Protein 3BKJ (pdb70)

Nearest PDB structures (foldseek):
  3bkm-assembly1_H  TM=1.002E+00  e=1.624E-43  Mus musculus
  4f37-assembly2_F  TM=9.184E-01  e=4.566E-36  Mus musculus
  8v9d-assembly1_M  TM=9.077E-01  e=1.886E-29  Homo sapiens
  3aaz-assembly1_A  TM=6.291E-01  e=9.789E-33  Homo sapiens
  6oe4-assembly1_B  TM=6.726E-01  e=1.168E-29  Homo sapiens

Structure (mmCIF, N/CA/C/O backbone):
data_3BKJ
#
_entry.id   3BKJ
#
_cell.length_a   51.743
_cell.length_b   66.632
_cell.length_c   115.160
_cell.angle_alpha   90.000
_cell.angle_beta   90.000
_cell.angle_gamma   90.000
#
_symmetry.space_group_name_H-M   'P 21 21 21'
#
loop_
_entity.id
_entity.type
_entity.pdbx_description
1 polymer 'WO2 IgG2a Fab fragment Light Chain Kappa'
2 polymer 'WO2 IgG2a Fab fragment Heavy Chain'
3 polymer 'Amyloid Beta Peptide'
4 water water
#
loop_
_atom_site.group_PDB
_atom_site.id
_atom_site.type_symbol
_atom_site.label_atom_id
_atom_site.label_alt_id
_atom_site.label_comp_id
_atom_site.label_asym_id
_atom_site.label_entity_id
_atom_site.label_seq_id
_atom_site.pdbx_PDB_ins_code
_atom_site.Cartn_x
_atom_site.Cartn_y
_atom_site.Cartn_z
_atom_site.occupancy
_atom_site.B_iso_or_equiv
_atom_site.auth_seq_id
_atom_site.auth_comp_id
_atom_site.auth_asym_id
_atom_site.auth_atom_id
_atom_site.pdbx_PDB_model_num
ATOM 1 N N . ASP A 1 34 ? -14.535 25.753 24.079 1.00 20.69 1 ASP L N 1
ATOM 2 C CA . ASP A 1 34 ? -13.800 24.625 24.726 1.00 20.10 1 ASP L CA 1
ATOM 3 C C . ASP A 1 34 ? -12.430 25.105 25.211 1.00 19.37 1 ASP L C 1
ATOM 4 O O . ASP A 1 34 ? -11.952 26.172 24.812 1.00 20.17 1 ASP L O 1
ATOM 9 N N . VAL A 1 35 ? -11.803 24.309 26.073 1.00 16.41 2 VAL L N 1
ATOM 10 C CA . VAL A 1 35 ? -10.595 24.746 26.736 1.00 15.81 2 VAL L CA 1
ATOM 11 C C . VAL A 1 35 ? -9.417 24.172 26.006 1.00 15.29 2 VAL L C 1
ATOM 12 O O . VAL A 1 35 ? -9.289 22.965 25.891 1.00 15.60 2 VAL L O 1
ATOM 16 N N . LEU A 1 36 ? -8.591 25.043 25.444 1.00 13.86 3 LEU L N 1
ATOM 17 C CA . LEU A 1 36 ? -7.355 24.613 24.819 1.00 14.14 3 LEU L CA 1
ATOM 18 C C . LEU A 1 36 ? -6.255 24.511 25.853 1.00 12.74 3 LEU L C 1
ATOM 19 O O . LEU A 1 36 ? -6.080 25.406 26.659 1.00 12.81 3 LEU L O 1
ATOM 24 N N . MET A 1 37 ? -5.514 23.406 25.835 1.00 11.91 4 MET L N 1
ATOM 25 C CA . MET A 1 37 ? -4.441 23.174 26.772 1.00 12.50 4 MET L CA 1
ATOM 26 C C . MET A 1 37 ? -3.148 23.205 25.991 1.00 12.29 4 MET L C 1
ATOM 27 O O . MET A 1 37 ? -2.890 22.341 25.153 1.00 13.01 4 MET L O 1
ATOM 32 N N . THR A 1 38 ? -2.337 24.221 26.238 1.00 12.34 5 THR L N 1
ATOM 33 C CA . THR A 1 38 ? -1.139 24.467 25.445 1.00 12.17 5 THR L CA 1
ATOM 34 C C . THR A 1 38 ? 0.087 24.148 26.273 1.00 12.44 5 THR L C 1
ATOM 35 O O . THR A 1 38 ? 0.392 24.837 27.242 1.00 11.71 5 THR L O 1
ATOM 39 N N . GLN A 1 39 ? 0.815 23.120 25.852 1.00 12.20 6 GLN L N 1
ATOM 40 C CA . GLN A 1 39 ? 2.043 22.699 26.514 1.00 12.47 6 GLN L CA 1
ATOM 41 C C . GLN A 1 39 ? 3.252 23.245 25.811 1.00 12.40 6 GLN L C 1
ATOM 42 O O . GLN A 1 39 ? 3.330 23.239 24.580 1.00 12.07 6 GLN L O 1
ATOM 48 N N . THR A 1 40 ? 4.227 23.677 26.599 1.00 12.35 7 THR L N 1
ATOM 49 C CA . THR A 1 40 ? 5.497 24.145 26.066 1.00 12.94 7 THR L CA 1
ATOM 50 C C . THR A 1 40 ? 6.610 23.572 26.924 1.00 13.06 7 THR L C 1
ATOM 51 O O . THR A 1 40 ? 6.516 23.626 28.149 1.00 13.29 7 THR L O 1
ATOM 55 N N . PRO A 1 41 ? 7.658 22.991 26.297 1.00 13.44 8 PRO L N 1
ATOM 56 C CA . PRO A 1 41 ? 7.738 22.767 24.853 1.00 13.79 8 PRO L CA 1
ATOM 57 C C . PRO A 1 41 ? 7.014 21.494 24.491 1.00 14.64 8 PRO L C 1
ATOM 58 O O . PRO A 1 41 ? 6.520 20.798 25.395 1.00 14.56 8 PRO L O 1
ATOM 62 N N . LEU A 1 42 ? 6.957 21.183 23.207 1.00 14.60 9 LEU L N 1
ATOM 63 C CA . LEU A 1 42 ? 6.375 19.919 22.750 1.00 14.27 9 LEU L CA 1
ATOM 64 C C . LEU A 1 42 ? 7.422 18.808 22.717 1.00 14.76 9 LEU L C 1
ATOM 65 O O . LEU A 1 42 ? 7.069 17.663 22.820 1.00 14.65 9 LEU L O 1
ATOM 70 N N . SER A 1 43 ? 8.695 19.170 22.559 1.00 14.54 10 SER L N 1
ATOM 71 C CA . SER A 1 43 ? 9.806 18.230 22.659 1.00 15.62 10 SER L CA 1
ATOM 72 C C . SER A 1 43 ? 10.784 18.787 23.682 1.00 14.76 10 SER L C 1
ATOM 73 O O . SER A 1 43 ? 11.137 19.967 23.612 1.00 14.58 10 SER L O 1
ATOM 76 N N . LEU A 1 44 ? 11.215 17.945 24.614 1.00 15.07 11 LEU L N 1
ATOM 77 C CA . LEU A 1 44 ? 12.115 18.354 25.693 1.00 15.35 11 LEU L CA 1
ATOM 78 C C . LEU A 1 44 ? 13.236 17.324 25.847 1.00 15.73 11 LEU L C 1
ATOM 79 O O . LEU A 1 44 ? 13.080 16.307 26.548 1.00 15.26 11 LEU L O 1
ATOM 84 N N . PRO A 1 45 ? 14.370 17.568 25.160 1.00 15.74 12 PRO L N 1
ATOM 85 C CA . PRO A 1 45 ? 15.513 16.688 25.330 1.00 16.19 12 PRO L CA 1
ATOM 86 C C . PRO A 1 45 ? 16.216 16.983 26.642 1.00 15.73 12 PRO L C 1
ATOM 87 O O . PRO A 1 45 ? 16.403 18.123 27.003 1.00 16.57 12 PRO L O 1
ATOM 91 N N . VAL A 1 46 ? 16.617 15.947 27.357 1.00 15.74 13 VAL L N 1
ATOM 92 C CA . VAL A 1 46 ? 17.320 16.130 28.622 1.00 16.43 13 VAL L CA 1
ATOM 93 C C . VAL A 1 46 ? 18.436 15.110 28.744 1.00 16.64 13 VAL L C 1
ATOM 94 O O . VAL A 1 46 ? 18.396 14.063 28.103 1.00 14.88 13 VAL L O 1
ATOM 98 N N . ASN A 1 47 ? 19.450 15.434 29.542 1.00 17.02 14 ASN L N 1
ATOM 99 C CA . ASN A 1 47 ? 20.345 14.391 30.050 1.00 18.11 14 ASN L CA 1
ATOM 100 C C . ASN A 1 47 ? 19.785 13.761 31.336 1.00 18.10 14 ASN L C 1
ATOM 101 O O . ASN A 1 47 ? 19.275 14.450 32.209 1.00 18.49 14 ASN L O 1
ATOM 106 N N . LEU A 1 48 ? 19.892 12.442 31.458 1.00 18.81 15 LEU L N 1
ATOM 107 C CA . LEU A 1 48 ? 19.521 11.776 32.699 1.00 20.06 15 LEU L CA 1
ATOM 108 C C . LEU A 1 48 ? 20.259 12.440 33.866 1.00 20.52 15 LEU L C 1
ATOM 109 O O . LEU A 1 48 ? 21.442 12.776 33.773 1.00 20.26 15 LEU L O 1
ATOM 114 N N . GLY A 1 49 ? 19.532 12.681 34.941 1.00 20.48 16 GLY L N 1
ATOM 115 C CA . GLY A 1 49 ? 20.089 13.361 36.083 1.00 20.88 16 GLY L CA 1
ATOM 116 C C . GLY A 1 49 ? 19.829 14.850 36.130 1.00 21.40 16 GLY L C 1
ATOM 117 O O . GLY A 1 49 ? 19.993 15.455 37.187 1.00 22.13 16 GLY L O 1
ATOM 118 N N . GLU A 1 50 ? 19.435 15.468 35.015 1.00 21.56 17 GLU L N 1
ATOM 119 C CA . GLU A 1 50 ? 19.128 16.889 35.021 1.00 22.21 17 GLU L CA 1
ATOM 120 C C . GLU A 1 50 ? 17.682 17.151 35.428 1.00 21.43 17 GLU L C 1
ATOM 121 O O . GLU A 1 50 ? 16.870 16.246 35.441 1.00 20.83 17 GLU L O 1
ATOM 127 N N . GLN A 1 51 ? 17.381 18.411 35.735 1.00 20.78 18 GLN L N 1
ATOM 128 C CA . GLN A 1 51 ? 16.004 18.833 35.997 1.00 21.43 18 GLN L CA 1
ATOM 129 C C . GLN A 1 51 ? 15.268 18.984 34.666 1.00 19.70 18 GLN L C 1
ATOM 130 O O . GLN A 1 51 ? 15.880 19.213 33.615 1.00 20.47 18 GLN L O 1
ATOM 136 N N . ALA A 1 52 ? 13.950 18.885 34.732 1.00 17.45 19 ALA L N 1
ATOM 137 C CA . ALA A 1 52 ? 13.089 19.136 33.592 1.00 17.13 19 ALA L CA 1
ATOM 138 C C . ALA A 1 52 ? 11.900 19.948 34.058 1.00 15.73 19 ALA L C 1
ATOM 139 O O . ALA A 1 52 ? 11.461 19.835 35.198 1.00 15.15 19 ALA L O 1
ATOM 141 N N . SER A 1 53 ? 11.352 20.756 33.155 1.00 15.41 20 SER L N 1
ATOM 142 C CA . SER A 1 53 ? 10.221 21.620 33.473 1.00 15.71 20 SER L CA 1
ATOM 143 C C . SER A 1 53 ? 9.293 21.619 32.269 1.00 14.31 20 SER L C 1
ATOM 144 O O . SER A 1 53 ? 9.767 21.812 31.149 1.00 14.51 20 SER L O 1
ATOM 147 N N . ILE A 1 54 ? 7.997 21.391 32.475 1.00 13.74 21 ILE L N 1
ATOM 148 C CA . ILE A 1 54 ? 6.984 21.456 31.401 1.00 13.94 21 ILE L CA 1
ATOM 149 C C . ILE A 1 54 ? 5.867 22.412 31.816 1.00 13.29 21 ILE L C 1
ATOM 150 O O . ILE A 1 54 ? 5.316 22.313 32.906 1.00 12.53 21 ILE L O 1
ATOM 155 N N . SER A 1 55 ? 5.577 23.345 30.935 1.00 13.21 22 SER L N 1
ATOM 156 C CA . SER A 1 55 ? 4.547 24.350 31.157 1.00 13.35 22 SER L CA 1
ATOM 157 C C . SER A 1 55 ? 3.263 23.954 30.471 1.00 13.49 22 SER L C 1
ATOM 158 O O . SER A 1 55 ? 3.299 23.395 29.378 1.00 13.14 22 SER L O 1
ATOM 161 N N . CYS A 1 56 ? 2.141 24.241 31.124 1.00 12.54 23 CYS L N 1
ATOM 162 C CA . CYS A 1 56 ? 0.804 24.012 30.576 1.00 13.05 23 CYS L CA 1
ATOM 163 C C . CYS A 1 56 ? -0.051 25.240 30.835 1.00 12.85 23 CYS L C 1
ATOM 164 O O . CYS A 1 56 ? -0.184 25.662 31.965 1.00 12.61 23 CYS L O 1
ATOM 167 N N . ARG A 1 57 ? -0.630 25.792 29.775 1.00 11.84 24 ARG L N 1
ATOM 168 C CA . ARG A 1 57 ? -1.491 26.938 29.860 1.00 12.32 24 ARG L CA 1
ATOM 169 C C . ARG A 1 57 ? -2.879 26.557 29.362 1.00 12.01 24 ARG L C 1
ATOM 170 O O . ARG A 1 57 ? -3.041 26.065 28.243 1.00 12.16 24 ARG L O 1
ATOM 178 N N . SER A 1 58 ? -3.894 26.790 30.183 1.00 11.24 25 SER L N 1
ATOM 179 C CA . SER A 1 58 ? -5.269 26.605 29.717 1.00 12.43 25 SER L CA 1
ATOM 180 C C . SER A 1 58 ? -5.764 27.929 29.136 1.00 13.41 25 SER L C 1
ATOM 181 O O . SER A 1 58 ? -5.320 28.992 29.563 1.00 14.73 25 SER L O 1
ATOM 184 N N . SER A 1 59 ? -6.681 27.864 28.175 1.00 14.29 26 SER L N 1
ATOM 185 C CA . SER A 1 59 ? -7.146 29.076 27.474 1.00 14.31 26 SER L CA 1
ATOM 186 C C . SER A 1 59 ? -8.145 29.877 28.299 1.00 14.89 26 SER L C 1
ATOM 187 O O . SER A 1 59 ? -8.442 31.061 28.005 1.00 15.87 26 SER L O 1
ATOM 190 N N . GLN A 1 60 ? -8.708 29.226 29.307 1.00 14.80 27 GLN L N 1
ATOM 191 C CA . GLN A 1 60 ? -9.533 29.890 30.310 1.00 15.61 27 GLN L CA 1
ATOM 192 C C . GLN A 1 60 ? -9.319 29.234 31.669 1.00 16.21 27 GLN L C 1
ATOM 193 O O . GLN A 1 60 ? -8.734 28.152 31.756 1.00 15.65 27 GLN L O 1
ATOM 199 N N . SER A 1 61 A -9.793 29.881 32.733 1.00 16.10 27 SER L N 1
ATOM 200 C CA . SER A 1 61 A -9.636 29.347 34.076 1.00 15.67 27 SER L CA 1
ATOM 201 C C . SER A 1 61 A -10.281 27.963 34.165 1.00 15.22 27 SER L C 1
ATOM 202 O O . SER A 1 61 A -11.390 27.765 33.696 1.00 16.10 27 SER L O 1
ATOM 205 N N . ILE A 1 62 B -9.591 27.041 34.809 1.00 14.26 27 ILE L N 1
ATOM 206 C CA . ILE A 1 62 B -10.145 25.699 35.046 1.00 14.17 27 ILE L CA 1
ATOM 207 C C . ILE A 1 62 B -10.426 25.462 36.540 1.00 13.92 27 ILE L C 1
ATOM 208 O O . ILE A 1 62 B -10.507 24.326 37.011 1.00 13.96 27 ILE L O 1
ATOM 213 N N . VAL A 1 63 C -10.557 26.545 37.303 1.00 13.89 27 VAL L N 1
ATOM 214 C CA . VAL A 1 63 C -11.153 26.450 38.631 1.00 13.73 27 VAL L CA 1
ATOM 215 C C . VAL A 1 63 C -12.632 26.099 38.481 1.00 13.50 27 VAL L C 1
ATOM 216 O O . VAL A 1 63 C -13.390 26.842 37.866 1.00 13.22 27 VAL L O 1
ATOM 220 N N . HIS A 1 64 D -13.037 24.959 39.047 1.00 13.50 27 HIS L N 1
ATOM 221 C CA . HIS A 1 64 D -14.419 24.491 39.015 1.00 13.58 27 HIS L CA 1
ATOM 222 C C . HIS A 1 64 D -15.258 25.238 40.053 1.00 14.03 27 HIS L C 1
ATOM 223 O O . HIS A 1 64 D -14.723 25.730 41.046 1.00 14.13 27 HIS L O 1
ATOM 230 N N . SER A 1 65 E -16.552 25.350 39.797 1.00 14.87 27 SER L N 1
ATOM 231 C CA . SER A 1 65 E -17.449 26.005 40.740 1.00 15.57 27 SER L CA 1
ATOM 232 C C . SER A 1 65 E -17.439 25.370 42.132 1.00 15.93 27 SER L C 1
ATOM 233 O O . SER A 1 65 E -17.712 26.053 43.132 1.00 16.62 27 SER L O 1
ATOM 236 N N . ASN A 1 66 ? -17.128 24.081 42.230 1.00 14.83 28 ASN L N 1
ATOM 237 C CA . ASN A 1 66 ? -17.050 23.427 43.543 1.00 14.65 28 ASN L CA 1
ATOM 238 C C . ASN A 1 66 ? -15.832 23.794 44.388 1.00 15.17 28 ASN L C 1
ATOM 239 O O . ASN A 1 66 ? -15.783 23.464 45.572 1.00 16.57 28 ASN L O 1
ATOM 244 N N . GLY A 1 67 ? -14.889 24.530 43.785 1.00 13.93 29 GLY L N 1
ATOM 245 C CA . GLY A 1 67 ? -13.717 25.034 44.442 1.00 14.29 29 GLY L CA 1
ATOM 246 C C . GLY A 1 67 ? -12.416 24.379 44.024 1.00 13.76 29 GLY L C 1
ATOM 247 O O . GLY A 1 67 ? -11.336 24.898 44.308 1.00 14.01 29 GLY L O 1
ATOM 248 N N . HIS A 1 68 ? -12.505 23.198 43.388 1.00 13.66 30 HIS L N 1
ATOM 249 C CA . HIS A 1 68 ? -11.307 22.451 43.001 1.00 14.05 30 HIS L CA 1
ATOM 250 C C . HIS A 1 68 ? -10.845 22.870 41.614 1.00 13.34 30 HIS L C 1
ATOM 251 O O . HIS A 1 68 ? -11.640 23.270 40.783 1.00 13.44 30 HIS L O 1
ATOM 258 N N . THR A 1 69 ? -9.550 22.759 41.394 1.00 13.48 31 THR L N 1
ATOM 259 C CA . THR A 1 69 ? -8.989 22.921 40.063 1.00 12.80 31 THR L CA 1
ATOM 260 C C . THR A 1 69 ? -8.607 21.519 39.552 1.00 12.70 31 THR L C 1
ATOM 261 O O . THR A 1 69 ? -7.674 20.910 40.047 1.00 13.54 31 THR L O 1
ATOM 265 N N . TYR A 1 70 ? -9.346 21.004 38.573 1.00 11.28 32 TYR L N 1
ATOM 266 C CA . TYR A 1 70 ? -9.113 19.648 38.073 1.00 11.81 32 TYR L CA 1
ATOM 267 C C . TYR A 1 70 ? -8.080 19.640 36.966 1.00 11.06 32 TYR L C 1
ATOM 268 O O . TYR A 1 70 ? -8.406 19.465 35.800 1.00 11.13 32 TYR L O 1
ATOM 277 N N . LEU A 1 71 ? -6.832 19.878 37.363 1.00 11.10 33 LEU L N 1
ATOM 278 C CA . LEU A 1 71 ? -5.699 19.763 36.465 1.00 11.67 33 LEU L CA 1
ATOM 279 C C . LEU A 1 71 ? -4.900 18.531 36.851 1.00 11.73 33 LEU L C 1
ATOM 280 O O . LEU A 1 71 ? -4.416 18.416 37.990 1.00 11.61 33 LEU L O 1
ATOM 285 N N . GLU A 1 72 ? -4.735 17.635 35.885 1.00 11.18 34 GLU L N 1
ATOM 286 C CA . GLU A 1 72 ? -4.021 16.360 36.052 1.00 10.43 34 GLU L CA 1
ATOM 287 C C . GLU A 1 72 ? -2.872 16.257 35.057 1.00 10.60 34 GLU L C 1
ATOM 288 O O . GLU A 1 72 ? -2.909 16.853 33.986 1.00 10.12 34 GLU L O 1
ATOM 294 N N . TRP A 1 73 ? -1.843 15.520 35.443 1.00 10.61 35 TRP L N 1
ATOM 295 C CA . TRP A 1 73 ? -0.713 15.226 34.560 1.00 10.52 35 TRP L CA 1
ATOM 296 C C . TRP A 1 73 ? -0.659 13.721 34.408 1.00 11.43 35 TRP L C 1
ATOM 297 O O . TRP A 1 73 ? -0.691 13.030 35.414 1.00 11.28 35 TRP L O 1
ATOM 308 N N . TYR A 1 74 ? -0.542 13.241 33.165 1.00 10.96 36 TYR L N 1
ATOM 309 C CA . TYR A 1 74 ? -0.429 11.807 32.830 1.00 10.66 36 TYR L CA 1
ATOM 310 C C . TYR A 1 74 ? 0.875 11.636 32.064 1.00 11.73 36 TYR L C 1
ATOM 311 O O . TYR A 1 74 ? 1.272 12.521 31.324 1.00 11.42 36 TYR L O 1
ATOM 320 N N . LEU A 1 75 ? 1.521 10.498 32.264 1.00 11.25 37 LEU L N 1
ATOM 321 C CA . LEU A 1 75 ? 2.731 10.109 31.544 1.00 11.28 37 LEU L CA 1
ATOM 322 C C . LEU A 1 75 ? 2.403 8.845 30.773 1.00 11.58 37 LEU L C 1
ATOM 323 O O . LEU A 1 75 ? 1.910 7.879 31.362 1.00 12.28 37 LEU L O 1
ATOM 328 N N . GLN A 1 76 ? 2.699 8.844 29.482 1.00 12.68 38 GLN L N 1
ATOM 329 C CA . GLN A 1 76 ? 2.639 7.630 28.688 1.00 13.48 38 GLN L CA 1
ATOM 330 C C . GLN A 1 76 ? 4.059 7.264 28.271 1.00 12.99 38 GLN L C 1
ATOM 331 O O . GLN A 1 76 ? 4.661 7.942 27.449 1.00 13.31 38 GLN L O 1
ATOM 337 N N . ARG A 1 77 ? 4.605 6.209 28.874 1.00 13.73 39 ARG L N 1
ATOM 338 C CA . ARG A 1 77 ? 5.905 5.719 28.512 1.00 15.61 39 ARG L CA 1
ATOM 339 C C . ARG A 1 77 ? 5.793 4.988 27.185 1.00 15.64 39 ARG L C 1
ATOM 340 O O . ARG A 1 77 ? 4.724 4.511 26.820 1.00 14.64 39 ARG L O 1
ATOM 348 N N . PRO A 1 78 ? 6.902 4.916 26.439 1.00 17.03 40 PRO L N 1
ATOM 349 C CA . PRO A 1 78 ? 6.866 4.262 25.160 1.00 17.27 40 PRO L CA 1
ATOM 350 C C . PRO A 1 78 ? 6.300 2.866 25.290 1.00 16.77 40 PRO L C 1
ATOM 351 O O . PRO A 1 78 ? 6.728 2.111 26.155 1.00 17.34 40 PRO L O 1
ATOM 355 N N . GLY A 1 79 ? 5.336 2.553 24.444 1.00 16.80 41 GLY L N 1
ATOM 356 C CA . GLY A 1 79 ? 4.738 1.222 24.403 1.00 16.72 41 GLY L CA 1
ATOM 357 C C . GLY A 1 79 ? 3.935 0.813 25.622 1.00 17.34 41 GLY L C 1
ATOM 358 O O . GLY A 1 79 ? 3.726 -0.389 25.864 1.00 17.54 41 GLY L O 1
ATOM 359 N N . GLN A 1 80 ? 3.462 1.795 26.381 1.00 16.19 42 GLN L N 1
ATOM 360 C CA . GLN A 1 80 ? 2.651 1.528 27.557 1.00 15.59 42 GLN L CA 1
ATOM 361 C C . GLN A 1 80 ? 1.410 2.417 27.574 1.00 14.99 42 GLN L C 1
ATOM 362 O O . GLN A 1 80 ? 1.270 3.330 26.741 1.00 15.34 42 GLN L O 1
ATOM 368 N N . SER A 1 81 ? 0.497 2.086 28.491 1.00 14.37 43 SER L N 1
ATOM 369 C CA . SER A 1 81 ? -0.718 2.858 28.713 1.00 14.19 43 SER L CA 1
ATOM 370 C C . SER A 1 81 ? -0.414 4.114 29.505 1.00 12.96 43 SER L C 1
ATOM 371 O O . SER A 1 81 ? 0.540 4.129 30.300 1.00 12.20 43 SER L O 1
ATOM 374 N N . PRO A 1 82 ? -1.223 5.182 29.311 1.00 12.39 44 PRO L N 1
ATOM 375 C CA . PRO A 1 82 ? -1.035 6.366 30.160 1.00 13.15 44 PRO L CA 1
ATOM 376 C C . PRO A 1 82 ? -1.231 6.044 31.642 1.00 13.34 44 PRO L C 1
ATOM 377 O O . PRO A 1 82 ? -2.029 5.170 31.991 1.00 13.99 44 PRO L O 1
ATOM 381 N N . LYS A 1 83 ? -0.479 6.725 32.497 1.00 13.59 45 LYS L N 1
ATOM 382 C CA . LYS A 1 83 ? -0.625 6.572 33.936 1.00 13.96 45 LYS L CA 1
ATOM 383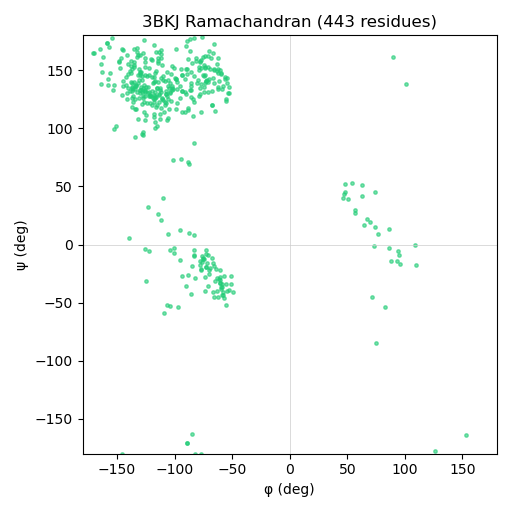 C C . LYS A 1 83 ? -0.707 7.940 34.616 1.00 12.89 45 LYS L C 1
ATOM 384 O O . LYS A 1 83 ? -0.074 8.924 34.191 1.00 12.15 45 LYS L O 1
ATOM 390 N N . LEU A 1 84 ? -1.490 7.985 35.675 1.00 12.32 46 LEU L N 1
ATOM 391 C CA . LEU A 1 84 ? -1.658 9.220 36.434 1.00 12.76 46 LEU L CA 1
ATOM 392 C C . LEU A 1 84 ? -0.408 9.563 37.218 1.00 12.54 46 LEU L C 1
ATOM 393 O O . LEU A 1 84 ? 0.137 8.708 37.942 1.00 12.84 46 LEU L O 1
ATOM 398 N N . LEU A 1 85 ? 0.044 10.815 37.104 1.00 12.65 47 LEU L N 1
ATOM 399 C CA . LEU A 1 85 ? 1.162 11.307 37.932 1.00 13.59 47 LEU L CA 1
ATOM 400 C C . LEU A 1 85 ? 0.708 12.258 39.034 1.00 13.94 47 LEU L C 1
ATOM 401 O O . LEU A 1 85 ? 1.082 12.088 40.200 1.00 14.59 47 LEU L O 1
ATOM 406 N N . ILE A 1 86 ? -0.059 13.279 38.648 1.00 13.40 48 ILE L N 1
ATOM 407 C CA . ILE A 1 86 ? -0.449 14.373 39.512 1.00 13.13 48 ILE L CA 1
ATOM 408 C C . ILE A 1 86 ? -1.904 14.712 39.306 1.00 12.04 48 ILE L C 1
ATOM 409 O O . ILE A 1 86 ? -2.388 14.727 38.165 1.00 10.98 48 ILE L O 1
ATOM 414 N N . TYR A 1 87 ? -2.605 14.982 40.404 1.00 12.35 49 TYR L N 1
ATOM 415 C CA . TYR A 1 87 ? -3.998 15.421 40.327 1.00 13.58 49 TYR L CA 1
ATOM 416 C C . TYR A 1 87 ? -4.218 16.647 41.202 1.00 12.78 49 TYR L C 1
ATOM 417 O O . TYR A 1 87 ? -3.343 16.985 42.032 1.00 12.33 49 TYR L O 1
ATOM 426 N N . GLN A 1 88 ? -5.322 17.347 40.954 1.00 13.45 50 GLN L N 1
ATOM 427 C CA . GLN A 1 88 ? -5.629 18.618 41.662 1.00 14.29 50 GLN L CA 1
ATOM 428 C C . GLN A 1 88 ? -4.410 19.563 41.665 1.00 14.05 50 GLN L C 1
ATOM 429 O O . GLN A 1 88 ? -4.043 20.121 42.710 1.00 13.91 50 GLN L O 1
ATOM 435 N N . VAL A 1 89 ? -3.768 19.694 40.496 1.00 13.93 51 VAL L N 1
ATOM 436 C CA . VAL A 1 89 ? -2.596 20.548 40.272 1.00 13.69 51 VAL L CA 1
ATOM 437 C C . VAL A 1 89 ? -1.298 20.063 40.903 1.00 13.27 51 VAL L C 1
ATOM 438 O O . VAL A 1 89 ? -0.271 20.083 40.261 1.00 12.21 51 VAL L O 1
ATOM 442 N N . SER A 1 90 ? -1.330 19.618 42.159 1.00 14.44 52 SER L N 1
ATOM 443 C CA . SER A 1 90 ? -0.070 19.443 42.909 1.00 15.54 52 SER L CA 1
ATOM 444 C C . SER A 1 90 ? 0.027 18.209 43.781 1.00 15.98 52 SER L C 1
ATOM 445 O O . SER A 1 90 ? 1.010 18.048 44.493 1.00 14.51 52 SER L O 1
ATOM 448 N N . THR A 1 91 ? -0.971 17.327 43.723 1.00 16.50 53 THR L N 1
ATOM 449 C CA . THR A 1 91 ? -0.957 16.118 44.546 1.00 17.63 53 THR L CA 1
ATOM 450 C C . THR A 1 91 ? -0.456 14.959 43.723 1.00 17.96 53 THR L C 1
ATOM 451 O O . THR A 1 91 ? -1.042 14.654 42.678 1.00 18.05 53 THR L O 1
ATOM 455 N N . ARG A 1 92 ? 0.625 14.318 44.166 1.00 18.53 54 ARG L N 1
ATOM 456 C CA . ARG A 1 92 ? 1.137 13.117 43.525 1.00 18.38 54 ARG L CA 1
ATOM 457 C C . ARG A 1 92 ? 0.252 11.936 43.846 1.00 18.61 54 ARG L C 1
ATOM 458 O O . ARG A 1 92 ? -0.171 11.737 44.993 1.00 18.76 54 ARG L O 1
ATOM 466 N N . PHE A 1 93 ? -0.024 11.159 42.813 1.00 18.64 55 PHE L N 1
ATOM 467 C CA . PHE A 1 93 ? -0.742 9.903 42.937 1.00 19.15 55 PHE L CA 1
ATOM 468 C C . PHE A 1 93 ? 0.178 8.898 43.627 1.00 18.86 55 PHE L C 1
ATOM 469 O O . PHE A 1 93 ? 1.396 9.035 43.594 1.00 18.94 55 PHE L O 1
ATOM 477 N N . SER A 1 94 ? -0.423 7.937 44.311 1.00 19.80 56 SER L N 1
ATOM 478 C CA . SER A 1 94 ? 0.328 6.922 45.038 1.00 20.26 56 SER L CA 1
ATOM 479 C C . SER A 1 94 ? 1.262 6.127 44.115 1.00 19.94 56 SER L C 1
ATOM 480 O O . SER A 1 94 ? 0.869 5.685 43.036 1.00 19.93 56 SER L O 1
ATOM 483 N N . GLY A 1 95 ? 2.509 5.946 44.550 1.00 19.47 57 GLY L N 1
ATOM 484 C CA . GLY A 1 95 ? 3.531 5.299 43.760 1.00 19.34 57 GLY L CA 1
ATOM 485 C C . GLY A 1 95 ? 4.398 6.220 42.929 1.00 19.24 57 GLY L C 1
ATOM 486 O O . GLY A 1 95 ? 5.436 5.794 42.433 1.00 19.96 57 GLY L O 1
ATOM 487 N N . VAL A 1 96 ? 3.976 7.482 42.755 1.00 18.46 58 VAL L N 1
ATOM 488 C CA . VAL A 1 96 ? 4.731 8.465 41.965 1.00 18.06 58 VAL L CA 1
ATOM 489 C C . VAL A 1 96 ? 5.836 9.106 42.829 1.00 18.24 58 VAL L C 1
ATOM 490 O O . VAL A 1 96 ? 5.539 9.632 43.892 1.00 18.13 58 VAL L O 1
ATOM 494 N N . PRO A 1 97 ? 7.114 9.017 42.395 1.00 19.12 59 PRO L N 1
ATOM 495 C CA . PRO A 1 97 ? 8.256 9.525 43.176 1.00 18.92 59 PRO L CA 1
ATOM 496 C C . PRO A 1 97 ? 8.214 11.011 43.415 1.00 19.53 59 PRO L C 1
ATOM 497 O O . PRO A 1 97 ? 7.690 11.759 42.575 1.00 18.38 59 PRO L O 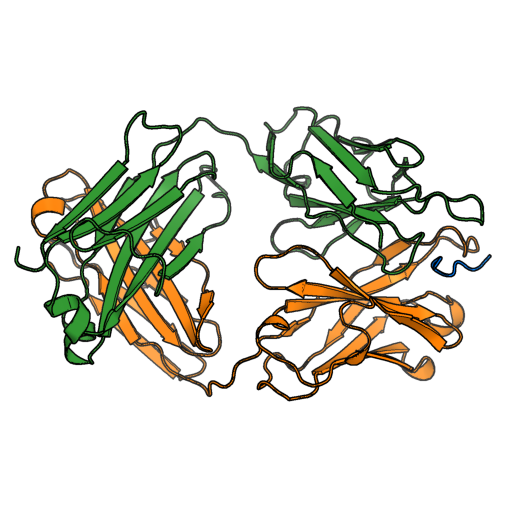1
ATOM 501 N N . ASP A 1 98 ? 8.804 11.435 44.530 1.00 19.42 60 ASP L N 1
ATOM 502 C CA . ASP A 1 98 ? 8.779 12.826 44.926 1.00 20.15 60 ASP L CA 1
ATOM 503 C C . ASP A 1 98 ? 9.671 13.748 44.098 1.00 19.71 60 ASP L C 1
ATOM 504 O O . ASP A 1 98 ? 9.629 14.951 44.298 1.00 20.85 60 ASP L O 1
ATOM 509 N N . ARG A 1 99 ? 10.452 13.197 43.167 1.00 19.21 61 ARG L N 1
ATOM 510 C CA . ARG A 1 99 ? 11.129 14.033 42.176 1.00 18.46 61 ARG L CA 1
ATOM 511 C C . ARG A 1 99 ? 10.130 14.730 41.242 1.00 17.57 61 ARG L C 1
ATOM 512 O O . ARG A 1 99 ? 10.495 15.705 40.599 1.00 18.28 61 ARG L O 1
ATOM 520 N N . PHE A 1 100 ? 8.893 14.230 41.167 1.00 17.66 62 PHE L N 1
ATOM 521 C CA . PHE A 1 100 ? 7.824 14.921 40.407 1.00 16.77 62 PHE L CA 1
ATOM 522 C C . PHE A 1 100 ? 7.155 15.949 41.284 1.00 17.63 62 PHE L C 1
ATOM 523 O O . PHE A 1 100 ? 6.846 15.675 42.448 1.00 17.83 62 PHE L O 1
ATOM 531 N N . SER A 1 101 ? 6.917 17.134 40.732 1.00 16.60 63 SER L N 1
ATOM 532 C CA . SER A 1 101 ? 6.124 18.138 41.433 1.00 16.92 63 SER L CA 1
ATOM 533 C C . SER A 1 101 ? 5.282 18.942 40.473 1.00 16.89 63 SER L C 1
ATOM 534 O O . SER A 1 101 ? 5.751 19.349 39.421 1.00 17.39 63 SER L O 1
ATOM 537 N N . GLY A 1 102 ? 4.030 19.159 40.848 1.00 15.99 64 GLY L N 1
ATOM 538 C CA . GLY A 1 102 ? 3.114 19.951 40.085 1.00 15.90 64 GLY L CA 1
ATOM 539 C C . GLY A 1 102 ? 2.840 21.239 40.825 1.00 15.20 64 GLY L C 1
ATOM 540 O O . GLY A 1 102 ? 2.724 21.253 42.056 1.00 16.42 64 GLY L O 1
ATOM 541 N N . SER A 1 103 ? 2.730 22.323 40.075 1.00 15.26 65 SER L N 1
ATOM 542 C CA . SER A 1 103 ? 2.417 23.622 40.632 1.00 15.45 65 SER L CA 1
ATOM 543 C C . SER A 1 103 ? 1.571 24.449 39.686 1.00 15.21 65 SER L C 1
ATOM 544 O O . SER A 1 103 ? 1.381 24.095 38.511 1.00 14.14 65 SER L O 1
ATOM 547 N N . GLY A 1 104 ? 1.041 25.547 40.214 1.00 15.51 66 GLY L N 1
ATOM 548 C CA . GLY A 1 104 ? 0.357 26.529 39.408 1.00 15.43 66 GLY L CA 1
ATOM 549 C C . GLY A 1 104 ? -1.021 26.848 39.902 1.00 15.80 66 GLY L C 1
ATOM 550 O O . GLY A 1 104 ? -1.434 26.367 40.955 1.00 14.87 66 GLY L O 1
ATOM 551 N N . SER A 1 105 ? -1.718 27.708 39.167 1.00 15.59 67 SER L N 1
ATOM 552 C CA . SER A 1 105 ? -3.070 28.072 39.522 1.00 15.97 67 SER L CA 1
ATOM 553 C C . SER A 1 105 ? -3.787 28.705 38.358 1.00 15.77 67 SER L C 1
ATOM 554 O O . SER A 1 105 ? -3.157 29.373 37.525 1.00 16.98 67 SER L O 1
ATOM 557 N N . GLY A 1 106 ? -5.096 28.486 38.320 1.00 15.13 68 GLY L N 1
ATOM 558 C CA . GLY A 1 106 ? -6.014 29.188 37.416 1.00 14.89 68 GLY L CA 1
ATOM 559 C C . GLY A 1 106 ? -5.897 28.699 35.989 1.00 15.38 68 GLY L C 1
ATOM 560 O O . GLY A 1 106 ? -6.650 27.839 35.557 1.00 13.79 68 GLY L O 1
ATOM 561 N N . THR A 1 107 ? -4.937 29.268 35.269 1.00 14.36 69 THR L N 1
ATOM 562 C CA . THR A 1 107 ? -4.594 28.829 33.922 1.00 15.36 69 THR L CA 1
ATOM 563 C C . THR A 1 107 ? -3.131 28.410 33.746 1.00 15.06 69 THR L C 1
ATOM 564 O O . THR A 1 107 ? -2.754 27.991 32.649 1.00 14.64 69 THR L O 1
ATOM 568 N N . ASP A 1 108 ? -2.297 28.589 34.773 1.00 14.77 70 ASP L N 1
ATOM 569 C CA . ASP A 1 108 ? -0.841 28.594 34.642 1.00 15.22 70 ASP L CA 1
ATOM 570 C C . ASP A 1 108 ? -0.259 27.442 35.442 1.00 14.87 70 ASP L C 1
ATOM 571 O O . ASP A 1 108 ? -0.238 27.496 36.660 1.00 15.62 70 ASP L O 1
ATOM 576 N N . PHE A 1 109 ? 0.195 26.382 34.768 1.00 14.59 71 PHE L N 1
ATOM 577 C CA . PHE A 1 109 ? 0.607 25.159 35.435 1.00 14.11 71 PHE L CA 1
ATOM 578 C C . PHE A 1 109 ? 1.981 24.660 35.005 1.00 13.56 71 PHE L C 1
ATOM 579 O O . PHE A 1 109 ? 2.378 24.823 33.864 1.00 14.11 71 PHE L O 1
ATOM 587 N N . THR A 1 110 ? 2.702 24.063 35.945 1.00 14.42 72 THR L N 1
ATOM 588 C CA . THR A 1 110 ? 4.056 23.574 35.701 1.00 14.41 72 THR L CA 1
ATOM 589 C C . THR A 1 110 ? 4.254 22.194 36.306 1.00 14.67 72 THR L C 1
ATOM 590 O O . THR A 1 110 ? 3.881 21.942 37.449 1.00 14.20 72 THR L O 1
ATOM 594 N N . LEU A 1 111 ? 4.849 21.303 35.523 1.00 13.37 73 LEU L N 1
ATOM 595 C CA . LEU A 1 111 ? 5.338 20.036 36.037 1.00 14.23 73 LEU L CA 1
ATOM 596 C C . LEU A 1 111 ? 6.859 20.132 36.090 1.00 14.32 73 LEU L C 1
ATOM 597 O O . LEU A 1 111 ? 7.496 20.457 35.100 1.00 13.66 73 LEU L O 1
ATOM 602 N N . ARG A 1 112 ? 7.436 19.818 37.244 1.00 15.56 74 ARG L N 1
ATOM 603 C CA . ARG A 1 112 ? 8.872 19.776 37.395 1.00 15.17 74 ARG L CA 1
ATOM 604 C C . ARG A 1 112 ? 9.307 18.350 37.746 1.00 15.57 74 ARG L C 1
ATOM 605 O O . ARG A 1 112 ? 8.610 17.675 38.492 1.00 16.17 74 ARG L O 1
ATOM 613 N N . ILE A 1 113 ? 10.428 17.914 37.176 1.00 16.03 75 ILE L N 1
ATOM 614 C CA . ILE A 1 113 ? 11.119 16.672 37.567 1.00 17.25 75 ILE L CA 1
ATOM 615 C C . ILE A 1 113 ? 12.518 17.065 38.028 1.00 17.99 75 ILE L C 1
ATOM 616 O O . ILE A 1 113 ? 13.267 17.687 37.267 1.00 16.76 75 ILE L O 1
ATOM 621 N N . SER A 1 114 ? 12.861 16.755 39.281 1.00 18.65 76 SER L N 1
ATOM 622 C CA . SER A 1 114 ? 14.080 17.300 39.886 1.00 20.62 76 SER L CA 1
ATOM 623 C C . SER A 1 114 ? 15.353 16.703 39.303 1.00 21.69 76 SER L C 1
ATOM 624 O O . SER A 1 114 ? 16.371 17.402 39.167 1.00 22.44 76 SER L O 1
ATOM 627 N N . ARG A 1 115 ? 15.295 15.412 38.974 1.00 22.05 77 ARG L N 1
ATOM 628 C CA . ARG A 1 115 ? 16.428 14.644 38.501 1.00 22.70 77 ARG L CA 1
ATOM 629 C C . ARG A 1 115 ? 15.870 13.525 37.624 1.00 22.29 77 ARG L C 1
ATOM 630 O O . ARG A 1 115 ? 15.384 12.528 38.143 1.00 23.41 77 ARG L O 1
ATOM 638 N N . VAL A 1 116 ? 15.906 13.712 36.305 1.00 21.49 78 VAL L N 1
ATOM 639 C CA . VAL A 1 116 ? 15.243 12.810 35.371 1.00 21.08 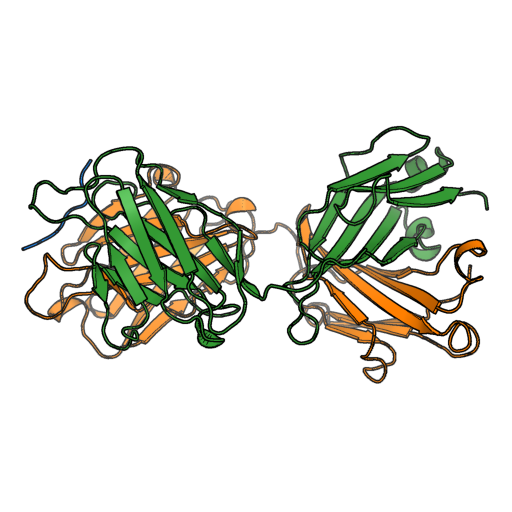78 VAL L CA 1
ATOM 640 C C . VAL A 1 116 ? 15.920 11.440 35.362 1.00 21.05 78 VAL L C 1
ATOM 641 O O . VAL A 1 116 ? 17.149 11.350 35.306 1.00 20.74 78 VAL L O 1
ATOM 645 N N . GLU A 1 117 ? 15.111 10.383 35.451 1.00 21.69 79 GLU L N 1
ATOM 646 C CA . GLU A 1 117 ? 15.582 9.013 35.397 1.00 21.84 79 GLU L CA 1
ATOM 647 C C . GLU A 1 117 ? 15.040 8.364 34.126 1.00 21.28 79 GLU L C 1
ATOM 648 O O . GLU A 1 117 ? 14.120 8.904 33.499 1.00 19.98 79 GLU L O 1
ATOM 654 N N . ALA A 1 118 ? 15.601 7.216 33.755 1.00 21.40 80 ALA L N 1
ATOM 655 C CA . ALA A 1 118 ? 15.252 6.558 32.489 1.00 21.18 80 ALA L CA 1
ATOM 656 C C . ALA A 1 118 ? 13.770 6.217 32.384 1.00 21.30 80 ALA L C 1
ATOM 657 O O . ALA A 1 118 ? 13.183 6.315 31.297 1.00 21.63 80 ALA L O 1
ATOM 659 N N . GLU A 1 119 ? 13.162 5.828 33.508 1.00 20.93 81 GLU L N 1
ATOM 660 C CA . GLU A 1 119 ? 11.736 5.506 33.560 1.00 20.84 81 GLU L CA 1
ATOM 661 C C . GLU A 1 119 ? 10.813 6.736 33.422 1.00 19.91 81 GLU L C 1
ATOM 662 O O . GLU A 1 119 ? 9.594 6.569 33.275 1.00 19.87 81 GLU L O 1
ATOM 668 N N . ASP A 1 120 ? 11.378 7.942 33.463 1.00 17.78 82 ASP L N 1
ATOM 669 C CA . ASP A 1 120 ? 10.592 9.168 33.281 1.00 17.14 82 ASP L CA 1
ATOM 670 C C . ASP A 1 120 ? 10.401 9.551 31.810 1.00 16.44 82 ASP L C 1
ATOM 671 O O . ASP A 1 120 ? 9.527 10.375 31.481 1.00 15.92 82 ASP L O 1
ATOM 676 N N . LEU A 1 121 ? 11.224 9.007 30.919 1.00 15.46 83 LEU L N 1
ATOM 677 C CA . LEU A 1 121 ? 11.121 9.355 29.496 1.00 14.63 83 LEU L CA 1
ATOM 678 C C . LEU A 1 121 ? 9.787 8.850 28.920 1.00 14.53 83 LEU L C 1
ATOM 679 O O . LEU A 1 121 ? 9.334 7.740 29.225 1.00 13.72 83 LEU L O 1
ATOM 684 N N . GLY A 1 122 ? 9.157 9.677 28.091 1.00 13.41 84 GLY L N 1
ATOM 685 C CA . GLY A 1 122 ? 7.863 9.365 27.516 1.00 12.97 84 GLY L CA 1
ATOM 686 C C . GLY A 1 122 ? 7.136 10.648 27.213 1.00 12.83 84 GLY L C 1
ATOM 687 O O . GLY A 1 122 ? 7.755 11.701 27.138 1.00 13.33 84 GLY L O 1
ATOM 688 N N . VAL A 1 123 ? 5.834 10.566 26.990 1.00 11.98 85 VAL L N 1
ATOM 689 C CA . VAL A 1 123 ? 5.057 11.758 26.661 1.00 11.36 85 VAL L CA 1
ATOM 690 C C . VAL A 1 123 ? 4.192 12.132 27.851 1.00 11.32 85 VAL L C 1
ATOM 691 O O . VAL A 1 123 ? 3.432 11.313 28.385 1.00 10.77 85 VAL L O 1
ATOM 695 N N . TYR A 1 124 ? 4.284 13.414 28.225 1.00 11.20 86 TYR L N 1
ATOM 696 C CA . TYR A 1 124 ? 3.571 13.984 29.351 1.00 11.00 86 TYR L CA 1
ATOM 697 C C . TYR A 1 124 ? 2.399 14.802 28.818 1.00 11.23 86 TYR L C 1
ATOM 698 O O . TYR A 1 124 ? 2.566 15.607 27.889 1.00 12.27 86 TYR L O 1
ATOM 707 N N . TYR A 1 125 ? 1.223 14.578 29.386 1.00 10.44 87 TYR L N 1
ATOM 708 C CA . TYR A 1 125 ? 0.008 15.288 29.013 1.00 11.00 87 TYR L CA 1
ATOM 709 C C . TYR A 1 125 ? -0.543 15.984 30.238 1.00 11.17 87 TYR L C 1
ATOM 710 O O . TYR A 1 125 ? -0.722 15.366 31.269 1.00 11.57 87 TYR L O 1
ATOM 719 N N . CYS A 1 126 ? -0.809 17.274 30.117 1.00 10.60 88 CYS L N 1
ATOM 720 C CA . CYS A 1 126 ? -1.709 17.933 31.044 1.00 11.22 88 CYS L CA 1
ATOM 721 C C . CYS A 1 126 ? -3.149 17.740 30.571 1.00 11.54 88 CYS L C 1
ATOM 722 O O . CYS A 1 126 ? -3.421 17.513 29.375 1.00 11.19 88 CYS L O 1
ATOM 725 N N . PHE A 1 127 ? -4.081 17.831 31.504 1.00 9.71 89 PHE L N 1
ATOM 726 C CA . PHE A 1 127 ? -5.475 17.445 31.250 1.00 10.59 89 PHE L CA 1
ATOM 727 C C . PHE A 1 127 ? -6.362 18.233 32.181 1.00 9.30 89 PHE L C 1
ATOM 728 O O . PHE A 1 127 ? -6.066 18.303 33.359 1.00 10.19 89 PHE L O 1
ATOM 736 N N . GLN A 1 128 ? -7.443 18.816 31.677 1.00 9.89 90 GLN L N 1
ATOM 737 C CA . GLN A 1 128 ? -8.385 19.511 32.547 1.00 9.56 90 GLN L CA 1
ATOM 738 C C . GLN A 1 128 ? -9.687 18.742 32.545 1.00 10.12 90 GLN L C 1
ATOM 739 O O . GLN A 1 128 ? -10.173 18.323 31.489 1.00 9.66 90 GLN L O 1
ATOM 745 N N . ALA A 1 129 ? -10.254 18.546 33.736 1.00 9.99 91 ALA L N 1
ATOM 746 C CA . ALA A 1 129 ? -11.558 17.896 33.857 1.00 10.52 91 ALA L CA 1
ATOM 747 C C . ALA A 1 129 ? -12.565 18.762 34.592 1.00 11.96 91 ALA L C 1
ATOM 748 O O . ALA A 1 129 ? -13.449 18.260 35.284 1.00 11.75 91 ALA L O 1
ATOM 750 N N . SER A 1 130 ? -12.432 20.071 34.425 1.00 10.98 92 SER L N 1
ATOM 751 C CA . SER A 1 130 ? -13.400 21.019 34.963 1.00 11.74 92 SER L CA 1
ATOM 752 C C . SER A 1 130 ? -14.547 21.358 34.011 1.00 12.52 92 SER L C 1
ATOM 753 O O . SER A 1 130 ? -15.678 21.599 34.454 1.00 13.76 92 SER L O 1
ATOM 756 N N . LEU A 1 131 ? -14.237 21.423 32.722 1.00 13.09 93 LEU L N 1
ATOM 757 C CA . LEU A 1 131 ? -15.199 21.820 31.700 1.00 12.59 93 LEU L CA 1
ATOM 758 C C . LEU A 1 131 ? -15.298 20.766 30.584 1.00 12.78 93 LEU L C 1
ATOM 759 O O . LEU A 1 131 ? -14.287 20.135 30.224 1.00 11.81 93 LEU L O 1
ATOM 764 N N . VAL A 1 132 ? -16.503 20.611 30.028 1.00 12.23 94 VAL L N 1
ATOM 765 C CA . VAL A 1 132 ? -16.749 19.699 28.911 1.00 12.24 94 VAL L CA 1
ATOM 766 C C . VAL A 1 132 ? -16.631 20.454 27.575 1.00 11.92 94 VAL L C 1
ATOM 767 O O . VAL A 1 132 ? -17.286 21.488 27.396 1.00 11.59 94 VAL L O 1
ATOM 771 N N . PRO A 1 133 ? -15.878 19.906 26.592 1.00 11.32 95 PRO L N 1
ATOM 772 C CA . PRO A 1 133 ? -15.173 18.597 26.630 1.00 11.32 95 PRO L CA 1
ATOM 773 C C . PRO A 1 133 ? -13.950 18.624 27.524 1.00 11.33 95 PRO L C 1
ATOM 774 O O . PRO A 1 133 ? -13.254 19.645 27.610 1.00 10.20 95 PRO L O 1
ATOM 778 N N . LEU A 1 134 ? -13.722 17.555 28.268 1.00 9.39 96 LEU L N 1
ATOM 779 C CA . LEU A 1 134 ? -12.451 17.412 28.956 1.00 9.66 96 LEU L CA 1
ATOM 780 C C . LEU A 1 134 ? -11.373 17.378 27.899 1.00 9.49 96 LEU L C 1
ATOM 781 O O . LEU A 1 134 ? -11.524 16.723 26.864 1.00 10.09 96 LEU L O 1
ATOM 786 N N . THR A 1 135 ? -10.253 18.024 28.163 1.00 10.27 97 THR L N 1
ATOM 787 C CA . THR A 1 135 ? -9.241 18.193 27.141 1.00 9.62 97 THR L CA 1
ATOM 788 C C . THR A 1 135 ? -7.838 17.988 27.644 1.00 10.31 97 THR L C 1
ATOM 789 O O . THR A 1 135 ? -7.489 18.432 28.743 1.00 8.79 97 THR L O 1
ATOM 793 N N . PHE A 1 136 ? -7.054 17.321 26.791 1.00 10.10 98 PHE L N 1
ATOM 794 C CA . PHE A 1 136 ? -5.636 17.116 26.945 1.00 10.25 98 PHE L CA 1
ATOM 795 C C . PHE A 1 136 ? -4.814 18.174 26.197 1.00 10.30 98 PHE L C 1
ATOM 796 O O . PHE A 1 136 ? -5.215 18.722 25.152 1.00 11.80 98 PHE L O 1
ATOM 804 N N . GLY A 1 137 ? -3.630 18.453 26.717 1.00 10.76 99 GLY L N 1
ATOM 805 C CA . GLY A 1 137 ? -2.599 19.051 25.905 1.00 11.49 99 GLY L CA 1
ATOM 806 C C . GLY A 1 137 ? -2.118 18.137 24.800 1.00 11.59 99 GLY L C 1
ATOM 807 O O . GLY A 1 137 ? -2.477 16.947 24.740 1.00 12.14 99 GLY L O 1
ATOM 808 N N . ALA A 1 138 ? -1.286 18.685 23.922 1.00 12.68 100 ALA L N 1
ATOM 809 C CA . ALA A 1 138 ? -0.833 17.957 22.729 1.00 12.82 100 ALA L CA 1
ATOM 810 C C . ALA A 1 138 ? 0.165 16.868 23.092 1.00 12.75 100 ALA L C 1
ATOM 811 O O . ALA A 1 138 ? 0.416 15.932 22.309 1.00 14.03 100 ALA L O 1
ATOM 813 N N . GLY A 1 139 ? 0.747 17.005 24.284 1.00 13.40 101 GLY L N 1
ATOM 814 C CA . GLY A 1 139 ? 1.777 16.102 24.762 1.00 13.42 101 GLY L CA 1
ATOM 815 C C . GLY A 1 139 ? 3.174 16.673 24.622 1.00 14.10 101 GLY L C 1
ATOM 816 O O . GLY A 1 139 ? 3.511 17.300 23.607 1.00 16.03 101 GLY L O 1
ATOM 817 N N . THR A 1 140 ? 3.999 16.468 25.643 1.00 13.61 102 THR L N 1
ATOM 818 C CA . THR A 1 140 ? 5.413 16.875 25.615 1.00 13.64 102 THR L CA 1
ATOM 819 C C . THR A 1 140 ? 6.255 15.621 25.701 1.00 12.82 102 THR L C 1
ATOM 820 O O . THR A 1 140 ? 6.165 14.916 26.689 1.00 12.88 102 THR L O 1
ATOM 824 N N . LYS A 1 141 ? 7.064 15.367 24.676 1.00 13.80 103 LYS L N 1
ATOM 825 C CA . LYS A 1 141 ? 7.939 14.224 24.644 1.00 14.39 103 LYS L CA 1
ATOM 826 C C . LYS A 1 141 ? 9.228 14.526 25.387 1.00 14.31 103 LYS L C 1
ATOM 827 O O . LYS A 1 141 ? 10.043 15.327 24.923 1.00 15.12 10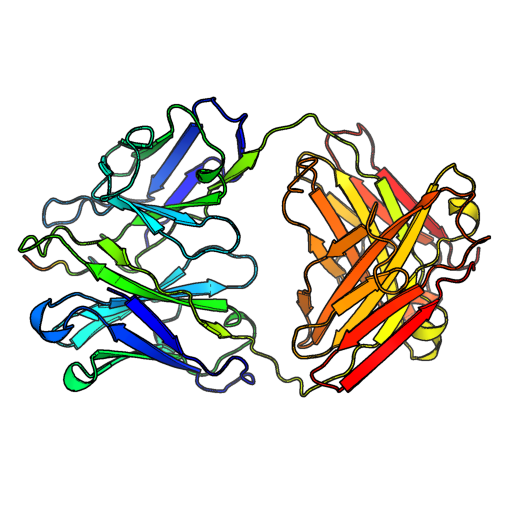3 LYS L O 1
ATOM 833 N N . LEU A 1 142 ? 9.421 13.882 26.529 1.00 13.93 104 LEU L N 1
ATOM 834 C CA . LEU A 1 142 ? 10.682 13.977 27.256 1.00 14.85 104 LEU L CA 1
ATOM 835 C C . LEU A 1 142 ? 11.585 12.888 26.713 1.00 15.17 104 LEU L C 1
ATOM 836 O O . LEU A 1 142 ? 11.240 11.715 26.772 1.00 14.07 104 LEU L O 1
ATOM 841 N N . GLU A 1 143 ? 12.711 13.311 26.125 1.00 16.10 105 GLU L N 1
ATOM 842 C CA . GLU A 1 143 ? 13.584 12.447 25.318 1.00 17.88 105 GLU L CA 1
ATOM 843 C C . GLU A 1 143 ? 15.018 12.660 25.761 1.00 17.15 105 GLU L C 1
ATOM 844 O O . GLU A 1 143 ? 15.326 13.646 26.408 1.00 14.96 105 GLU L O 1
ATOM 850 N N . LEU A 1 144 ? 15.880 11.711 25.414 1.00 18.69 106 LEU L N 1
ATOM 851 C CA . LEU A 1 144 ? 17.304 11.796 25.700 1.00 19.96 106 LEU L CA 1
ATOM 852 C C . LEU A 1 144 ? 18.003 12.715 24.738 1.00 20.47 106 LEU L C 1
ATOM 853 O O . LEU A 1 144 ? 17.855 12.580 23.520 1.00 21.70 106 LEU L O 1
ATOM 858 N N . LYS A 1 145 A 18.772 13.642 25.292 1.00 19.85 106 LYS L N 1
ATOM 859 C CA . LYS A 1 145 A 19.566 14.598 24.557 1.00 19.91 106 LYS L CA 1
ATOM 860 C C . LYS A 1 145 A 20.838 13.887 24.061 1.00 18.69 106 LYS L C 1
ATOM 861 O O . LYS A 1 145 A 21.332 12.979 24.709 1.00 19.02 106 LYS L O 1
ATOM 867 N N . ARG A 1 146 ? 21.354 14.344 22.933 1.00 17.64 107 ARG L N 1
ATOM 868 C CA . ARG A 1 146 ? 22.652 13.916 22.433 1.00 16.70 107 ARG L CA 1
ATOM 869 C C . ARG A 1 146 ? 23.184 14.959 21.473 1.00 16.68 107 ARG L C 1
ATOM 870 O O . ARG A 1 146 ? 22.495 15.923 21.137 1.00 16.02 107 ARG L O 1
ATOM 878 N N . ALA A 1 147 ? 24.424 14.776 21.035 1.00 15.44 108 ALA L N 1
ATOM 879 C CA . ALA A 1 147 ? 25.020 15.688 20.058 1.00 14.67 108 ALA L CA 1
ATOM 880 C C . ALA A 1 147 ? 24.309 15.612 18.708 1.00 14.08 108 ALA L C 1
ATOM 881 O O . ALA A 1 147 ? 23.731 14.598 18.334 1.00 12.72 108 ALA L O 1
ATOM 883 N N . ASP A 1 148 ? 24.333 16.718 17.981 1.00 14.14 109 ASP L N 1
ATOM 884 C CA . ASP A 1 148 ? 23.720 16.732 16.666 1.00 14.15 109 ASP L CA 1
ATOM 885 C C . ASP A 1 148 ? 24.421 15.740 15.772 1.00 14.10 109 ASP L C 1
ATOM 886 O O . ASP A 1 148 ? 25.637 15.497 15.897 1.00 14.63 109 ASP L O 1
ATOM 891 N N . ALA A 1 149 ? 23.661 15.158 14.859 1.00 13.70 110 ALA L N 1
ATOM 892 C CA . ALA A 1 149 ? 24.222 14.226 13.910 1.00 13.63 110 ALA L CA 1
ATOM 893 C C . ALA A 1 149 ? 23.538 14.446 12.576 1.00 12.57 110 ALA L C 1
ATOM 894 O O . ALA A 1 149 ? 22.315 14.580 12.532 1.00 12.18 110 ALA L O 1
ATOM 896 N N . ALA A 1 150 ? 24.332 14.447 11.501 1.00 13.32 111 ALA L N 1
ATOM 897 C CA . ALA A 1 150 ? 23.788 14.625 10.146 1.00 13.64 111 ALA L CA 1
ATOM 898 C C . ALA A 1 150 ? 23.200 13.334 9.624 1.00 13.19 111 ALA L C 1
ATOM 899 O O . ALA A 1 150 ? 23.739 12.264 9.903 1.00 13.40 111 ALA L O 1
ATOM 901 N N . PRO A 1 151 ? 22.067 13.418 8.904 1.00 13.44 112 PRO L N 1
ATOM 902 C CA . PRO A 1 151 ? 21.473 12.220 8.323 1.00 13.87 112 PRO L CA 1
ATOM 903 C C . PRO A 1 151 ? 22.368 11.644 7.258 1.00 13.96 112 PRO L C 1
ATOM 904 O O . PRO A 1 151 ? 23.008 12.415 6.552 1.00 14.53 112 PRO L O 1
ATOM 908 N N . THR A 1 152 ? 22.424 10.324 7.159 1.00 13.94 113 THR L N 1
ATOM 909 C CA . THR A 1 152 ? 22.958 9.664 5.982 1.00 13.74 113 THR L CA 1
ATOM 910 C C . THR A 1 152 ? 21.765 9.509 5.049 1.00 13.53 113 THR L C 1
ATOM 911 O O . THR A 1 152 ? 20.830 8.767 5.369 1.00 13.15 113 THR L O 1
ATOM 915 N N . VAL A 1 153 ? 21.831 10.178 3.899 1.00 12.99 114 VAL L N 1
ATOM 916 C CA . VAL A 1 153 ? 20.714 10.211 2.966 1.00 12.43 114 VAL L CA 1
ATOM 917 C C . VAL A 1 153 ? 20.991 9.300 1.761 1.00 12.27 114 VAL L C 1
ATOM 918 O O . VAL A 1 153 ? 22.087 9.331 1.184 1.00 12.38 114 VAL L O 1
ATOM 922 N N . SER A 1 154 ? 19.991 8.498 1.380 1.00 11.86 115 SER L N 1
ATOM 923 C CA . SER A 1 154 ? 20.114 7.582 0.249 1.00 11.52 115 SER L CA 1
ATOM 924 C C . SER A 1 154 ? 18.825 7.564 -0.532 1.00 11.15 115 SER L C 1
ATOM 925 O O . SER A 1 154 ? 17.745 7.448 0.055 1.00 11.78 1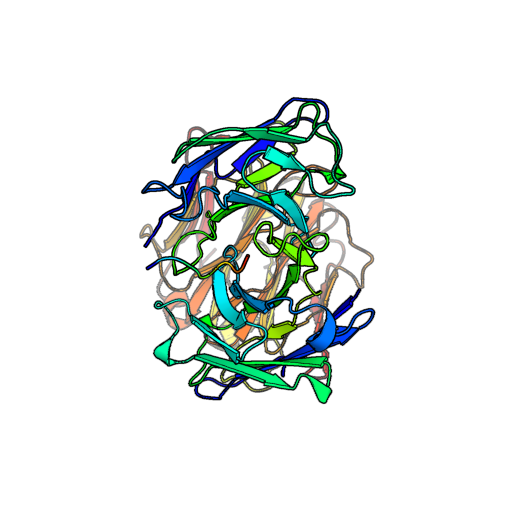15 SER L O 1
ATOM 928 N N . ILE A 1 155 ? 18.941 7.631 -1.844 1.00 11.06 116 ILE L N 1
ATOM 929 C CA . ILE A 1 155 ? 17.776 7.661 -2.725 1.00 11.33 116 ILE L CA 1
ATOM 930 C C . ILE A 1 155 ? 17.754 6.419 -3.643 1.00 11.64 116 ILE L C 1
ATOM 931 O O . ILE A 1 155 ? 18.805 5.912 -4.068 1.00 11.09 116 ILE L O 1
ATOM 936 N N . PHE A 1 156 ? 16.546 5.957 -3.970 1.00 11.68 117 PHE L N 1
ATOM 937 C CA . PHE A 1 156 ? 16.363 4.718 -4.698 1.00 12.21 117 PHE L CA 1
ATOM 938 C C . PHE A 1 156 ? 15.315 4.880 -5.793 1.00 13.08 117 PHE L C 1
ATOM 939 O O . PHE A 1 156 ? 14.178 5.240 -5.514 1.00 13.21 117 PHE L O 1
ATOM 947 N N . PRO A 1 157 ? 15.716 4.595 -7.033 1.00 12.56 118 PRO L N 1
ATOM 948 C CA . PRO A 1 157 ? 14.744 4.526 -8.114 1.00 12.31 118 PRO L CA 1
ATOM 949 C C . PRO A 1 157 ? 13.774 3.354 -7.950 1.00 12.63 118 PRO L C 1
ATOM 950 O O . PRO A 1 157 ? 14.030 2.407 -7.177 1.00 12.63 118 PRO L O 1
ATOM 954 N N . PRO A 1 158 ? 12.666 3.386 -8.714 1.00 13.08 119 PRO L N 1
ATOM 955 C CA . PRO A 1 158 ? 11.787 2.247 -8.762 1.00 13.29 119 PRO L CA 1
ATOM 956 C C . PRO A 1 158 ? 12.512 0.988 -9.187 1.00 13.91 119 PRO L C 1
ATOM 957 O O . PRO A 1 158 ? 13.437 1.027 -10.006 1.00 14.30 119 PRO L O 1
ATOM 961 N N . SER A 1 159 ? 12.110 -0.124 -8.601 1.00 14.21 120 SER L N 1
ATOM 962 C CA . SER A 1 159 ? 12.590 -1.434 -9.026 1.00 15.29 120 SER L CA 1
ATOM 963 C C . SER A 1 159 ? 11.977 -1.854 -10.357 1.00 15.70 120 SER L C 1
ATOM 964 O O . SER A 1 159 ? 10.838 -1.481 -10.665 1.00 15.70 120 SER L O 1
ATOM 967 N N . SER A 1 160 ? 12.712 -2.668 -11.110 1.00 16.79 121 SER L N 1
ATOM 968 C CA . SER A 1 160 ? 12.199 -3.203 -12.373 1.00 17.45 121 SER L CA 1
ATOM 969 C C . SER A 1 160 ? 10.887 -3.909 -12.178 1.00 18.02 121 SER L C 1
ATOM 970 O O . SER A 1 160 ? 9.993 -3.812 -13.024 1.00 18.73 121 SER L O 1
ATOM 973 N N . GLU A 1 161 ? 10.797 -4.655 -11.077 1.00 17.81 122 GLU L N 1
ATOM 974 C CA . GLU A 1 161 ? 9.624 -5.447 -10.754 1.00 18.18 122 GLU L CA 1
ATOM 975 C C . GLU A 1 161 ? 8.425 -4.547 -10.581 1.00 17.69 122 GLU L C 1
ATOM 976 O O . GLU A 1 161 ? 7.372 -4.831 -11.091 1.00 19.24 122 GLU L O 1
ATOM 982 N N . GLN A 1 162 ? 8.574 -3.443 -9.860 1.00 16.32 123 GLN L N 1
ATOM 983 C CA . GLN A 1 162 ? 7.432 -2.578 -9.660 1.00 15.83 123 GLN L CA 1
ATOM 984 C C . GLN A 1 162 ? 7.017 -1.958 -10.977 1.00 15.88 123 GLN L C 1
ATOM 985 O O . GLN A 1 162 ? 5.835 -1.829 -11.254 1.00 16.06 123 GLN L O 1
ATOM 991 N N . LEU A 1 163 ? 7.991 -1.550 -11.780 1.00 16.53 124 LEU L N 1
ATOM 992 C CA . LEU A 1 163 ? 7.689 -0.901 -13.064 1.00 17.70 124 LEU L CA 1
ATOM 993 C C . LEU A 1 163 ? 6.848 -1.800 -13.981 1.00 18.99 124 LEU L C 1
ATOM 994 O O . LEU A 1 163 ? 5.869 -1.353 -14.608 1.00 19.16 124 LEU L O 1
ATOM 999 N N . THR A 1 164 ? 7.222 -3.071 -14.040 1.00 20.13 125 THR L N 1
ATOM 1000 C CA . THR A 1 164 ? 6.495 -4.029 -14.863 1.00 21.58 125 THR L CA 1
ATOM 1001 C C . THR A 1 164 ? 5.034 -4.169 -14.442 1.00 21.75 125 THR L C 1
ATOM 1002 O O . THR A 1 164 ? 4.165 -4.399 -15.289 1.00 23.46 125 THR L O 1
ATOM 1006 N N . SER A 1 165 ? 4.756 -3.980 -13.162 1.00 21.76 126 SER L N 1
ATOM 1007 C CA . SER A 1 165 ? 3.395 -4.006 -12.620 1.00 22.13 126 SER L CA 1
ATOM 1008 C C . SER A 1 165 ? 2.580 -2.717 -12.867 1.00 21.81 126 SER L C 1
ATOM 1009 O O . SER A 1 165 ? 1.359 -2.705 -12.665 1.00 23.73 126 SER L O 1
ATOM 1012 N N . GLY A 1 166 ? 3.246 -1.634 -13.272 1.00 20.41 127 GLY L N 1
ATOM 1013 C CA . GLY A 1 166 ? 2.589 -0.389 -13.618 1.00 19.80 127 GLY L CA 1
ATOM 1014 C C . GLY A 1 166 ? 2.773 0.760 -12.650 1.00 19.19 127 GLY L C 1
ATOM 1015 O O . GLY A 1 166 ? 2.289 1.869 -12.900 1.00 19.48 127 GLY L O 1
ATOM 1016 N N . GLY A 1 167 ? 3.507 0.519 -11.568 1.00 17.88 128 GLY L N 1
ATOM 1017 C CA . GLY A 1 167 ? 3.746 1.524 -10.556 1.00 17.23 128 GLY L CA 1
ATOM 1018 C C . GLY A 1 167 ? 5.191 1.976 -10.510 1.00 15.90 128 GLY L C 1
ATOM 1019 O O . GLY A 1 167 ? 6.063 1.346 -11.090 1.00 15.10 128 GLY L O 1
ATOM 1020 N N . ALA A 1 168 ? 5.445 3.078 -9.803 1.00 14.96 129 ALA L N 1
ATOM 1021 C CA . ALA A 1 168 ? 6.798 3.604 -9.672 1.00 14.93 129 ALA L CA 1
ATOM 1022 C C . ALA A 1 168 ? 6.966 4.337 -8.355 1.00 14.44 129 ALA L C 1
ATOM 1023 O O . ALA A 1 168 ? 6.507 5.465 -8.229 1.00 14.32 129 ALA L O 1
ATOM 1025 N N . SER A 1 169 ? 7.609 3.695 -7.369 1.00 13.90 130 SER L N 1
ATOM 1026 C CA . SER A 1 169 ? 7.884 4.321 -6.080 1.00 14.45 130 SER L CA 1
ATOM 1027 C C . SER A 1 169 ? 9.336 4.750 -6.060 1.00 14.15 130 SER L C 1
ATOM 1028 O O . SER A 1 169 ? 10.214 4.014 -6.502 1.00 13.51 130 SER L O 1
ATOM 1031 N N . VAL A 1 170 ? 9.574 5.960 -5.597 1.00 13.05 131 VAL L N 1
ATOM 1032 C CA . VAL A 1 170 ? 10.935 6.429 -5.344 1.00 13.36 131 VAL L CA 1
ATOM 1033 C C . VAL A 1 170 ? 11.101 6.580 -3.833 1.00 12.91 131 VAL L C 1
ATOM 1034 O O . VAL A 1 170 ? 10.239 7.163 -3.169 1.00 12.15 131 VAL L O 1
ATOM 1038 N N . VAL A 1 171 ? 12.192 6.031 -3.287 1.00 11.64 132 VAL L N 1
ATOM 1039 C CA . VAL A 1 171 ? 12.389 6.001 -1.844 1.00 11.57 132 VAL L CA 1
ATOM 1040 C C . VAL A 1 171 ? 13.637 6.777 -1.440 1.00 10.74 132 VAL L C 1
ATOM 1041 O O . VAL A 1 171 ? 14.686 6.702 -2.101 1.00 11.37 132 VAL L O 1
ATOM 1045 N N . CYS A 1 172 ? 13.499 7.521 -0.352 1.00 11.66 133 CYS L N 1
ATOM 1046 C CA . CYS A 1 172 ? 14.592 8.251 0.282 1.00 11.01 133 CYS L CA 1
ATOM 1047 C C . CYS A 1 172 ? 14.677 7.887 1.744 1.00 11.01 133 CYS L C 1
ATOM 1048 O O . CYS A 1 172 ? 13.706 8.045 2.468 1.00 11.28 133 CYS L O 1
ATOM 1051 N N . PHE A 1 173 ? 15.830 7.398 2.190 1.00 9.86 134 PHE L N 1
ATOM 1052 C CA . PHE A 1 173 ? 16.085 7.159 3.606 1.00 10.65 134 PHE L CA 1
ATOM 1053 C C . PHE A 1 173 ? 16.960 8.282 4.153 1.00 10.67 134 PHE L C 1
ATOM 1054 O O . PHE A 1 173 ? 17.955 8.623 3.536 1.00 11.31 134 PHE L O 1
ATOM 1062 N N . LEU A 1 174 ? 16.626 8.779 5.345 1.00 10.44 135 LEU L N 1
ATOM 1063 C CA . LEU A 1 174 ? 17.444 9.740 6.052 1.00 11.47 135 LEU L CA 1
ATOM 1064 C C . LEU A 1 174 ? 17.712 9.153 7.436 1.00 10.91 135 LEU L C 1
ATOM 1065 O O . LEU A 1 174 ? 16.814 9.092 8.259 1.00 10.77 135 LEU L O 1
ATOM 1070 N N . ASN A 1 175 ? 18.949 8.692 7.665 1.00 11.11 136 ASN L N 1
ATOM 1071 C CA . ASN A 1 175 ? 19.220 7.771 8.749 1.00 11.31 136 ASN L CA 1
ATOM 1072 C C . ASN A 1 175 ? 20.184 8.349 9.779 1.00 11.13 136 ASN L C 1
ATOM 1073 O O . ASN A 1 175 ? 21.147 9.045 9.436 1.00 11.24 136 ASN L O 1
ATOM 1078 N N . ASN A 1 176 ? 19.878 8.065 11.040 1.00 11.42 137 ASN L N 1
ATOM 1079 C CA . ASN A 1 176 ? 20.789 8.334 12.172 1.00 11.03 137 ASN L CA 1
ATOM 1080 C C . ASN A 1 176 ? 21.099 9.802 12.373 1.00 11.65 137 ASN L C 1
ATOM 1081 O O . ASN A 1 176 ? 22.264 10.173 12.506 1.00 11.24 137 ASN L O 1
ATOM 1086 N N . PHE A 1 177 ? 20.044 10.598 12.437 1.00 10.82 138 PHE L N 1
ATOM 1087 C CA . PHE A 1 177 ? 20.179 12.036 12.618 1.00 11.18 138 PHE L CA 1
ATOM 1088 C C . PHE A 1 177 ? 19.671 12.502 13.970 1.00 11.52 138 PHE L C 1
ATOM 1089 O O . PHE A 1 177 ? 18.936 11.814 14.665 1.00 11.90 138 PHE L O 1
ATOM 1097 N N . TYR A 1 178 ? 20.127 13.684 14.355 1.00 11.23 139 TYR L N 1
ATOM 1098 C CA . TYR A 1 178 ? 19.686 14.304 15.589 1.00 11.92 139 TYR L CA 1
ATOM 1099 C C . TYR A 1 178 ? 19.955 15.811 15.431 1.00 12.19 139 TYR L C 1
ATOM 1100 O O . TYR A 1 178 ? 21.017 16.171 14.953 1.00 11.99 139 TYR L O 1
ATOM 1109 N N . PRO A 1 179 ? 19.010 16.678 15.859 1.00 13.75 140 PRO L N 1
ATOM 1110 C CA . PRO A 1 179 ? 17.736 16.403 16.470 1.00 13.65 140 PRO L CA 1
ATOM 1111 C C . PRO A 1 179 ? 16.719 15.937 15.452 1.00 13.58 140 PRO L C 1
ATOM 1112 O O . PRO A 1 179 ? 17.008 15.871 14.250 1.00 12.34 140 PRO L O 1
ATOM 1116 N N . LYS A 1 180 ? 15.522 15.639 15.941 1.00 14.39 141 LYS L N 1
ATOM 1117 C CA . LYS A 1 180 ? 14.463 15.023 15.107 1.00 15.43 141 LYS L CA 1
ATOM 1118 C C . LYS A 1 180 ? 13.889 15.943 14.072 1.00 15.19 141 LYS L C 1
ATOM 1119 O O . LYS A 1 180 ? 13.335 15.513 13.078 1.00 15.31 141 LYS L O 1
ATOM 1125 N N . ASP A 1 181 ? 14.034 17.232 14.296 1.00 15.57 142 ASP L N 1
ATOM 1126 C CA . ASP A 1 181 ? 13.462 18.219 13.381 1.00 16.12 142 ASP L CA 1
ATOM 1127 C C . ASP A 1 181 ? 14.163 18.194 12.019 1.00 15.64 142 ASP L C 1
ATOM 1128 O O . ASP A 1 181 ? 15.351 18.443 11.941 1.00 15.16 142 ASP L O 1
ATOM 1133 N N . ILE A 1 182 ? 13.411 17.927 10.959 1.00 15.88 143 ILE L N 1
ATOM 1134 C CA . ILE A 1 182 ? 13.984 17.780 9.623 1.00 15.59 143 ILE L CA 1
ATOM 1135 C C . ILE A 1 182 ? 12.873 18.045 8.626 1.00 17.12 143 ILE L C 1
ATOM 1136 O O . ILE A 1 182 ? 11.711 17.722 8.900 1.00 16.50 143 ILE L O 1
ATOM 1141 N N . ASN A 1 183 ? 13.228 18.703 7.526 1.00 17.63 144 ASN L N 1
ATOM 1142 C CA . ASN A 1 183 ? 12.282 18.950 6.433 1.00 17.90 144 ASN L CA 1
ATOM 1143 C C . ASN A 1 183 ? 12.760 18.154 5.233 1.00 17.79 144 ASN L C 1
ATOM 1144 O O . ASN A 1 183 ? 13.932 18.242 4.876 1.00 18.76 144 ASN L O 1
ATOM 1149 N N . VAL A 1 184 ? 11.865 17.373 4.627 1.00 16.62 145 VAL L N 1
ATOM 1150 C CA . VAL A 1 184 ? 12.204 16.587 3.445 1.00 16.61 145 VAL L CA 1
ATOM 1151 C C . VAL A 1 184 ? 11.273 16.995 2.311 1.00 16.10 145 VAL L C 1
ATOM 1152 O O . VAL A 1 184 ? 10.053 16.977 2.466 1.00 14.42 145 VAL L O 1
ATOM 1156 N N . LYS A 1 185 ? 11.873 17.308 1.167 1.00 15.77 146 LYS L N 1
ATOM 1157 C CA . LYS A 1 185 ? 11.161 17.739 -0.011 1.00 16.72 146 LYS L CA 1
ATOM 1158 C C . LYS A 1 185 ? 11.551 16.818 -1.180 1.00 15.35 146 LYS L C 1
ATOM 1159 O O . LYS A 1 185 ? 12.744 16.536 -1.386 1.00 14.40 146 LYS L O 1
ATOM 1165 N N . TRP A 1 186 ? 10.563 16.385 -1.958 1.00 14.95 147 TRP L N 1
ATOM 1166 C CA . TRP A 1 186 ? 10.795 15.723 -3.233 1.00 14.58 147 TRP L CA 1
ATOM 1167 C C . TRP A 1 186 ? 10.719 16.731 -4.363 1.00 14.71 147 TRP L C 1
ATOM 1168 O O . TRP A 1 186 ? 9.821 17.553 -4.393 1.00 13.54 147 TRP L O 1
ATOM 1179 N N . LYS A 1 187 ? 11.638 16.653 -5.307 1.00 15.44 148 LYS L N 1
ATOM 1180 C CA . LYS A 1 187 ? 11.542 17.485 -6.514 1.00 16.29 148 LYS L CA 1
ATOM 1181 C C . LYS A 1 187 ? 11.721 16.570 -7.715 1.00 15.36 148 LYS L C 1
ATOM 1182 O O . LYS A 1 187 ? 12.630 15.746 -7.741 1.00 16.12 148 LYS L O 1
ATOM 1188 N N . ILE A 1 188 ? 10.836 16.735 -8.701 1.00 15.46 149 ILE L N 1
ATOM 1189 C CA . ILE A 1 188 ? 10.903 15.977 -9.939 1.00 15.61 149 ILE L CA 1
ATOM 1190 C C . ILE A 1 188 ? 11.114 17.010 -11.020 1.00 14.78 149 ILE L C 1
ATOM 1191 O O . ILE A 1 188 ? 10.301 17.931 -11.142 1.00 13.98 149 ILE L O 1
ATOM 1196 N N . ASP A 1 189 ? 12.202 16.861 -11.771 1.00 15.00 150 ASP L N 1
ATOM 1197 C CA . ASP A 1 189 ? 12.631 17.862 -12.749 1.00 14.66 150 ASP L CA 1
ATOM 1198 C C . ASP A 1 189 ? 12.595 19.288 -12.190 1.00 14.91 150 ASP L C 1
ATOM 1199 O O . ASP A 1 189 ? 12.189 20.231 -12.871 1.00 15.38 150 ASP L O 1
ATOM 1204 N N . GLY A 1 190 ? 13.018 19.405 -10.934 1.00 13.90 151 GLY L N 1
ATOM 1205 C CA . GLY A 1 190 ? 13.199 20.685 -10.260 1.00 14.89 151 GLY L CA 1
ATOM 1206 C C . GLY A 1 190 ? 11.965 21.260 -9.597 1.00 15.17 151 GLY L C 1
ATOM 1207 O O . GLY A 1 190 ? 12.051 22.326 -8.968 1.00 16.24 151 GLY L O 1
ATOM 1208 N N . SER A 1 191 ? 10.826 20.585 -9.744 1.00 14.70 152 SER L N 1
ATOM 1209 C CA . SER A 1 191 ? 9.568 21.068 -9.171 1.00 15.42 152 SER L CA 1
ATOM 1210 C C . SER A 1 191 ? 9.164 20.234 -7.977 1.00 15.29 152 SER L C 1
ATOM 1211 O O . SER A 1 191 ? 9.156 19.004 -8.053 1.00 14.49 152 SER L O 1
ATOM 1214 N N . GLU A 1 192 ? 8.797 20.910 -6.887 1.00 16.05 153 GLU L N 1
ATOM 1215 C CA . GLU A 1 192 ? 8.415 20.229 -5.652 1.00 16.48 153 GLU L CA 1
ATOM 1216 C C . GLU A 1 192 ? 7.181 19.352 -5.868 1.00 15.88 153 GLU L C 1
ATOM 1217 O O . GLU A 1 192 ? 6.214 19.752 -6.532 1.00 14.40 153 GLU L O 1
ATOM 1223 N N . ARG A 1 193 ? 7.239 18.137 -5.339 1.00 16.74 154 ARG L N 1
ATOM 1224 C CA . ARG A 1 193 ? 6.126 17.207 -5.434 1.00 17.13 154 ARG L CA 1
ATOM 1225 C C . ARG A 1 193 ? 5.642 16.908 -4.009 1.00 17.79 154 ARG L C 1
ATOM 1226 O O . ARG A 1 193 ? 6.320 16.241 -3.219 1.00 18.05 154 ARG L O 1
ATOM 1234 N N . GLN A 1 194 ? 4.466 17.427 -3.698 1.00 18.83 155 GLN L N 1
ATOM 1235 C CA . GLN A 1 194 ? 3.897 17.337 -2.351 1.00 20.18 155 GLN L CA 1
ATOM 1236 C C . GLN A 1 194 ? 2.973 16.118 -2.217 1.00 20.03 155 GLN L C 1
ATOM 1237 O O . GLN A 1 194 ? 2.782 15.567 -1.120 1.00 21.12 155 GLN L O 1
ATOM 1243 N N . ASN A 1 195 ? 2.386 15.694 -3.324 1.00 19.32 156 ASN L N 1
ATOM 1244 C CA . ASN A 1 195 ? 1.397 14.638 -3.279 1.00 18.90 156 ASN L CA 1
ATOM 1245 C C . ASN A 1 195 ? 1.939 13.285 -3.732 1.00 17.70 156 ASN L C 1
ATOM 1246 O O . ASN A 1 195 ? 2.909 13.223 -4.473 1.00 17.63 156 ASN L O 1
ATOM 1251 N N . GLY A 1 196 ? 1.334 12.217 -3.228 1.00 16.63 157 GLY L N 1
ATOM 1252 C CA . GLY A 1 196 ? 1.812 10.848 -3.488 1.00 15.84 157 GLY L CA 1
ATOM 1253 C C . GLY A 1 196 ? 2.884 10.373 -2.522 1.00 14.80 157 GLY L C 1
ATOM 1254 O O . GLY A 1 196 ? 3.485 9.336 -2.744 1.00 13.93 157 GLY L O 1
ATOM 1255 N N . VAL A 1 197 ? 3.078 11.102 -1.422 1.00 14.29 158 VAL L N 1
ATOM 1256 C CA . VAL A 1 197 ? 4.175 10.829 -0.472 1.00 14.05 158 VAL L CA 1
ATOM 1257 C C . VAL A 1 197 ? 3.700 10.043 0.766 1.00 13.52 158 VAL L C 1
ATOM 1258 O O . VAL A 1 197 ? 2.588 10.236 1.278 1.00 14.58 158 VAL L O 1
ATOM 1262 N N . LEU A 1 198 ? 4.553 9.141 1.241 1.00 13.82 159 LEU L N 1
ATOM 1263 C CA . LEU A 1 198 ? 4.278 8.385 2.445 1.00 12.99 159 LEU L CA 1
ATOM 1264 C C . LEU A 1 198 ? 5.533 8.425 3.280 1.00 13.31 159 LEU L C 1
ATOM 1265 O O . LEU A 1 198 ? 6.566 7.948 2.839 1.00 12.48 159 LEU L O 1
ATOM 1270 N N . ASN A 1 199 ? 5.432 9.028 4.459 1.00 13.14 160 ASN L N 1
ATOM 1271 C CA . ASN A 1 199 ? 6.557 9.166 5.375 1.00 12.41 160 ASN L CA 1
ATOM 1272 C C . ASN A 1 199 ? 6.372 8.326 6.621 1.00 12.15 160 ASN L C 1
ATOM 1273 O O . ASN A 1 199 ? 5.272 8.215 7.152 1.00 12.05 160 ASN L O 1
ATOM 1278 N N . SER A 1 200 ? 7.482 7.777 7.092 1.00 12.05 161 SER L N 1
ATOM 1279 C CA . SER A 1 200 ? 7.530 7.061 8.335 1.00 12.62 161 SER L CA 1
ATOM 1280 C C . SER A 1 200 ? 8.799 7.467 9.072 1.00 13.30 161 SER L C 1
ATOM 1281 O O . SER A 1 200 ? 9.824 7.739 8.439 1.00 12.29 161 SER L O 1
ATOM 1284 N N . TRP A 1 201 ? 8.716 7.475 10.398 1.00 14.23 162 TRP L N 1
ATOM 1285 C CA . TRP A 1 201 ? 9.813 7.870 11.295 1.00 16.46 162 TRP L CA 1
ATOM 1286 C C . TRP A 1 201 ? 10.029 6.778 12.339 1.00 16.48 162 TRP L C 1
ATOM 1287 O O . TRP A 1 201 ? 9.062 6.187 12.806 1.00 16.66 162 TRP L O 1
ATOM 1298 N N . THR A 1 202 ? 11.271 6.533 12.758 1.00 16.37 163 THR L N 1
ATOM 1299 C CA . THR A 1 202 ? 11.516 5.613 13.866 1.00 17.99 163 THR L CA 1
ATOM 1300 C C . THR A 1 202 ? 11.468 6.406 15.170 1.00 18.43 163 THR L C 1
ATOM 1301 O O . THR A 1 202 ? 11.604 7.632 15.177 1.00 18.19 163 THR L O 1
ATOM 1305 N N . ASP A 1 203 ? 11.252 5.702 16.281 1.00 19.53 164 ASP L N 1
ATOM 1306 C CA . ASP A 1 203 ? 11.362 6.327 17.586 1.00 20.64 164 ASP L CA 1
ATOM 1307 C C . ASP A 1 203 ? 12.831 6.501 17.883 1.00 20.91 164 ASP L C 1
ATOM 1308 O O . ASP A 1 203 ? 13.671 5.851 17.249 1.00 21.35 164 ASP L O 1
ATOM 1313 N N . GLN A 1 204 ? 13.149 7.377 18.834 1.00 21.08 165 GLN L N 1
ATOM 1314 C CA . GLN A 1 204 ? 14.543 7.647 19.178 1.00 21.62 165 GLN L CA 1
ATOM 1315 C C . GLN A 1 204 ? 15.217 6.327 19.473 1.00 21.68 165 GLN L C 1
ATOM 1316 O O . GLN A 1 204 ? 14.676 5.525 20.258 1.00 22.41 165 GLN L O 1
ATOM 1322 N N . ASP A 1 205 ? 16.379 6.090 18.860 1.00 22.15 166 ASP L N 1
ATOM 1323 C CA . ASP A 1 205 ? 17.109 4.823 19.019 1.00 22.22 166 ASP L CA 1
ATOM 1324 C C . ASP A 1 205 ? 17.543 4.561 20.459 1.00 22.55 166 ASP L C 1
ATOM 1325 O O . ASP A 1 205 ? 18.098 5.438 21.123 1.00 22.48 166 ASP L O 1
ATOM 1330 N N . SER A 1 206 ? 17.306 3.336 20.927 1.00 22.75 167 SER L N 1
ATOM 1331 C CA . SER A 1 206 ? 17.517 3.016 22.344 1.00 22.74 167 SER L CA 1
ATOM 1332 C C . SER A 1 206 ? 18.989 3.007 22.715 1.00 22.73 167 SER L C 1
ATOM 1333 O O . SER A 1 206 ? 19.313 3.233 23.877 1.00 23.41 167 SER L O 1
ATOM 1336 N N . LYS A 1 207 ? 19.871 2.759 21.748 1.00 22.50 168 LYS L N 1
ATOM 1337 C CA . LYS A 1 207 ? 21.325 2.710 22.001 1.00 22.07 168 LYS L CA 1
ATOM 1338 C C . LYS A 1 207 ? 22.050 4.015 21.668 1.00 20.83 168 LYS L C 1
ATOM 1339 O O . LYS A 1 207 ? 22.761 4.546 22.526 1.00 20.74 168 LYS L O 1
ATOM 1345 N N . ASP A 1 208 ? 21.874 4.510 20.437 1.00 19.23 169 ASP L N 1
ATOM 1346 C CA . ASP A 1 208 ? 22.564 5.752 19.999 1.00 17.94 169 ASP L CA 1
ATOM 1347 C C . ASP A 1 208 ? 21.721 7.026 20.018 1.00 16.92 169 ASP L C 1
ATOM 1348 O O . ASP A 1 208 ? 22.272 8.081 19.742 1.00 15.27 169 ASP L O 1
ATOM 1353 N N . SER A 1 209 ? 20.427 6.934 20.361 1.00 15.27 170 SER L N 1
ATOM 1354 C CA . SER A 1 209 ? 19.565 8.096 20.582 1.00 15.17 170 SER L CA 1
ATOM 1355 C C . SER A 1 209 ? 19.329 8.956 19.338 1.00 14.53 170 SER L C 1
ATOM 1356 O O . SER A 1 209 ? 18.924 10.128 19.452 1.00 15.21 170 SER L O 1
ATOM 1359 N N . THR A 1 210 ? 19.610 8.408 18.156 1.00 13.08 171 THR L N 1
ATOM 1360 C CA . THR A 1 210 ? 19.302 9.112 16.919 1.00 12.29 171 THR L CA 1
ATOM 1361 C C . THR A 1 210 ? 17.894 8.799 16.428 1.00 12.64 171 THR L C 1
ATOM 1362 O O . THR A 1 210 ? 17.168 7.957 17.004 1.00 14.41 171 THR L O 1
ATOM 1366 N N . TYR A 1 211 ? 17.508 9.486 15.365 1.00 11.74 172 TYR L N 1
ATOM 1367 C CA . TYR A 1 211 ? 16.257 9.206 14.645 1.00 11.65 172 TYR L CA 1
ATOM 1368 C C . TYR A 1 211 ? 16.582 8.857 13.201 1.00 11.62 172 TYR L C 1
ATOM 1369 O O . TYR A 1 211 ? 17.620 9.230 12.656 1.00 10.18 172 TYR L O 1
ATOM 1378 N N . SER A 1 212 ? 15.634 8.177 12.558 1.00 11.08 173 SER L N 1
ATOM 1379 C CA . SER A 1 212 ? 15.703 7.899 11.143 1.00 10.69 173 SER L CA 1
ATOM 1380 C C . SER A 1 212 ? 14.329 8.112 10.509 1.00 10.40 173 SER L C 1
ATOM 1381 O O . SER A 1 212 ? 13.295 8.033 11.168 1.00 10.79 173 SER L O 1
ATOM 1384 N N . MET A 1 213 ? 14.337 8.347 9.201 1.00 11.12 174 MET L N 1
ATOM 1385 C CA . MET A 1 213 ? 13.127 8.612 8.424 1.00 11.68 174 MET L CA 1
ATOM 1386 C C . MET A 1 213 ? 13.186 7.920 7.067 1.00 11.33 174 MET L C 1
ATOM 1387 O O . MET A 1 213 ? 14.246 7.768 6.472 1.00 10.63 174 MET L O 1
ATOM 1392 N N . SER A 1 214 ? 12.016 7.499 6.595 1.00 10.98 175 SER L N 1
ATOM 1393 C CA . SER A 1 214 ? 11.820 6.964 5.261 1.00 10.81 175 SER L CA 1
ATOM 1394 C C . SER A 1 214 ? 10.725 7.748 4.589 1.00 11.03 175 SER L C 1
ATOM 1395 O O . SER A 1 214 ? 9.659 7.948 5.164 1.00 11.75 175 SER L O 1
ATOM 1398 N N . SER A 1 215 ? 10.984 8.146 3.355 1.00 9.78 176 SER L N 1
ATOM 1399 C CA . SER A 1 215 ? 10.002 8.857 2.528 1.00 10.72 176 SER L CA 1
ATOM 1400 C C . SER A 1 215 ? 9.843 8.159 1.185 1.00 10.82 176 SER L C 1
ATOM 1401 O O . SER A 1 215 ? 10.820 7.927 0.477 1.00 9.90 176 SER L O 1
ATOM 1404 N N . THR A 1 216 ? 8.601 7.854 0.822 1.00 11.42 177 THR L N 1
ATOM 1405 C CA . THR A 1 216 ? 8.307 7.159 -0.425 1.00 11.63 177 THR L CA 1
ATOM 1406 C C . THR A 1 216 ? 7.320 8.005 -1.230 1.00 12.14 177 THR L C 1
ATOM 1407 O O . THR A 1 216 ? 6.235 8.291 -0.764 1.00 13.03 177 THR L O 1
ATOM 1411 N N . LEU A 1 217 ? 7.722 8.368 -2.437 1.00 11.86 178 LEU L N 1
ATOM 1412 C CA . LEU A 1 217 ? 6.889 9.105 -3.389 1.00 12.12 178 LEU L CA 1
ATOM 1413 C C . LEU A 1 217 ? 6.438 8.117 -4.460 1.00 12.45 178 LEU L C 1
ATOM 1414 O O . LEU A 1 217 ? 7.262 7.585 -5.177 1.00 12.95 178 LEU L O 1
ATOM 1419 N N . THR A 1 218 ? 5.129 7.871 -4.565 1.00 13.12 179 THR L N 1
ATOM 1420 C CA . THR A 1 218 ? 4.618 6.859 -5.475 1.00 13.28 179 THR L CA 1
ATOM 1421 C C . THR A 1 218 ? 3.875 7.478 -6.647 1.00 13.40 179 THR L C 1
ATOM 1422 O O . THR A 1 218 ? 2.970 8.308 -6.479 1.00 13.76 179 THR L O 1
ATOM 1426 N N . LEU A 1 219 ? 4.345 7.107 -7.835 1.00 13.83 180 LEU L N 1
ATOM 1427 C CA . LEU A 1 219 ? 3.812 7.571 -9.107 1.00 14.26 180 LEU L CA 1
ATOM 1428 C C . LEU A 1 219 ? 3.275 6.417 -9.909 1.00 14.43 180 LEU L C 1
ATOM 1429 O O . LEU A 1 219 ? 3.453 5.237 -9.576 1.00 14.34 180 LEU L O 1
ATOM 1434 N N . THR A 1 220 ? 2.609 6.730 -11.006 1.00 15.56 181 THR L N 1
ATOM 1435 C CA . THR A 1 220 ? 2.370 5.696 -12.011 1.00 15.61 181 THR L CA 1
ATOM 1436 C C . THR A 1 220 ? 3.650 5.474 -12.807 1.00 16.37 181 THR L C 1
ATOM 1437 O O . THR A 1 220 ? 4.518 6.342 -12.846 1.00 16.16 181 THR L O 1
ATOM 1441 N N . LYS A 1 221 ? 3.765 4.317 -13.450 1.00 16.74 182 LYS L N 1
ATOM 1442 C CA . LYS A 1 221 ? 4.910 4.043 -14.331 1.00 17.66 182 LYS L CA 1
ATOM 1443 C C . LYS A 1 221 ? 4.989 5.098 -15.430 1.00 17.80 182 LYS L C 1
ATOM 1444 O O . LYS A 1 221 ? 6.055 5.599 -15.742 1.00 17.85 182 LYS L O 1
ATOM 1450 N N . ASP A 1 222 ? 3.835 5.425 -16.004 1.00 18.58 183 ASP L N 1
ATOM 1451 C CA . ASP A 1 222 ? 3.786 6.399 -17.099 1.00 18.59 183 ASP L CA 1
ATOM 1452 C C . ASP A 1 222 ? 4.247 7.777 -16.644 1.00 17.88 183 ASP L C 1
ATOM 1453 O O . ASP A 1 222 ? 4.960 8.459 -17.370 1.00 17.97 183 ASP L O 1
ATOM 1458 N N . GLU A 1 223 ? 3.860 8.186 -15.444 1.00 17.39 184 GLU L N 1
ATOM 1459 C CA . GLU A 1 223 ? 4.324 9.476 -14.927 1.00 16.57 184 GLU L CA 1
ATOM 1460 C C . GLU A 1 223 ? 5.846 9.444 -14.706 1.00 16.36 184 GLU L C 1
ATOM 1461 O O . GLU A 1 223 ? 6.567 10.381 -15.076 1.00 15.13 184 GLU L O 1
ATOM 1467 N N . TYR A 1 224 ? 6.331 8.370 -14.097 1.00 14.92 185 TYR L N 1
ATOM 1468 C CA . TYR A 1 224 ? 7.770 8.210 -13.844 1.00 15.62 185 TYR L CA 1
ATOM 1469 C C . TYR A 1 224 ? 8.560 8.267 -15.155 1.00 15.35 185 TYR L C 1
ATOM 1470 O O . TYR A 1 224 ? 9.621 8.862 -15.223 1.00 15.32 185 TYR L O 1
ATOM 1479 N N . GLU A 1 225 ? 8.036 7.644 -16.197 1.00 15.34 186 GLU L N 1
ATOM 1480 C CA . GLU A 1 225 ? 8.729 7.641 -17.501 1.00 17.48 186 GLU L CA 1
ATOM 1481 C C . GLU A 1 225 ? 8.632 8.981 -18.238 1.00 16.83 186 GLU L C 1
ATOM 1482 O O . GLU A 1 225 ? 9.355 9.205 -19.202 1.00 17.81 186 GLU L O 1
ATOM 1488 N N . ARG A 1 226 ? 7.759 9.870 -17.788 1.00 17.14 187 ARG L N 1
ATOM 1489 C CA . ARG A 1 226 ? 7.712 11.234 -18.361 1.00 17.48 187 ARG L CA 1
ATOM 1490 C C . ARG A 1 226 ? 8.832 12.158 -17.874 1.00 17.10 187 ARG L C 1
ATOM 1491 O O . ARG A 1 226 ? 9.135 13.167 -18.513 1.00 16.38 187 ARG L O 1
ATOM 1499 N N . HIS A 1 227 ? 9.437 11.848 -16.730 1.00 16.29 188 HIS L N 1
ATOM 1500 C CA . HIS A 1 227 ? 10.344 12.772 -16.054 1.00 15.51 188 HIS L CA 1
ATOM 1501 C C . HIS A 1 227 ? 11.746 12.223 -15.908 1.00 16.22 188 HIS L C 1
ATOM 1502 O O . HIS A 1 227 ? 11.943 11.016 -15.983 1.00 16.23 188 HIS L O 1
ATOM 1509 N N . ASN A 1 228 ? 12.712 13.117 -15.718 1.00 15.64 189 ASN L N 1
ATOM 1510 C CA . ASN A 1 228 ? 14.118 12.763 -15.791 1.00 15.94 189 ASN L CA 1
ATOM 1511 C C . ASN A 1 228 ? 14.816 12.780 -14.449 1.00 15.74 189 ASN L C 1
ATOM 1512 O O . ASN A 1 228 ? 15.378 11.767 -14.049 1.00 17.13 189 ASN L O 1
ATOM 1517 N N . SER A 1 229 ? 14.819 13.922 -13.750 1.00 15.55 190 SER L N 1
ATOM 1518 C CA . SER A 1 229 ? 15.585 14.012 -12.511 1.00 15.71 190 SER L CA 1
ATOM 1519 C C . SER A 1 229 ? 14.706 13.889 -11.272 1.00 14.89 190 SER L C 1
ATOM 1520 O O . SER A 1 229 ? 13.636 14.487 -11.182 1.00 14.51 190 SER L O 1
ATOM 1523 N N . TYR A 1 230 ? 15.176 13.071 -10.339 1.00 14.02 191 TYR L N 1
ATOM 1524 C CA . TYR A 1 230 ? 14.455 12.806 -9.103 1.00 13.94 191 TYR L CA 1
ATOM 1525 C C . TYR A 1 230 ? 15.385 13.198 -7.967 1.00 13.89 191 TYR L C 1
ATOM 1526 O O . TYR A 1 230 ? 16.537 12.748 -7.927 1.00 13.28 191 TYR L O 1
ATOM 1535 N N . THR A 1 231 ? 14.877 14.032 -7.055 1.00 14.52 192 THR L N 1
ATOM 1536 C CA . THR A 1 231 ? 15.681 14.590 -5.974 1.00 14.75 192 THR L CA 1
ATOM 1537 C C . THR A 1 231 ? 14.961 14.514 -4.640 1.00 14.41 192 THR L C 1
ATOM 1538 O O . THR A 1 231 ? 13.772 14.790 -4.572 1.00 12.89 192 THR L O 1
ATOM 1542 N N . CYS A 1 232 ? 15.718 14.107 -3.617 1.00 14.98 193 CYS L N 1
ATOM 1543 C CA . CYS A 1 232 ? 15.291 14.080 -2.226 1.00 15.70 193 CYS L CA 1
ATOM 1544 C C . CYS A 1 232 ? 16.130 15.155 -1.582 1.00 15.71 193 CYS L C 1
ATOM 1545 O O . CYS A 1 232 ? 17.340 15.036 -1.574 1.00 15.68 193 CYS L O 1
ATOM 1548 N N . GLU A 1 233 ? 15.494 16.196 -1.064 1.00 16.02 194 GLU L N 1
ATOM 1549 C CA . GLU A 1 233 ? 16.237 17.337 -0.481 1.00 17.25 194 GLU L CA 1
ATOM 1550 C C . GLU A 1 233 ? 15.860 17.497 0.974 1.00 16.40 194 GLU L C 1
ATOM 1551 O O . GLU A 1 233 ? 14.688 17.612 1.289 1.00 16.32 194 GLU L O 1
ATOM 1557 N N . ALA A 1 234 ? 16.849 17.557 1.855 1.00 16.46 195 ALA L N 1
ATOM 1558 C CA . ALA A 1 234 ? 16.580 17.695 3.269 1.00 16.94 195 ALA L CA 1
ATOM 1559 C C . ALA A 1 234 ? 17.189 18.972 3.826 1.00 17.36 195 ALA L C 1
ATOM 1560 O O . ALA A 1 234 ? 18.272 19.377 3.419 1.00 17.70 195 ALA L O 1
ATOM 1562 N N . THR A 1 235 ? 16.467 19.560 4.773 1.00 17.33 196 THR L N 1
ATOM 1563 C CA . THR A 1 235 ? 16.934 20.679 5.585 1.00 17.27 196 THR L CA 1
ATOM 1564 C C . THR A 1 235 ? 17.069 20.207 7.021 1.00 16.12 196 THR L C 1
ATOM 1565 O O . THR A 1 235 ? 16.120 19.750 7.607 1.00 15.74 196 THR L O 1
ATOM 1569 N N . HIS A 1 236 ? 18.265 20.335 7.575 1.00 15.81 197 HIS L N 1
ATOM 1570 C CA . HIS A 1 236 ? 18.549 19.894 8.916 1.00 15.57 197 HIS L CA 1
ATOM 1571 C C . HIS A 1 236 ? 19.596 20.842 9.484 1.00 15.29 197 HIS L C 1
ATOM 1572 O O . HIS A 1 236 ? 20.418 21.369 8.751 1.00 15.28 197 HIS L O 1
ATOM 1579 N N . LYS A 1 237 ? 19.592 21.016 10.802 1.00 15.91 198 LYS L N 1
ATOM 1580 C CA . LYS A 1 237 ? 20.477 22.010 11.407 1.00 16.63 198 LYS L CA 1
ATOM 1581 C C . LYS A 1 237 ? 21.956 21.678 11.281 1.00 15.94 198 LYS L C 1
ATOM 1582 O O . LYS A 1 237 ? 22.802 22.553 11.452 1.00 16.19 198 LYS L O 1
ATOM 1588 N N . THR A 1 238 ? 22.278 20.432 10.960 1.00 15.58 199 THR L N 1
ATOM 1589 C CA . THR A 1 238 ? 23.679 20.015 10.799 1.00 14.97 199 THR L CA 1
ATOM 1590 C C . THR A 1 238 ? 24.333 20.474 9.488 1.00 14.82 199 THR L C 1
ATOM 1591 O O . THR A 1 238 ? 25.553 20.319 9.306 1.00 14.30 199 THR L O 1
ATOM 1595 N N . SER A 1 239 ? 23.546 21.014 8.553 1.00 14.46 200 SER L N 1
ATOM 1596 C CA . SER A 1 239 ? 24.112 21.520 7.313 1.00 15.02 200 SER L CA 1
ATOM 1597 C C . SER A 1 239 ? 23.615 22.935 7.054 1.00 15.61 200 SER L C 1
ATOM 1598 O O . SER A 1 239 ? 22.424 23.203 7.178 1.00 15.76 200 SER L O 1
ATOM 1601 N N . THR A 1 240 ? 24.531 23.815 6.664 1.00 15.80 201 THR L N 1
ATOM 1602 C CA . THR A 1 240 ? 24.170 25.182 6.313 1.00 16.18 201 THR L CA 1
ATOM 1603 C C . THR A 1 240 ? 23.501 25.257 4.947 1.00 17.30 201 THR L C 1
ATOM 1604 O O . THR A 1 240 ? 22.952 26.295 4.601 1.00 19.72 201 THR L O 1
ATOM 1608 N N . SER A 1 241 ? 23.550 24.168 4.185 1.00 16.70 202 SER L N 1
ATOM 1609 C CA . SER A 1 241 ? 22.949 24.121 2.857 1.00 16.76 202 SER L CA 1
ATOM 1610 C C . SER A 1 241 ? 22.064 22.872 2.735 1.00 17.34 202 SER L C 1
ATOM 1611 O O . SER A 1 241 ? 22.175 21.941 3.557 1.00 16.51 202 SER L O 1
ATOM 1614 N N . PRO A 1 242 ? 21.175 22.845 1.724 1.00 17.80 203 PRO L N 1
ATOM 1615 C CA . PRO A 1 242 ? 20.353 21.658 1.502 1.00 17.64 203 PRO L CA 1
ATOM 1616 C C . PRO A 1 242 ? 21.175 20.374 1.349 1.00 17.18 203 PRO L C 1
ATOM 1617 O O . PRO A 1 242 ? 22.235 20.390 0.718 1.00 17.84 203 PRO L O 1
ATOM 1621 N N . ILE A 1 243 ? 20.684 19.295 1.961 1.00 16.50 204 ILE L N 1
ATOM 1622 C CA . ILE A 1 243 ? 21.259 17.982 1.816 1.00 16.61 204 ILE L CA 1
ATOM 1623 C C . ILE A 1 243 ? 20.494 17.315 0.673 1.00 17.01 204 ILE L C 1
ATOM 1624 O O . ILE A 1 243 ? 19.304 17.096 0.796 1.00 17.12 204 ILE L O 1
ATOM 1629 N N . VAL A 1 244 ? 21.178 17.055 -0.437 1.00 16.45 205 VAL L N 1
ATOM 1630 C CA . VAL A 1 244 ? 20.538 16.626 -1.675 1.00 16.51 205 VAL L CA 1
ATOM 1631 C C . VAL A 1 244 ? 21.087 15.294 -2.154 1.00 16.26 205 VAL L C 1
ATOM 1632 O O . VAL A 1 244 ? 22.312 15.118 -2.249 1.00 18.14 205 VAL L O 1
ATOM 1636 N N . LYS A 1 245 ? 20.183 14.371 -2.485 1.00 15.57 206 LYS L N 1
ATOM 1637 C CA . LYS A 1 245 ? 20.531 13.181 -3.230 1.00 15.97 206 LYS L CA 1
ATOM 1638 C C . LYS A 1 245 ? 19.598 13.102 -4.436 1.00 15.32 206 LYS L C 1
ATOM 1639 O O . LYS A 1 245 ? 18.417 13.349 -4.323 1.00 14.31 206 LYS L O 1
ATOM 1645 N N . SER A 1 246 ? 20.158 12.766 -5.588 1.00 15.14 207 SER L N 1
ATOM 1646 C CA . SER A 1 246 ? 19.415 12.744 -6.820 1.00 16.06 207 SER L CA 1
ATOM 1647 C C . SER A 1 246 ? 19.813 11.573 -7.686 1.00 15.62 207 SER L C 1
ATOM 1648 O O . SER A 1 246 ? 20.887 10.990 -7.507 1.00 15.97 207 SER L O 1
ATOM 1651 N N . PHE A 1 247 ? 18.966 11.272 -8.658 1.00 15.58 208 PHE L N 1
ATOM 1652 C CA . PHE A 1 247 ? 19.343 10.414 -9.771 1.00 16.42 208 PHE L CA 1
ATOM 1653 C C . PHE A 1 247 ? 18.593 10.851 -11.016 1.00 16.99 208 PHE L C 1
ATOM 1654 O O . PHE A 1 247 ? 17.544 11.467 -10.939 1.00 16.25 208 PHE L O 1
ATOM 1662 N N . ASN A 1 248 ? 19.131 10.502 -12.175 1.00 18.35 209 ASN L N 1
ATOM 1663 C CA . ASN A 1 248 ? 18.397 10.621 -13.430 1.00 19.25 209 ASN L CA 1
ATOM 1664 C C . ASN A 1 248 ? 17.878 9.262 -13.888 1.00 19.84 209 ASN L C 1
ATOM 1665 O O . ASN A 1 248 ? 18.624 8.298 -13.891 1.00 19.99 209 ASN L O 1
ATOM 1670 N N . ARG A 1 249 ? 16.610 9.195 -14.285 1.00 20.15 210 ARG L N 1
ATOM 1671 C CA . ARG A 1 249 ? 15.969 7.946 -14.728 1.00 21.63 210 ARG L CA 1
ATOM 1672 C C . ARG A 1 249 ? 16.782 7.214 -15.800 1.00 23.36 210 ARG L C 1
ATOM 1673 O O . ARG A 1 249 ? 16.801 5.973 -15.854 1.00 23.37 210 ARG L O 1
ATOM 1681 N N . ASN A 1 250 ? 17.459 7.969 -16.648 1.00 25.06 211 ASN L N 1
ATOM 1682 C CA . ASN A 1 250 ? 18.232 7.365 -17.741 1.00 26.87 211 ASN L CA 1
ATOM 1683 C C . ASN A 1 250 ? 19.635 6.851 -17.416 1.00 28.20 211 ASN L C 1
ATOM 1684 O O . ASN A 1 250 ? 20.269 6.193 -18.268 1.00 28.62 211 ASN L O 1
ATOM 1689 N N . GLU A 1 251 ? 20.134 7.140 -16.216 1.00 29.67 212 GLU L N 1
ATOM 1690 C CA . GLU A 1 251 ? 21.534 6.833 -15.898 1.00 30.39 212 GLU L CA 1
ATOM 1691 C C . GLU A 1 251 ? 21.692 5.377 -15.491 1.00 31.41 212 GLU L C 1
ATOM 1692 O O . GLU A 1 251 ? 21.034 4.917 -14.554 1.00 32.83 212 GLU L O 1
ATOM 1698 N N . VAL B 2 1 ? -7.195 -4.184 41.167 1.00 21.16 2 VAL H N 1
ATOM 1699 C CA . VAL B 2 1 ? -8.053 -3.494 40.152 1.00 20.38 2 VAL H CA 1
ATOM 1700 C C . VAL B 2 1 ? -7.440 -3.656 38.761 1.00 20.93 2 VAL H C 1
ATOM 1701 O O . VAL B 2 1 ? -6.305 -3.207 38.517 1.00 21.08 2 VAL H O 1
ATOM 1705 N N . THR B 2 2 ? -8.201 -4.272 37.856 1.00 19.98 3 THR H N 1
ATOM 1706 C CA . THR B 2 2 ? -7.818 -4.366 36.431 1.00 19.31 3 THR H CA 1
ATOM 1707 C C . THR B 2 2 ? -8.981 -3.905 35.542 1.00 18.57 3 THR H C 1
ATOM 1708 O O . THR B 2 2 ? -10.143 -4.004 35.925 1.00 17.55 3 THR H O 1
ATOM 1712 N N . LEU B 2 3 ? -8.617 -3.325 34.401 1.00 18.11 4 LEU H N 1
ATOM 1713 C CA . LEU B 2 3 ? -9.549 -2.907 33.335 1.00 17.87 4 LEU H CA 1
ATOM 1714 C C . LEU B 2 3 ? -9.115 -3.598 32.059 1.00 17.03 4 LEU H C 1
ATOM 1715 O O . LEU B 2 3 ? -7.931 -3.615 31.735 1.00 16.96 4 LEU H O 1
ATOM 1720 N N . LYS B 2 4 ? -10.081 -4.144 31.317 1.00 17.33 5 LYS H N 1
ATOM 1721 C CA . LYS B 2 4 ? -9.785 -4.868 30.075 1.00 16.13 5 LYS H CA 1
ATOM 1722 C C . LYS B 2 4 ? -10.733 -4.424 28.983 1.00 15.31 5 LYS H C 1
ATOM 1723 O O . LYS B 2 4 ? -11.939 -4.559 29.108 1.00 14.60 5 LYS H O 1
ATOM 1729 N N . GLU B 2 5 ? -10.177 -3.825 27.938 1.00 13.93 6 GLU H N 1
ATOM 1730 C CA . GLU B 2 5 ? -10.978 -3.372 26.798 1.00 14.21 6 GLU H CA 1
ATOM 1731 C C . GLU B 2 5 ? -11.054 -4.483 25.761 1.00 13.40 6 GLU H C 1
ATOM 1732 O O . GLU B 2 5 ? -10.059 -5.189 25.507 1.00 13.89 6 GLU H O 1
ATOM 1738 N N . SER B 2 6 ? -12.212 -4.627 25.128 1.00 14.15 7 SER H N 1
ATOM 1739 C CA . SER B 2 6 ? -12.349 -5.517 23.978 1.00 14.63 7 SER H CA 1
ATOM 1740 C C . SER B 2 6 ? -13.035 -4.760 22.836 1.00 13.21 7 SER H C 1
ATOM 1741 O O . SER B 2 6 ? -13.866 -3.865 23.045 1.00 13.55 7 SER H O 1
ATOM 1744 N N . GLY B 2 7 ? -12.656 -5.151 21.629 1.00 14.20 8 GLY H N 1
ATOM 1745 C CA . GLY B 2 7 ? -13.071 -4.502 20.409 1.00 13.96 8 GLY H CA 1
ATOM 1746 C C . GLY B 2 7 ? -12.761 -5.422 19.238 1.00 14.68 8 GLY H C 1
ATOM 1747 O O . GLY B 2 7 ? -12.046 -6.414 19.396 1.00 15.44 8 GLY H O 1
ATOM 1748 N N . PRO B 2 8 ? -13.298 -5.096 18.059 1.00 13.88 9 PRO H N 1
ATOM 1749 C CA . PRO B 2 8 ? -13.186 -5.937 16.876 1.00 14.07 9 PRO H CA 1
ATOM 1750 C C . PRO B 2 8 ? -11.849 -5.959 16.145 1.00 14.63 9 PRO H C 1
ATOM 1751 O O . PRO B 2 8 ? -1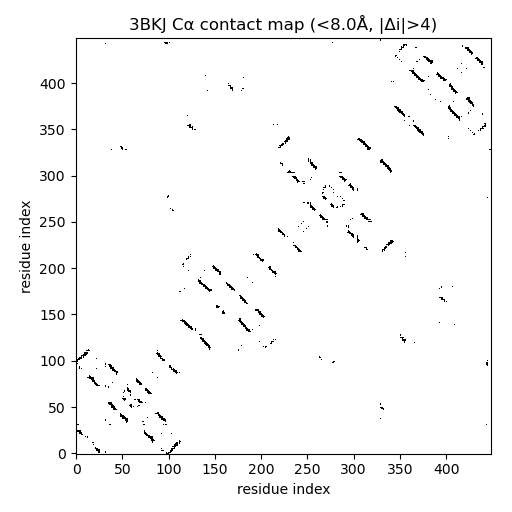1.650 -6.804 15.257 1.00 15.34 9 PRO H O 1
ATOM 1755 N N . GLY B 2 9 ? -10.955 -5.035 16.457 1.00 14.84 10 GLY H N 1
ATOM 1756 C CA . GLY B 2 9 ? -9.639 -4.984 15.807 1.00 14.48 10 GLY H CA 1
ATOM 1757 C C . GLY B 2 9 ? -9.626 -4.289 14.460 1.00 14.17 10 GLY H C 1
ATOM 1758 O O . GLY B 2 9 ? -8.812 -3.375 14.215 1.00 14.83 10 GLY H O 1
ATOM 1759 N N . LEU B 2 10 ? -10.506 -4.755 13.568 1.00 14.47 11 LEU H N 1
ATOM 1760 C CA . LEU B 2 10 ? -10.658 -4.209 12.221 1.00 14.57 11 LEU H CA 1
ATOM 1761 C C . LEU B 2 10 ? -12.139 -3.975 11.928 1.00 14.22 11 LEU H C 1
ATOM 1762 O O . LEU B 2 10 ? -12.986 -4.792 12.303 1.00 15.36 11 LEU H O 1
ATOM 1767 N N . LEU B 2 11 ? -12.418 -2.849 11.276 1.00 14.38 12 LEU H N 1
ATOM 1768 C CA . LEU B 2 11 ? -13.756 -2.548 10.744 1.00 13.92 12 LEU H CA 1
ATOM 1769 C C . LEU B 2 11 ? -13.643 -1.942 9.378 1.00 13.50 12 LEU H C 1
ATOM 1770 O O . LEU B 2 11 ? -12.660 -1.298 9.038 1.00 13.48 12 LEU H O 1
ATOM 1775 N N . LYS B 2 12 ? -14.697 -2.128 8.599 1.00 14.55 13 LYS H N 1
ATOM 1776 C CA . LYS B 2 12 ? -14.862 -1.417 7.352 1.00 14.60 13 LYS H CA 1
ATOM 1777 C C . LYS B 2 12 ? -15.527 -0.062 7.573 1.00 14.22 13 LYS H C 1
ATOM 1778 O O . LYS B 2 12 ? -16.359 0.087 8.472 1.00 15.09 13 LYS H O 1
ATOM 1784 N N . PRO B 2 13 ? -15.190 0.927 6.743 1.00 13.67 14 PRO H N 1
ATOM 1785 C CA . PRO B 2 13 ? -15.839 2.214 6.883 1.00 12.96 14 PRO H CA 1
ATOM 1786 C C . PRO B 2 13 ? -17.366 2.116 6.791 1.00 13.07 14 PRO H C 1
ATOM 1787 O O . PRO B 2 13 ? -17.883 1.328 5.984 1.00 13.81 14 PRO H O 1
ATOM 1791 N N . SER B 2 14 ? -18.036 2.929 7.623 1.00 13.20 15 SER H N 1
ATOM 1792 C CA . SER B 2 14 ? -19.495 2.937 7.793 1.00 12.60 15 SER H CA 1
ATOM 1793 C C . SER B 2 14 ? -20.048 1.958 8.839 1.00 12.91 15 SER H C 1
ATOM 1794 O O . SER B 2 14 ? -21.201 2.112 9.269 1.00 13.54 15 SER H O 1
ATOM 1797 N N . GLN B 2 15 ? -19.248 1.000 9.302 1.00 12.90 16 GLN H N 1
ATOM 1798 C CA . GLN B 2 15 ? -19.686 0.086 10.351 1.00 13.07 16 GLN H CA 1
ATOM 1799 C C . GLN B 2 15 ? -19.728 0.778 11.711 1.00 13.03 16 GLN H C 1
ATOM 1800 O O . GLN B 2 15 ? -19.129 1.847 11.907 1.00 13.70 16 GLN H O 1
ATOM 1806 N N . THR B 2 16 ? -20.442 0.168 12.640 1.00 13.17 17 THR H N 1
ATOM 1807 C CA . THR B 2 16 ? -20.523 0.632 14.012 1.00 12.89 17 THR H CA 1
ATOM 1808 C C . THR B 2 16 ? -19.528 -0.096 14.882 1.00 13.10 17 THR H C 1
ATOM 1809 O O . THR B 2 16 ? -19.502 -1.310 14.920 1.00 13.56 17 THR H O 1
ATOM 1813 N N . LEU B 2 17 ? -18.713 0.676 15.574 1.00 11.94 18 LEU H N 1
ATOM 1814 C CA . LEU B 2 17 ? -17.771 0.144 16.559 1.00 12.37 18 LEU H CA 1
ATOM 1815 C C . LEU B 2 17 ? -18.489 -0.170 17.856 1.00 12.65 18 LEU H C 1
ATOM 1816 O O . LEU B 2 17 ? -19.184 0.684 18.403 1.00 13.26 18 LEU H O 1
ATOM 1821 N N . SER B 2 18 ? -18.322 -1.397 18.351 1.00 12.42 19 SER H N 1
ATOM 1822 C CA . SER B 2 18 ? -18.822 -1.755 19.672 1.00 13.45 19 SER H CA 1
ATOM 1823 C C . SER B 2 18 ? -17.656 -2.144 20.577 1.00 13.30 19 SER H C 1
ATOM 1824 O O . SER B 2 18 ? -16.975 -3.150 20.339 1.00 14.30 19 SER H O 1
ATOM 1827 N N . LEU B 2 19 ? -17.409 -1.313 21.585 1.00 12.78 20 LEU H N 1
ATOM 1828 C CA . LEU B 2 19 ? -16.349 -1.537 22.576 1.00 13.12 20 LEU H CA 1
ATOM 1829 C C . LEU B 2 19 ? -16.945 -1.965 23.928 1.00 12.33 20 LEU H C 1
ATOM 1830 O O . LEU B 2 19 ? -18.010 -1.496 24.311 1.00 12.04 20 LEU H O 1
ATOM 1835 N N . THR B 2 20 ? -16.197 -2.797 24.663 1.00 12.13 21 THR H N 1
ATOM 1836 C CA . THR B 2 20 ? -16.539 -3.212 26.031 1.00 12.55 21 THR H CA 1
ATOM 1837 C C . THR B 2 20 ? -15.338 -2.958 26.925 1.00 12.65 21 THR H C 1
ATOM 1838 O O . THR B 2 20 ? -14.204 -3.153 26.490 1.00 13.07 21 THR H O 1
ATOM 1842 N N . CYS B 2 21 ? -15.590 -2.501 28.149 1.00 12.36 22 CYS H N 1
ATOM 1843 C CA . CYS B 2 21 ? -14.589 -2.456 29.187 1.00 13.25 22 CYS H CA 1
ATOM 1844 C C . CYS B 2 21 ? -15.080 -3.284 30.357 1.00 13.31 22 CYS H C 1
ATOM 1845 O O . CYS B 2 21 ? -16.171 -3.046 30.914 1.00 13.11 22 CYS H O 1
ATOM 1848 N N . SER B 2 22 ? -14.279 -4.279 30.703 1.00 13.90 23 SER H N 1
ATOM 1849 C CA . SER B 2 22 ? -14.605 -5.193 31.799 1.00 14.58 23 SER H CA 1
ATOM 1850 C C . SER B 2 22 ? -13.701 -4.920 33.009 1.00 14.16 23 SER H C 1
ATOM 1851 O O . SER B 2 22 ? -12.469 -4.880 32.890 1.00 13.52 23 SER H O 1
ATOM 1854 N N . PHE B 2 23 ? -14.306 -4.769 34.187 1.00 15.39 24 PHE H N 1
ATOM 1855 C CA . PHE B 2 23 ? -13.589 -4.432 35.417 1.00 16.22 24 PHE H CA 1
ATOM 1856 C C . PHE B 2 23 ? -13.475 -5.625 36.339 1.00 16.68 24 PHE H C 1
ATOM 1857 O O . PHE B 2 23 ? -14.415 -6.396 36.445 1.00 17.20 24 PHE H O 1
ATOM 1865 N N . SER B 2 24 ? -12.320 -5.746 36.987 1.00 17.47 25 SER H N 1
ATOM 1866 C CA . SER B 2 24 ? -12.061 -6.779 37.992 1.00 18.26 25 SER H CA 1
ATOM 1867 C C . SER B 2 24 ? -11.461 -6.147 39.240 1.00 18.00 25 SER H C 1
ATOM 1868 O O . SER B 2 24 ? -10.779 -5.143 39.163 1.00 18.41 25 SER H O 1
ATOM 1871 N N . GLY B 2 25 ? -11.705 -6.747 40.403 1.00 17.95 26 GLY H N 1
ATOM 1872 C CA . GLY B 2 25 ? -10.976 -6.366 41.624 1.00 18.37 26 GLY H CA 1
ATOM 1873 C C . GLY B 2 25 ? -11.689 -5.340 42.459 1.00 18.69 26 GLY H C 1
ATOM 1874 O O . GLY B 2 25 ? -11.242 -4.979 43.549 1.00 19.41 26 GLY H O 1
ATOM 1875 N N . PHE B 2 26 ? -12.795 -4.843 41.925 1.00 18.64 27 PHE H N 1
ATOM 1876 C CA . PHE B 2 26 ? -13.713 -4.006 42.667 1.00 18.17 27 PHE H CA 1
ATOM 1877 C C . PHE B 2 26 ? -15.074 -4.049 41.966 1.00 18.25 27 PHE H C 1
ATOM 1878 O O . PHE B 2 26 ? -15.205 -4.612 40.869 1.00 18.92 27 PHE H O 1
ATOM 1886 N N . SER B 2 27 ? -16.069 -3.440 42.600 1.00 18.93 28 SER H N 1
ATOM 1887 C CA . SER B 2 27 ? -17.435 -3.365 42.091 1.00 18.65 28 SER H CA 1
ATOM 1888 C C . SER B 2 27 ? -17.780 -1.962 41.566 1.00 18.93 28 SER H C 1
ATOM 1889 O O . SER B 2 27 ? -17.651 -0.975 42.287 1.00 18.17 28 SER H O 1
ATOM 1892 N N . ILE B 2 28 ? -18.232 -1.864 40.316 1.00 19.75 29 ILE H N 1
ATOM 1893 C CA . ILE B 2 28 ? -18.722 -0.577 39.811 1.00 20.17 29 ILE H CA 1
ATOM 1894 C C . ILE B 2 28 ? -19.843 -0.065 40.686 1.00 20.46 29 ILE H C 1
ATOM 1895 O O . ILE B 2 28 ? -19.901 1.120 41.010 1.00 20.12 29 ILE H O 1
ATOM 1900 N N . ARG B 2 29 ? -20.779 -0.952 41.018 1.00 20.71 30 ARG H N 1
ATOM 1901 C CA . ARG B 2 29 ? -21.913 -0.589 41.867 1.00 21.84 30 ARG H CA 1
ATOM 1902 C C . ARG B 2 29 ? -21.503 0.007 43.198 1.00 21.55 30 ARG H C 1
ATOM 1903 O O . ARG B 2 29 ? -21.971 1.074 43.581 1.00 22.71 30 ARG H O 1
ATOM 1911 N N . THR B 2 30 ? -20.627 -0.680 43.921 1.00 21.44 31 THR H N 1
ATOM 1912 C CA . THR B 2 30 ? -20.295 -0.268 45.280 1.00 21.41 31 THR H CA 1
ATOM 1913 C C . THR B 2 30 ? -19.407 0.985 45.274 1.00 20.49 31 THR H C 1
ATOM 1914 O O . THR B 2 30 ? -19.587 1.904 46.094 1.00 21.07 31 THR H O 1
ATOM 1918 N N . SER B 2 31 ? -18.468 1.031 44.335 1.00 19.27 32 SER H N 1
ATOM 1919 C CA . SER B 2 31 ? -17.482 2.110 44.277 1.00 19.00 32 SER H CA 1
ATOM 1920 C C . SER B 2 31 ? -18.044 3.434 43.779 1.00 18.50 32 SER H C 1
ATOM 1921 O O . SER B 2 31 ? -17.540 4.493 44.154 1.00 19.16 32 SER H O 1
ATOM 1924 N N . LYS B 2 32 ? -19.081 3.357 42.946 1.00 18.36 33 LYS H N 1
ATOM 1925 C CA . LYS B 2 32 ? -19.685 4.499 42.290 1.00 18.13 33 LYS H CA 1
ATOM 1926 C C . LYS B 2 32 ? -18.704 5.307 41.474 1.00 16.82 33 LYS H C 1
ATOM 1927 O O . LYS B 2 32 ? -18.891 6.509 41.297 1.00 17.05 33 LYS H O 1
ATOM 1933 N N . VAL B 2 33 ? -17.687 4.640 40.951 1.00 15.33 34 VAL H N 1
ATOM 1934 C CA . VAL B 2 33 ? -16.707 5.312 40.102 1.00 14.52 34 VAL H CA 1
ATOM 1935 C C . VAL B 2 33 ? -17.334 5.632 38.757 1.00 13.29 34 VAL H C 1
ATOM 1936 O O . VAL B 2 33 ? -18.135 4.866 38.199 1.00 13.23 34 VAL H O 1
ATOM 1940 N N . GLY B 2 34 ? -16.998 6.811 38.246 1.00 12.54 35 GLY H N 1
ATOM 1941 C CA . GLY B 2 34 ? -17.257 7.111 36.879 1.00 11.56 35 GLY H CA 1
ATOM 1942 C C . GLY B 2 34 ? -16.2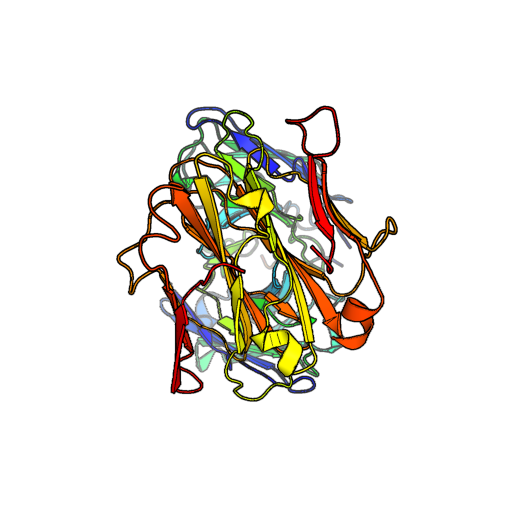42 6.474 35.955 1.00 10.24 35 GLY H C 1
ATOM 1943 O O . GLY B 2 34 ? -15.110 6.144 36.350 1.00 10.95 35 GLY H O 1
ATOM 1944 N N . VAL B 2 35 A -16.642 6.301 34.696 1.00 10.29 35 VAL H N 1
ATOM 1945 C CA . VAL B 2 35 A -15.781 5.696 33.692 1.00 10.50 35 VAL H CA 1
ATOM 1946 C C . VAL B 2 35 A -15.799 6.476 32.393 1.00 10.30 35 VAL H C 1
ATOM 1947 O O . VAL B 2 35 A -16.873 6.774 31.870 1.00 9.70 35 VAL H O 1
ATOM 1951 N N . SER B 2 36 B -14.620 6.723 31.828 1.00 10.58 35 SER H N 1
ATOM 1952 C CA . SER B 2 36 B -14.503 7.360 30.505 1.00 10.43 35 SER H CA 1
ATOM 1953 C C . SER B 2 36 B -13.898 6.438 29.470 1.00 10.59 35 SER H C 1
ATOM 1954 O O . SER B 2 36 B -13.131 5.533 29.794 1.00 10.51 35 SER H O 1
ATOM 1957 N N . TRP B 2 37 ? -14.190 6.756 28.213 1.00 10.50 36 TRP H N 1
ATOM 1958 C CA . TRP B 2 37 ? -13.441 6.262 27.066 1.00 10.28 36 TRP H CA 1
ATOM 1959 C C . TRP B 2 37 ? -12.577 7.424 26.534 1.00 10.79 36 TRP H C 1
ATOM 1960 O O . TRP B 2 37 ? -13.027 8.570 26.411 1.00 10.65 36 TRP H O 1
ATOM 1971 N N . ILE B 2 38 ? -11.333 7.093 26.221 1.00 11.10 37 ILE H N 1
ATOM 1972 C CA . ILE B 2 38 ? -10.339 8.013 25.704 1.00 11.62 37 ILE H CA 1
ATOM 1973 C C . ILE B 2 38 ? -9.657 7.290 24.547 1.00 11.38 37 ILE H C 1
ATOM 1974 O O . ILE B 2 38 ? -9.439 6.078 24.611 1.00 13.38 37 ILE H O 1
ATOM 1979 N N . ARG B 2 39 ? -9.368 7.998 23.460 1.00 10.95 38 ARG H N 1
ATOM 1980 C CA . ARG B 2 39 ? -8.664 7.365 22.348 1.00 11.32 38 ARG H CA 1
ATOM 1981 C C . ARG B 2 39 ? -7.400 8.123 21.947 1.00 11.39 38 ARG H C 1
ATOM 1982 O O . ARG B 2 39 ? -7.231 9.310 22.268 1.00 11.14 38 ARG H O 1
ATOM 1990 N N . GLN B 2 40 ? -6.532 7.409 21.251 1.00 12.47 39 GLN H N 1
ATOM 1991 C CA . GLN B 2 40 ? -5.298 7.941 20.704 1.00 12.95 39 GLN H CA 1
ATOM 1992 C C . GLN B 2 40 ? -5.234 7.577 19.214 1.00 13.56 39 GLN H C 1
ATOM 1993 O O . GLN B 2 40 ? -4.880 6.454 18.873 1.00 14.16 39 GLN H O 1
ATOM 1999 N N . PRO B 2 41 ? -5.669 8.506 18.334 1.00 14.13 40 PRO H N 1
ATOM 2000 C CA . PRO B 2 41 ? -5.594 8.227 16.908 1.00 14.98 40 PRO H CA 1
ATOM 2001 C C . PRO B 2 41 ? -4.162 8.030 16.462 1.00 15.38 40 PRO H C 1
ATOM 2002 O O . PRO B 2 41 ? -3.222 8.463 17.142 1.00 15.33 40 PRO H O 1
ATOM 2006 N N . SER B 2 42 ? -3.991 7.392 15.313 1.00 15.15 41 SER H N 1
ATOM 2007 C CA . SER B 2 42 ? -2.667 7.120 14.778 1.00 16.93 41 SER H CA 1
ATOM 2008 C C . SER B 2 42 ? -1.880 8.420 14.664 1.00 17.55 41 SER H C 1
ATOM 2009 O O . SER B 2 42 ? -2.355 9.401 14.076 1.00 19.04 41 SER H O 1
ATOM 2012 N N . GLY B 2 43 ? -0.725 8.430 15.319 1.00 18.95 42 GLY H N 1
ATOM 2013 C CA . GLY B 2 43 ? 0.199 9.569 15.254 1.00 19.78 42 GLY H CA 1
ATOM 2014 C C . GLY B 2 43 ? -0.258 10.834 15.955 1.00 20.88 42 GLY H C 1
ATOM 2015 O O . GLY B 2 43 ? 0.251 11.925 15.666 1.00 23.08 42 GLY H O 1
ATOM 2016 N N . LYS B 2 44 ? -1.213 10.699 16.877 1.00 20.67 43 LYS H N 1
ATOM 2017 C CA . LYS B 2 44 ? -1.749 11.844 17.602 1.00 19.88 43 LYS H CA 1
ATOM 2018 C C . LYS B 2 44 ? -1.677 11.609 19.119 1.00 18.64 43 LYS H C 1
ATOM 2019 O O . LYS B 2 44 ? -1.243 10.561 19.586 1.00 18.65 43 LYS H O 1
ATOM 2025 N N . GLY B 2 45 ? -2.066 12.619 19.888 1.00 17.81 44 GLY H N 1
ATOM 2026 C CA . GLY B 2 45 ? -2.145 12.486 21.334 1.00 16.67 44 GLY H CA 1
ATOM 2027 C C . GLY B 2 45 ? -3.466 11.892 21.796 1.00 15.95 44 GLY H C 1
ATOM 2028 O O . GLY B 2 45 ? -4.221 11.342 21.012 1.00 16.80 44 GLY H O 1
ATOM 2029 N N . LEU B 2 46 ? -3.753 12.059 23.074 1.00 13.64 45 LEU H N 1
ATOM 2030 C CA . LEU B 2 46 ? -4.978 11.568 23.671 1.00 12.94 45 LEU H CA 1
ATOM 2031 C C . LEU B 2 46 ? -6.169 12.509 23.478 1.00 12.64 45 LEU H C 1
ATOM 2032 O O . LEU B 2 46 ? -6.028 13.737 23.528 1.00 11.86 45 LEU H O 1
ATOM 2037 N N . GLU B 2 47 ? -7.355 11.919 23.312 1.00 11.99 46 GLU H N 1
ATOM 2038 C CA . GLU B 2 47 ? -8.595 12.658 23.148 1.00 13.05 46 GLU H CA 1
ATOM 2039 C C . GLU B 2 47 ? -9.672 11.973 24.007 1.00 11.86 46 GLU H C 1
ATOM 2040 O O . GLU B 2 47 ? -9.890 10.771 23.904 1.00 12.81 46 GLU H O 1
ATOM 2046 N N . TRP B 2 48 ? -10.319 12.744 24.874 1.00 11.45 47 TRP H N 1
ATOM 2047 C CA . TRP B 2 48 ? -11.416 12.209 25.690 1.00 10.66 47 TRP H CA 1
ATOM 2048 C C . TRP B 2 48 ? -12.691 12.106 24.842 1.00 10.60 47 TRP H C 1
ATOM 2049 O O . TRP B 2 48 ? -12.996 13.023 24.087 1.00 10.90 47 TRP H O 1
ATOM 2060 N N . LEU B 2 49 ? -13.396 10.981 24.931 1.00 9.77 48 LEU H N 1
ATOM 2061 C CA . LEU B 2 49 ? -14.605 10.757 24.134 1.00 10.36 48 LEU H CA 1
ATOM 2062 C C . LEU B 2 49 ? -15.902 10.896 24.912 1.00 10.50 48 LEU H C 1
ATOM 2063 O O . LEU B 2 49 ? -16.837 11.580 24.483 1.00 10.13 48 LEU H O 1
ATOM 2068 N N . ALA B 2 50 ? -16.005 10.176 26.027 1.00 9.94 49 ALA H N 1
ATOM 2069 C CA . ALA B 2 50 ? -17.291 10.060 26.700 1.00 10.10 49 ALA H CA 1
ATOM 2070 C C . ALA B 2 50 ? -17.079 9.554 28.103 1.00 10.69 49 ALA H C 1
ATOM 2071 O O . ALA B 2 50 ? -16.114 8.848 28.358 1.00 10.62 49 ALA H O 1
ATOM 2073 N N . HIS B 2 51 ? -18.025 9.871 28.987 1.00 10.94 50 HIS H N 1
ATOM 2074 C CA . HIS B 2 51 ? -17.995 9.454 30.394 1.00 10.70 50 HIS H CA 1
ATOM 2075 C C . HIS B 2 51 ? -19.396 9.111 30.849 1.00 10.98 50 HIS H C 1
ATOM 2076 O O . HIS B 2 51 ? -20.382 9.715 30.415 1.00 10.34 50 HIS H O 1
ATOM 2083 N N . ILE B 2 52 ? -19.463 8.106 31.710 1.00 11.25 51 ILE H N 1
ATOM 2084 C CA . ILE B 2 52 ? -20.711 7.656 32.315 1.00 11.39 51 ILE H CA 1
ATOM 2085 C C . ILE B 2 52 ? -20.526 7.600 33.824 1.00 11.46 51 ILE H C 1
ATOM 2086 O O . ILE B 2 52 ? -19.539 7.077 34.352 1.00 9.85 51 ILE H O 1
ATOM 2091 N N . TYR B 2 53 ? -21.497 8.189 34.514 1.00 11.47 52 TYR H N 1
ATOM 2092 C CA . TYR B 2 53 ? -21.526 8.199 35.959 1.00 12.86 52 TYR H CA 1
ATOM 2093 C C . TYR B 2 53 ? -22.285 6.990 36.513 1.00 13.15 52 TYR H C 1
ATOM 2094 O O . TYR B 2 53 ? -22.994 6.278 35.775 1.00 13.46 52 TYR H O 1
ATOM 2103 N N . TRP B 2 54 ? -22.195 6.824 37.834 1.00 14.14 53 TRP H N 1
ATOM 2104 C CA . TRP B 2 54 ? -22.741 5.619 38.501 1.00 15.17 53 TRP H CA 1
ATOM 2105 C C . TRP B 2 54 ? -24.256 5.465 38.314 1.00 16.18 53 TRP H C 1
ATOM 2106 O O . TRP B 2 54 ? -24.792 4.334 38.317 1.00 17.69 53 TRP H O 1
ATOM 2117 N N . ASP B 2 55 ? -24.918 6.607 38.169 1.00 16.66 54 ASP H N 1
ATOM 2118 C CA . ASP B 2 55 ? -26.378 6.724 37.965 1.00 16.40 54 ASP H CA 1
ATOM 2119 C C . ASP B 2 55 ? -26.792 6.829 36.503 1.00 16.26 54 ASP H C 1
ATOM 2120 O O . ASP B 2 55 ? -27.953 7.122 36.199 1.00 16.85 54 ASP H O 1
ATOM 2125 N N . ASP B 2 56 ? -25.848 6.551 35.594 1.00 16.65 55 ASP H N 1
ATOM 2126 C CA . ASP B 2 56 ? -26.084 6.471 34.154 1.00 17.13 55 ASP H CA 1
ATOM 2127 C C . ASP B 2 56 ? -26.229 7.827 33.462 1.00 16.36 55 ASP H C 1
ATOM 2128 O O . ASP B 2 56 ? -26.568 7.879 32.289 1.00 17.09 55 ASP H O 1
ATOM 2133 N N . ASP B 2 57 ? -25.953 8.907 34.187 1.00 15.36 56 ASP H N 1
ATOM 2134 C CA . ASP B 2 57 ? -25.766 10.226 33.573 1.00 14.82 56 ASP H CA 1
ATOM 2135 C C . ASP B 2 57 ? -24.538 10.119 32.673 1.00 14.33 56 ASP H C 1
ATOM 2136 O O . ASP B 2 57 ? -23.619 9.374 32.972 1.00 12.92 56 ASP H O 1
ATOM 2141 N N . LYS B 2 58 ? -24.515 10.890 31.585 1.00 14.63 57 LYS H N 1
ATOM 2142 C CA . LYS B 2 58 ? -23.472 10.784 30.581 1.00 14.95 57 LYS H CA 1
ATOM 2143 C C . LYS B 2 58 ? -22.973 12.155 30.165 1.00 15.08 57 LYS H C 1
ATOM 2144 O O . LYS B 2 58 ? -23.725 13.133 30.242 1.00 16.28 57 LYS H O 1
ATOM 2150 N N . ARG B 2 59 ? -21.718 12.212 29.719 1.00 14.38 58 ARG H N 1
ATOM 2151 C CA . ARG B 2 59 ? -21.160 13.428 29.076 1.00 13.59 58 ARG H CA 1
ATOM 2152 C C . ARG B 2 59 ? -20.320 12.996 27.890 1.00 12.78 58 ARG H C 1
ATOM 2153 O O . ARG B 2 59 ? -19.719 11.915 27.903 1.00 12.74 58 ARG H O 1
ATOM 2161 N N . TYR B 2 60 ? -20.271 13.846 26.874 1.00 12.03 59 TYR H N 1
ATOM 2162 C CA . TYR B 2 60 ? -19.583 13.540 25.609 1.00 11.73 59 TYR H CA 1
ATOM 2163 C C . TYR B 2 60 ? -18.736 14.699 25.132 1.00 11.75 59 TYR H C 1
ATOM 2164 O O . TYR B 2 60 ? -19.044 15.884 25.382 1.00 10.93 59 TYR H O 1
ATOM 2173 N N . ASN B 2 61 ? -17.716 14.353 24.354 1.00 10.66 60 ASN H N 1
ATOM 2174 C CA . ASN B 2 61 ? -16.922 15.360 23.604 1.00 11.44 60 ASN H CA 1
ATOM 2175 C C . ASN B 2 61 ? -17.725 15.804 22.378 1.00 11.29 60 ASN H C 1
ATOM 2176 O O . ASN B 2 61 ? -17.975 14.994 21.494 1.00 13.25 60 ASN H O 1
ATOM 2181 N N . PRO B 2 62 ? -18.150 17.079 22.317 1.00 13.25 61 PRO H N 1
ATOM 2182 C CA . PRO B 2 62 ? -18.941 17.551 21.174 1.00 13.55 61 PRO H CA 1
ATOM 2183 C C . PRO B 2 62 ? -18.333 17.244 19.800 1.00 14.26 61 PRO H C 1
ATOM 2184 O O . PRO B 2 62 ? -19.069 17.122 18.800 1.00 15.17 61 PRO H O 1
ATOM 2188 N N . SER B 2 63 ? -17.019 17.112 19.718 1.00 14.70 62 SER H N 1
ATOM 2189 C CA . SER B 2 63 ? -16.369 16.931 18.420 1.00 15.53 62 SER H CA 1
ATOM 2190 C C . SER B 2 63 ? -16.853 15.620 17.789 1.00 15.44 62 SER H C 1
ATOM 2191 O O . SER B 2 63 ? -16.926 15.520 16.570 1.00 14.48 62 SER H O 1
ATOM 2194 N N . LEU B 2 64 ? -17.215 14.635 18.621 1.00 14.80 63 LEU H N 1
ATOM 2195 C CA . LEU B 2 64 ? -17.626 13.311 18.143 1.00 14.83 63 LEU H CA 1
ATOM 2196 C C . LEU B 2 64 ? -18.992 12.859 18.653 1.00 14.52 63 LEU H C 1
ATOM 2197 O O . LEU B 2 64 ? -19.497 11.802 18.250 1.00 14.59 63 LEU H O 1
ATOM 2202 N N . GLU B 2 65 ? -19.602 13.661 19.509 1.00 13.87 64 GLU H N 1
ATOM 2203 C CA . GLU B 2 65 ? -20.779 13.244 20.300 1.00 14.28 64 GLU H CA 1
ATOM 2204 C C . GLU B 2 65 ? -21.915 12.668 19.481 1.00 13.74 64 GLU H C 1
ATOM 2205 O O . GLU B 2 65 ? -22.588 11.741 19.923 1.00 13.56 64 GLU H O 1
ATOM 2211 N N . SER B 2 66 ? -22.181 13.247 18.317 1.00 14.39 65 SER H N 1
ATOM 2212 C CA . SER B 2 66 ? -23.321 12.799 17.513 1.00 13.17 65 SER H CA 1
ATOM 2213 C C . SER B 2 66 ? -23.202 11.327 17.111 1.00 13.08 65 SER H C 1
ATOM 2214 O O . SER B 2 66 ? -24.209 10.691 16.860 1.00 13.27 65 SER H O 1
ATOM 2217 N N . ARG B 2 67 ? -21.991 10.786 17.122 1.00 11.47 66 ARG H N 1
ATOM 2218 C CA . ARG B 2 67 ? -21.729 9.404 16.693 1.00 11.95 66 ARG H CA 1
ATOM 2219 C C . ARG B 2 67 ? -21.587 8.432 17.871 1.00 10.88 66 ARG H C 1
ATOM 2220 O O . ARG B 2 67 ? -21.507 7.207 17.670 1.00 11.51 66 ARG H O 1
ATOM 2228 N N . LEU B 2 68 ? -21.563 8.968 19.096 1.00 11.29 67 LEU H N 1
ATOM 2229 C CA . LEU B 2 68 ? -21.209 8.226 20.303 1.00 11.94 67 LEU H CA 1
ATOM 2230 C C . LEU B 2 68 ? -22.424 7.881 21.146 1.00 11.79 67 LEU H C 1
ATOM 2231 O O . LEU B 2 68 ? -23.313 8.706 21.364 1.00 12.39 67 LEU H O 1
ATOM 2236 N N . THR B 2 69 ? -22.427 6.660 21.679 1.00 11.61 68 THR H N 1
ATOM 2237 C CA . THR B 2 69 ? -23.352 6.262 22.744 1.00 11.94 68 THR H CA 1
ATOM 2238 C C . THR B 2 69 ? -22.589 5.455 23.796 1.00 12.31 68 THR H C 1
ATOM 2239 O O . THR B 2 69 ? -22.083 4.363 23.508 1.00 12.55 68 THR H O 1
ATOM 2243 N N . ILE B 2 70 ? -22.547 5.962 25.024 1.00 11.89 69 ILE H N 1
ATOM 2244 C CA . ILE B 2 70 ? -21.919 5.244 26.138 1.00 12.11 69 ILE H CA 1
ATOM 2245 C C . ILE B 2 70 ? -23.028 4.662 26.987 1.00 12.97 69 ILE H C 1
ATOM 2246 O O . ILE B 2 70 ? -24.110 5.230 27.061 1.00 11.99 69 ILE H O 1
ATOM 2251 N N . SER B 2 71 ? -22.747 3.502 27.572 1.00 12.17 70 SER H N 1
ATOM 2252 C CA . SER B 2 71 ? -23.703 2.772 28.384 1.00 13.85 70 SER H CA 1
ATOM 2253 C C . SER B 2 71 ? -22.953 1.843 29.334 1.00 13.84 70 SER H C 1
ATOM 2254 O O . SER B 2 71 ? -21.743 1.664 29.235 1.00 13.07 70 SER H O 1
ATOM 2257 N N . LYS B 2 72 ? -23.686 1.263 30.272 1.00 15.05 71 LYS H N 1
ATOM 2258 C CA . LYS B 2 72 ? -23.074 0.354 31.231 1.00 16.86 71 LYS H CA 1
ATOM 2259 C C . LYS B 2 72 ? -24.054 -0.725 31.662 1.00 17.20 71 LYS H C 1
ATOM 2260 O O . LYS B 2 72 ? -25.271 -0.559 31.553 1.00 17.75 71 LYS H O 1
ATOM 2266 N N . ASP B 2 73 ? -23.489 -1.829 32.124 1.00 17.66 72 ASP H N 1
ATOM 2267 C CA . ASP B 2 73 ? -24.219 -2.891 32.803 1.00 18.33 72 ASP H CA 1
ATOM 2268 C C . ASP B 2 73 ? -23.507 -3.162 34.134 1.00 19.62 72 ASP H C 1
ATOM 2269 O O . ASP B 2 73 ? -22.520 -3.885 34.176 1.00 18.85 72 ASP H O 1
ATOM 2274 N N . THR B 2 74 ? -24.001 -2.558 35.213 1.00 20.84 73 THR H N 1
ATOM 2275 C CA . THR B 2 74 ? -23.382 -2.703 36.534 1.00 22.68 73 THR H CA 1
ATOM 2276 C C . THR B 2 74 ? -23.358 -4.163 36.988 1.00 23.34 73 THR H C 1
ATOM 2277 O O . THR B 2 74 ? -22.380 -4.606 37.593 1.00 24.90 73 THR H O 1
ATOM 2281 N N . SER B 2 75 ? -24.403 -4.922 36.661 1.00 23.38 74 SER H N 1
ATOM 2282 C CA . SER B 2 75 ? -24.449 -6.318 37.077 1.00 23.88 74 SER H CA 1
ATOM 2283 C C . SER B 2 75 ? -23.342 -7.156 36.443 1.00 23.67 74 SER H C 1
ATOM 2284 O O . SER B 2 75 ? -23.004 -8.226 36.969 1.00 24.97 74 SER H O 1
ATOM 2287 N N . ARG B 2 76 ? -22.784 -6.692 35.321 1.00 22.46 75 ARG H N 1
ATOM 2288 C CA . ARG B 2 76 ? -21.713 -7.406 34.619 1.00 21.82 75 ARG H CA 1
ATOM 2289 C C . ARG B 2 76 ? -20.364 -6.755 34.849 1.00 20.35 75 ARG H C 1
ATOM 2290 O O . ARG B 2 76 ? -19.340 -7.283 34.420 1.00 19.27 75 ARG H O 1
ATOM 2298 N N . ASP B 2 77 ? -20.365 -5.613 35.544 1.00 18.89 76 ASP H N 1
ATOM 2299 C CA . ASP B 2 77 ? -19.134 -4.878 35.808 1.00 18.58 76 ASP H CA 1
ATOM 2300 C C . ASP B 2 77 ? -18.554 -4.432 34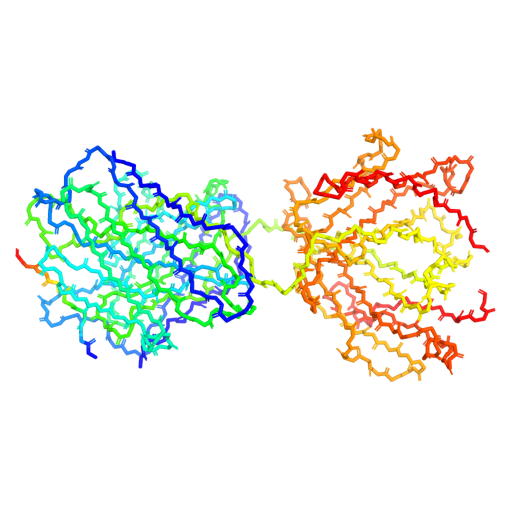.461 1.00 17.08 76 ASP H C 1
ATOM 2301 O O . ASP B 2 77 ? -17.345 -4.469 34.232 1.00 17.74 76 ASP H O 1
ATOM 2306 N N . MET B 2 78 ? -19.438 -3.976 33.568 1.00 16.23 77 MET H N 1
ATOM 2307 C CA . MET B 2 78 ? -19.008 -3.547 32.241 1.00 16.47 77 MET H CA 1
ATOM 2308 C C . MET B 2 78 ? -19.536 -2.169 31.850 1.00 14.07 77 MET H C 1
ATOM 2309 O O . MET B 2 78 ? -20.600 -1.773 32.243 1.00 13.51 77 MET H O 1
ATOM 2314 N N . VAL B 2 79 ? -18.722 -1.465 31.075 1.00 13.20 78 VAL H N 1
ATOM 2315 C CA . VAL B 2 79 ? -19.094 -0.216 30.423 1.00 12.96 78 VAL H CA 1
ATOM 2316 C C . VAL B 2 79 ? -18.852 -0.369 28.924 1.00 13.36 78 VAL H C 1
ATOM 2317 O O . VAL B 2 79 ? -17.887 -1.063 28.508 1.00 13.78 78 VAL H O 1
ATOM 2321 N N . PHE B 2 80 ? -19.716 0.261 28.123 1.00 13.28 79 PHE H N 1
ATOM 2322 C CA . PHE B 2 80 ? -19.710 0.058 26.691 1.00 13.09 79 PHE H CA 1
ATOM 2323 C C . PHE B 2 80 ? -19.601 1.370 25.958 1.00 12.96 79 PHE H C 1
ATOM 2324 O O . PHE B 2 80 ? -20.010 2.407 26.468 1.00 12.88 79 PHE H O 1
ATOM 2332 N N . MET B 2 81 ? -19.123 1.293 24.725 1.00 13.38 80 MET H N 1
ATOM 2333 C CA . MET B 2 81 ? -19.140 2.443 23.830 1.00 12.98 80 MET H CA 1
ATOM 2334 C C . MET B 2 81 ? -19.524 2.021 22.429 1.00 13.07 80 MET H C 1
ATOM 2335 O O . MET B 2 81 ? -18.981 1.053 21.930 1.00 13.02 80 MET H O 1
ATOM 2340 N N . LYS B 2 82 ? -20.464 2.733 21.813 1.00 13.28 81 LYS H N 1
ATOM 2341 C CA . LYS B 2 82 ? -20.789 2.556 20.397 1.00 13.65 81 LYS H CA 1
ATOM 2342 C C . LYS B 2 82 ? -20.385 3.820 19.615 1.00 12.05 81 LYS H C 1
ATOM 2343 O O . LYS B 2 82 ? -20.613 4.944 20.077 1.00 12.05 81 LYS H O 1
ATOM 2349 N N . ILE B 2 83 ? -19.711 3.636 18.484 1.00 11.54 82 ILE H N 1
ATOM 2350 C CA . ILE B 2 83 ? -19.366 4.735 17.592 1.00 12.13 82 ILE H CA 1
ATOM 2351 C C . ILE B 2 83 ? -19.883 4.365 16.196 1.00 11.88 82 ILE H C 1
ATOM 2352 O O . ILE B 2 83 ? -19.435 3.405 15.591 1.00 12.10 82 ILE H O 1
ATOM 2357 N N . THR B 2 84 A -20.853 5.114 15.707 1.00 12.00 82 THR H N 1
ATOM 2358 C CA . THR B 2 84 A -21.444 4.825 14.410 1.00 12.32 82 THR H CA 1
ATOM 2359 C C . THR B 2 84 A -20.607 5.370 13.266 1.00 12.38 82 THR H C 1
ATOM 2360 O O . THR B 2 84 A -19.816 6.303 13.439 1.00 12.71 82 THR H O 1
ATOM 2364 N N . SER B 2 85 B -20.791 4.785 12.091 1.00 12.27 82 SER H N 1
ATOM 2365 C CA . SER B 2 85 B -20.248 5.304 10.833 1.00 13.03 82 SER H CA 1
ATOM 2366 C C . SER B 2 85 B -18.748 5.532 10.891 1.00 12.22 82 SER H C 1
ATOM 2367 O O . SER B 2 85 B -18.264 6.626 10.552 1.00 12.55 82 SER H O 1
ATOM 2370 N N . VAL B 2 86 C -18.002 4.498 11.285 1.00 11.79 82 VAL H N 1
ATOM 2371 C CA . VAL B 2 86 C -16.566 4.663 11.406 1.00 12.13 82 VAL H CA 1
ATOM 2372 C C . VAL B 2 86 C -15.939 4.988 10.059 1.00 11.45 82 VAL H C 1
ATOM 2373 O O . VAL B 2 86 C -16.492 4.686 9.001 1.00 11.21 82 VAL H O 1
ATOM 2377 N N . ASP B 2 87 ? -14.793 5.642 10.090 1.00 12.96 83 ASP H N 1
ATOM 2378 C CA . ASP B 2 87 ? -14.027 5.943 8.898 1.00 11.90 83 ASP H CA 1
ATOM 2379 C C . ASP B 2 87 ? -12.560 5.868 9.304 1.00 11.68 83 ASP H C 1
ATOM 2380 O O . ASP B 2 87 ? -12.250 5.582 10.455 1.00 11.64 83 ASP H O 1
ATOM 2385 N N . THR B 2 88 ? -11.669 6.114 8.350 1.00 12.00 84 THR H N 1
ATOM 2386 C CA . THR B 2 88 ? -10.220 5.988 8.542 1.00 12.12 84 THR H CA 1
ATOM 2387 C C . THR B 2 88 ? -9.707 6.690 9.803 1.00 11.57 84 THR H C 1
ATOM 2388 O O . THR B 2 88 ? -8.868 6.149 10.525 1.00 11.15 84 THR H O 1
ATOM 2392 N N . ALA B 2 89 ? -10.222 7.881 10.088 1.00 11.41 85 ALA H N 1
ATOM 2393 C CA . ALA B 2 89 ? -9.751 8.695 11.206 1.00 11.20 85 ALA H CA 1
ATOM 2394 C C . ALA B 2 89 ? -10.069 8.104 12.576 1.00 12.01 85 ALA H C 1
ATOM 2395 O O . ALA B 2 89 ? -9.549 8.565 13.591 1.00 13.04 85 ALA H O 1
ATOM 2397 N N . ASP B 2 90 ? -10.915 7.091 12.599 1.00 11.65 86 ASP H N 1
ATOM 2398 C CA . ASP B 2 90 ? -11.238 6.370 13.843 1.00 11.31 86 ASP H CA 1
ATOM 2399 C C . ASP B 2 90 ? -10.202 5.305 14.171 1.00 11.30 86 ASP H C 1
ATOM 2400 O O . ASP B 2 90 ? -10.277 4.636 15.217 1.00 11.95 86 ASP H O 1
ATOM 2405 N N . THR B 2 91 ? -9.236 5.120 13.273 1.00 10.91 87 THR H N 1
ATOM 2406 C CA . THR B 2 91 ? -8.111 4.242 13.534 1.00 11.08 87 THR H CA 1
ATOM 2407 C C . THR B 2 91 ? -7.293 4.813 14.695 1.00 10.14 87 THR H C 1
ATOM 2408 O O . THR B 2 91 ? -6.685 5.907 14.605 1.00 11.19 87 THR H O 1
ATOM 2412 N N . ALA B 2 92 ? -7.304 4.046 15.777 1.00 10.33 88 ALA H N 1
ATOM 2413 C CA . ALA B 2 92 ? -6.862 4.523 17.077 1.00 10.08 88 ALA H CA 1
ATOM 2414 C C . ALA B 2 92 ? -6.765 3.372 18.065 1.00 10.47 88 ALA H C 1
ATOM 2415 O O . ALA B 2 92 ? -7.295 2.303 17.842 1.00 11.34 88 ALA H O 1
ATOM 2417 N N . THR B 2 93 ? -6.083 3.649 19.175 1.00 10.96 89 THR H N 1
ATOM 2418 C CA . THR B 2 93 ? -6.177 2.831 20.371 1.00 10.67 89 THR H CA 1
ATOM 2419 C C . THR B 2 93 ? -7.239 3.436 21.262 1.00 10.09 89 THR H C 1
ATOM 2420 O O . THR B 2 93 ? -7.253 4.698 21.489 1.00 9.23 89 THR H O 1
ATOM 2424 N N . TYR B 2 94 ? -8.138 2.581 21.747 1.00 10.88 90 TYR H N 1
ATOM 2425 C CA . TYR B 2 94 ? -9.245 2.993 22.602 1.00 10.79 90 TYR H CA 1
ATOM 2426 C C . TYR B 2 94 ? -8.976 2.538 24.010 1.00 10.89 90 TYR H C 1
ATOM 2427 O O . TYR B 2 94 ? -8.800 1.353 24.228 1.00 12.00 90 TYR H O 1
ATOM 2436 N N . TYR B 2 95 ? -8.932 3.489 24.947 1.00 11.35 91 TYR H N 1
ATOM 2437 C CA . TYR B 2 95 ? -8.711 3.205 26.349 1.00 11.83 91 TYR H CA 1
ATOM 2438 C C . TYR B 2 95 ? -9.971 3.411 27.167 1.00 11.55 91 TYR H C 1
ATOM 2439 O O . TYR B 2 95 ? -10.704 4.369 26.973 1.00 10.89 91 TYR H O 1
ATOM 2448 N N . CYS B 2 96 ? -10.167 2.518 28.126 1.00 13.28 92 CYS H N 1
ATOM 2449 C CA . CYS B 2 96 ? -11.138 2.665 29.186 1.00 13.31 92 CYS H CA 1
ATOM 2450 C C . CYS B 2 96 ? -10.333 3.181 30.372 1.00 12.88 92 CYS H C 1
ATOM 2451 O O . CYS B 2 96 ? -9.245 2.664 30.657 1.00 11.79 92 CYS H O 1
ATOM 2454 N N . ALA B 2 97 ? -10.858 4.204 31.040 1.00 11.89 93 ALA H N 1
ATOM 2455 C CA . ALA B 2 97 ? -10.204 4.793 32.193 1.00 12.09 93 ALA H CA 1
ATOM 2456 C C . ALA B 2 97 ? -11.206 4.965 33.327 1.00 12.56 93 ALA H C 1
ATOM 2457 O O . ALA B 2 97 ? -12.274 5.529 33.129 1.00 12.28 93 ALA H O 1
ATOM 2459 N N . ARG B 2 98 ? -10.819 4.526 34.516 1.00 12.36 94 ARG H N 1
ATOM 2460 C CA . ARG B 2 98 ? -11.630 4.640 35.689 1.00 13.49 94 ARG H CA 1
ATOM 2461 C C . ARG B 2 98 ? -11.382 6.018 36.345 1.00 12.86 94 ARG H C 1
ATOM 2462 O O . ARG B 2 98 ? -10.262 6.404 36.548 1.00 12.38 94 ARG H O 1
ATOM 2470 N N . ARG B 2 99 ? -12.447 6.712 36.714 1.00 12.62 95 ARG H N 1
ATOM 2471 C CA . ARG B 2 99 ? -12.344 7.981 37.393 1.00 13.49 95 ARG H CA 1
ATOM 2472 C C . ARG B 2 99 ? -12.435 7.704 38.909 1.00 14.35 95 ARG H C 1
ATOM 2473 O O . ARG B 2 99 ? -13.455 7.961 39.554 1.00 14.38 95 ARG H O 1
ATOM 2481 N N . GLY B 2 100 ? -11.367 7.155 39.468 1.00 15.11 96 GLY H N 1
ATOM 2482 C CA . GLY B 2 100 ? -11.407 6.706 40.857 1.00 16.10 96 GLY H CA 1
ATOM 2483 C C . GLY B 2 100 ? -11.167 7.870 41.795 1.00 17.56 96 GLY H C 1
ATOM 2484 O O . GLY B 2 100 ? -10.977 9.005 41.345 1.00 17.50 96 GLY H O 1
ATOM 2485 N N . PHE B 2 101 ? -11.180 7.566 43.092 1.00 19.19 97 PHE H N 1
ATOM 2486 C CA . PHE B 2 101 ? -10.936 8.528 44.156 1.00 20.99 97 PHE H CA 1
ATOM 2487 C C . PHE B 2 101 ? -10.596 7.716 45.415 1.00 22.70 97 PHE H C 1
ATOM 2488 O O . PHE B 2 101 ? -10.860 6.524 45.446 1.00 23.59 97 PHE H O 1
ATOM 2496 N N . TYR B 2 102 ? -9.974 8.321 46.429 1.00 25.57 98 TYR H N 1
ATOM 2497 C CA . TYR B 2 102 ? -9.747 7.598 47.699 1.00 26.41 98 TYR H CA 1
ATOM 2498 C C . TYR B 2 102 ? -10.933 7.858 48.595 1.00 27.41 98 TYR H C 1
ATOM 2499 O O . TYR B 2 102 ? -11.333 9.002 48.746 1.00 27.48 98 TYR H O 1
ATOM 2508 N N . GLY B 2 103 ? -11.505 6.808 49.191 1.00 28.87 99 GLY H N 1
ATOM 2509 C CA . GLY B 2 103 ? -12.833 6.928 49.813 1.00 28.87 99 GLY H CA 1
ATOM 2510 C C . GLY B 2 103 ? -12.749 7.976 50.894 1.00 29.38 99 GLY H C 1
ATOM 2511 O O . GLY B 2 103 ? -11.675 8.137 51.493 1.00 32.00 99 GLY H O 1
ATOM 2512 N N . ARG B 2 104 ? -13.800 8.738 51.177 1.00 28.64 100 ARG H N 1
ATOM 2513 C CA . ARG B 2 104 ? -15.072 8.774 50.483 1.00 27.08 100 ARG H CA 1
ATOM 2514 C C . ARG B 2 104 ? -15.080 10.125 49.783 1.00 25.72 100 ARG H C 1
ATOM 2515 O O . ARG B 2 104 ? -16.102 10.814 49.775 1.00 25.97 100 ARG H O 1
ATOM 2523 N N . LYS B 2 105 A -13.923 10.510 49.234 1.00 24.70 100 LYS H N 1
ATOM 2524 C CA . LYS B 2 105 A -13.735 11.834 48.654 1.00 24.28 100 LYS H CA 1
ATOM 2525 C C . LYS B 2 105 A -14.167 11.815 47.183 1.00 22.40 100 LYS H C 1
ATOM 2526 O O . LYS B 2 105 A -13.325 11.917 46.289 1.00 20.57 100 LYS H O 1
ATOM 2532 N N . TYR B 2 106 B -15.474 11.685 46.946 1.00 21.58 100 TYR H N 1
ATOM 2533 C CA . TYR B 2 106 B -16.008 11.570 45.580 1.00 20.78 100 TYR H CA 1
ATOM 2534 C C . TYR B 2 106 B -15.574 12.738 44.704 1.00 18.79 100 TYR H C 1
ATOM 2535 O O . TYR B 2 106 B -15.324 12.549 43.511 1.00 17.68 100 TYR H O 1
ATOM 2544 N N . GLU B 2 107 C -15.441 13.913 45.304 1.00 17.69 100 GLU H N 1
ATOM 2545 C CA . GLU B 2 107 C -15.076 15.108 44.550 1.00 17.33 100 GLU H CA 1
ATOM 2546 C C . GLU B 2 107 C -13.586 15.190 44.157 1.00 15.49 100 GLU H C 1
ATOM 2547 O O . GLU B 2 107 C -13.217 16.020 43.303 1.00 15.62 100 GLU H O 1
ATOM 2553 N N . VAL B 2 108 D -12.739 14.367 44.774 1.00 14.23 100 VAL H N 1
ATOM 2554 C CA . VAL B 2 108 D -11.316 14.304 44.450 1.00 13.83 100 VAL H CA 1
ATOM 2555 C C . VAL B 2 108 D -11.123 13.054 43.577 1.00 13.10 100 VAL H C 1
ATOM 2556 O O . VAL B 2 108 D -10.598 12.057 44.017 1.00 13.28 100 VAL H O 1
ATOM 2560 N N . ASN B 2 109 E -11.577 13.144 42.341 1.00 12.81 100 ASN H N 1
ATOM 2561 C CA . ASN B 2 109 E -11.543 12.032 41.389 1.00 12.55 100 ASN H CA 1
ATOM 2562 C C . ASN B 2 109 E -10.607 12.333 40.221 1.00 12.86 100 ASN H C 1
ATOM 2563 O O . ASN B 2 109 E -10.327 13.492 39.912 1.00 12.86 100 ASN H O 1
ATOM 2568 N N . HIS B 2 110 F -10.127 11.281 39.588 1.00 11.99 100 HIS H N 1
ATOM 2569 C CA . HIS B 2 110 F -9.088 11.400 38.584 1.00 12.03 100 HIS H CA 1
ATOM 2570 C C . HIS B 2 110 F -8.935 10.061 37.920 1.00 12.26 100 HIS H C 1
ATOM 2571 O O . HIS B 2 110 F -9.459 9.078 38.431 1.00 11.98 100 HIS H O 1
ATOM 2578 N N . PHE B 2 111 G -8.263 9.998 36.770 1.00 11.79 100 PHE H N 1
ATOM 2579 C CA . PHE B 2 111 G -8.157 8.717 36.036 1.00 11.36 100 PHE H CA 1
ATOM 2580 C C . PHE B 2 111 G -7.022 7.866 36.603 1.00 12.07 100 PHE H C 1
ATOM 2581 O O . PHE B 2 111 G -5.880 7.940 36.150 1.00 11.69 100 PHE H O 1
ATOM 2589 N N . ASP B 2 112 ? -7.363 7.085 37.621 1.00 12.38 101 ASP H N 1
ATOM 2590 C CA . ASP B 2 112 ? -6.357 6.312 38.386 1.00 12.68 101 ASP H CA 1
ATOM 2591 C C . ASP B 2 112 ? -5.946 4.978 37.749 1.00 13.46 101 ASP H C 1
ATOM 2592 O O . ASP B 2 112 ? -4.821 4.507 37.960 1.00 14.63 101 ASP H O 1
ATOM 2597 N N . TYR B 2 113 ? -6.854 4.374 36.998 1.00 13.55 102 TYR H N 1
ATOM 2598 C CA . TYR B 2 113 ? -6.560 3.151 36.279 1.00 13.79 102 TYR H CA 1
ATOM 2599 C C . TYR B 2 113 ? -6.992 3.267 34.820 1.00 13.60 102 TYR H C 1
ATOM 2600 O O . TYR B 2 113 ? -8.115 3.695 34.539 1.00 13.71 102 TYR H O 1
ATOM 2609 N N . TRP B 2 114 ? -6.066 2.909 33.927 1.00 13.49 103 TRP H N 1
ATOM 2610 C CA . TRP B 2 114 ? -6.297 2.781 32.477 1.00 13.68 103 TRP H CA 1
ATOM 2611 C C . TRP B 2 114 ? -6.045 1.340 32.034 1.00 14.42 103 TRP H C 1
ATOM 2612 O O . TRP B 2 114 ? -5.131 0.672 32.537 1.00 15.69 103 TRP H O 1
ATOM 2623 N N . GLY B 2 115 ? -6.817 0.841 31.082 1.00 13.36 104 GLY H N 1
ATOM 2624 C CA . GLY B 2 115 ? -6.522 -0.466 30.525 1.00 12.72 104 GLY H CA 1
ATOM 2625 C C . GLY B 2 115 ? -5.370 -0.425 29.558 1.00 13.56 104 GLY H C 1
ATOM 2626 O O . GLY B 2 115 ? -4.781 0.630 29.253 1.00 13.70 104 GLY H O 1
ATOM 2627 N N . GLN B 2 116 ? -5.069 -1.603 29.022 1.00 12.86 105 GLN H N 1
ATOM 2628 C CA . GLN B 2 116 ? -4.061 -1.767 27.999 1.00 13.75 105 GLN H CA 1
ATOM 2629 C C . GLN B 2 116 ? -4.499 -1.154 26.680 1.00 12.58 105 GLN H C 1
ATOM 2630 O O . GLN B 2 116 ? -3.670 -0.846 25.820 1.00 12.68 105 GLN H O 1
ATOM 2636 N N . GLY B 2 117 ? -5.803 -0.973 26.536 1.00 12.46 106 GLY H N 1
ATOM 2637 C CA . GLY B 2 117 ? -6.386 -0.431 25.316 1.00 13.38 106 GLY H CA 1
ATOM 2638 C C . GLY B 2 117 ? -6.737 -1.515 24.324 1.00 14.25 106 GLY H C 1
ATOM 2639 O O . GLY B 2 117 ? -6.250 -2.659 24.415 1.00 15.13 106 GLY H O 1
ATOM 2640 N N . THR B 2 118 ? -7.596 -1.169 23.372 1.00 13.65 107 THR H N 1
ATOM 2641 C CA . THR B 2 118 ? -7.866 -2.031 22.220 1.00 13.82 107 THR H CA 1
ATOM 2642 C C . THR B 2 118 ? -7.623 -1.213 20.961 1.00 14.23 107 THR H C 1
ATOM 2643 O O . THR B 2 118 ? -8.075 -0.088 20.852 1.00 14.55 107 THR H O 1
ATOM 2647 N N . THR B 2 119 ? -6.868 -1.760 20.009 1.00 14.26 108 THR H N 1
ATOM 2648 C CA . THR B 2 119 ? -6.573 -0.994 18.806 1.00 14.28 108 THR H CA 1
ATOM 2649 C C . THR B 2 119 ? -7.607 -1.334 17.737 1.00 13.97 108 THR H C 1
ATOM 2650 O O . THR B 2 119 ? -8.040 -2.464 17.642 1.00 14.81 108 THR H O 1
ATOM 2654 N N . LEU B 2 120 ? -7.947 -0.340 16.934 1.00 13.06 109 LEU H N 1
ATOM 2655 C CA . LEU B 2 120 ? -8.872 -0.487 15.822 1.00 12.66 109 LEU H CA 1
ATOM 2656 C C . LEU B 2 120 ? -8.194 0.053 14.602 1.00 12.78 109 LEU H C 1
ATOM 2657 O O . LEU B 2 120 ? -7.619 1.142 14.658 1.00 12.39 109 LEU H O 1
ATOM 2662 N N . THR B 2 121 ? -8.282 -0.676 13.495 1.00 12.25 110 THR H N 1
ATOM 2663 C CA . THR B 2 121 ? -7.933 -0.128 12.204 1.00 12.60 110 THR H CA 1
ATOM 2664 C C . THR B 2 121 ? -9.171 -0.124 11.331 1.00 11.88 110 THR H C 1
ATOM 2665 O O . THR B 2 121 ? -9.878 -1.114 11.249 1.00 12.46 110 THR H O 1
ATOM 2669 N N . VAL B 2 122 ? -9.442 0.998 10.694 1.00 11.12 111 VAL H N 1
ATOM 2670 C CA . VAL B 2 122 ? -10.583 1.082 9.788 1.00 11.94 111 VAL H CA 1
ATOM 2671 C C . VAL B 2 122 ? -10.098 1.151 8.332 1.00 12.52 111 VAL H C 1
ATOM 2672 O O . VAL B 2 122 ? -9.341 2.061 7.946 1.00 13.34 111 VAL H O 1
ATOM 2676 N N . SER B 2 123 ? -10.516 0.169 7.530 1.00 13.35 112 SER H N 1
ATOM 2677 C CA . SER B 2 123 ? -10.099 0.039 6.147 1.00 14.04 112 SER H CA 1
ATOM 2678 C C . SER B 2 123 ? -11.137 -0.769 5.357 1.00 14.34 112 SER H C 1
ATOM 2679 O O . SER B 2 123 ? -11.749 -1.690 5.892 1.00 14.39 112 SER H O 1
ATOM 2682 N N . SER B 2 124 ? -11.280 -0.421 4.080 1.00 15.57 113 SER H N 1
ATOM 2683 C CA . SER B 2 124 ? -12.136 -1.159 3.188 1.00 16.71 113 SER H CA 1
ATOM 2684 C C . SER B 2 124 ? -11.439 -2.379 2.628 1.00 17.33 113 SER H C 1
ATOM 2685 O O . SER B 2 124 ? -12.083 -3.184 1.974 1.00 19.01 113 SER H O 1
ATOM 2688 N N . ALA B 2 125 ? -10.125 -2.505 2.841 1.00 17.35 114 ALA H N 1
ATOM 2689 C CA . ALA B 2 125 ? -9.366 -3.607 2.248 1.00 17.79 114 ALA H CA 1
ATOM 2690 C C . ALA B 2 125 ? -9.696 -4.951 2.858 1.00 18.20 114 ALA H C 1
ATOM 2691 O O . ALA B 2 125 ? -9.925 -5.077 4.068 1.00 19.31 114 ALA H O 1
ATOM 2693 N N . LYS B 2 126 ? -9.723 -5.965 2.000 1.00 18.98 115 LYS H N 1
ATOM 2694 C CA . LYS B 2 126 ? -9.671 -7.324 2.455 1.00 19.68 115 LYS H CA 1
ATOM 2695 C C . LYS B 2 126 ? -8.203 -7.702 2.606 1.00 19.22 115 LYS H C 1
ATOM 2696 O O . LYS B 2 126 ? -7.297 -6.908 2.315 1.00 18.85 115 LYS H O 1
ATOM 2702 N N . THR B 2 127 ? -7.975 -8.915 3.082 1.00 18.27 116 THR H N 1
ATOM 2703 C CA . THR B 2 127 ? -6.647 -9.391 3.257 1.00 17.36 116 THR H CA 1
ATOM 2704 C C . THR B 2 127 ? -5.929 -9.279 1.931 1.00 16.63 116 THR H C 1
ATOM 2705 O O . THR B 2 127 ? -6.419 -9.747 0.891 1.00 16.99 116 THR H O 1
ATOM 2709 N N . THR B 2 128 ? -4.785 -8.589 1.953 1.00 15.39 117 THR H N 1
ATOM 2710 C CA . THR B 2 128 ? -4.009 -8.362 0.760 1.00 15.21 117 THR H CA 1
ATOM 2711 C C . THR B 2 128 ? -2.528 -8.586 1.022 1.00 15.17 117 THR H C 1
ATOM 2712 O O . THR B 2 128 ? -1.954 -8.017 1.954 1.00 15.26 117 THR H O 1
ATOM 2716 N N . ALA B 2 129 ? -1.908 -9.412 0.182 1.00 15.01 118 ALA H N 1
ATOM 2717 C CA . ALA B 2 129 ? -0.485 -9.710 0.298 1.00 15.11 118 ALA H CA 1
ATOM 2718 C C . ALA B 2 129 ? 0.338 -8.516 -0.164 1.00 15.32 118 ALA H C 1
ATOM 2719 O O . ALA B 2 129 ? -0.054 -7.781 -1.076 1.00 16.48 118 ALA H O 1
ATOM 2721 N N . PRO B 2 130 ? 1.493 -8.308 0.472 1.00 14.93 119 PRO H N 1
ATOM 2722 C CA . PRO B 2 130 ? 2.331 -7.180 0.034 1.00 14.66 119 PRO H CA 1
ATOM 2723 C C . PRO B 2 130 ? 3.034 -7.438 -1.304 1.00 14.86 119 PRO H C 1
ATOM 2724 O O . PRO B 2 130 ? 3.319 -8.577 -1.666 1.00 16.37 119 PRO H O 1
ATOM 2728 N N . SER B 2 131 ? 3.318 -6.364 -2.018 1.00 14.45 120 SER H N 1
ATOM 2729 C CA . SER B 2 131 ? 4.313 -6.391 -3.068 1.00 14.67 120 SER H CA 1
ATOM 2730 C C . SER B 2 131 ? 5.646 -6.021 -2.426 1.00 14.70 120 SER H C 1
ATOM 2731 O O . SER B 2 131 ? 5.721 -5.035 -1.717 1.00 15.51 120 SER H O 1
ATOM 2734 N N . VAL B 2 132 ? 6.674 -6.823 -2.658 1.00 13.93 121 VAL H N 1
ATOM 2735 C CA . VAL B 2 132 ? 7.976 -6.621 -2.007 1.00 12.94 121 VAL H CA 1
ATOM 2736 C C . VAL B 2 132 ? 9.000 -6.272 -3.082 1.00 12.33 121 VAL H C 1
ATOM 2737 O O . VAL B 2 132 ? 9.215 -7.044 -4.026 1.00 13.21 121 VAL H O 1
ATOM 2741 N N . TYR B 2 133 ? 9.611 -5.105 -2.967 1.00 12.20 122 TYR H N 1
ATOM 2742 C CA . TYR B 2 133 ? 10.482 -4.612 -4.007 1.00 12.75 122 TYR H CA 1
ATOM 2743 C C . TYR B 2 133 ? 11.867 -4.312 -3.464 1.00 13.21 122 TYR H C 1
ATOM 2744 O O . TYR B 2 133 ? 11.994 -3.574 -2.477 1.00 12.04 122 TYR H O 1
ATOM 2753 N N . PRO B 2 134 ? 12.912 -4.823 -4.147 1.00 13.29 123 PRO H N 1
ATOM 2754 C CA . PRO B 2 134 ? 14.301 -4.583 -3.771 1.00 13.62 123 PRO H CA 1
ATOM 2755 C C . PRO B 2 134 ? 14.689 -3.154 -4.120 1.00 13.97 123 PRO H C 1
ATOM 2756 O O . PRO B 2 134 ? 14.307 -2.647 -5.182 1.00 15.22 123 PRO H O 1
ATOM 2760 N N . LEU B 2 135 ? 15.435 -2.505 -3.232 1.00 13.60 124 LEU H N 1
ATOM 2761 C CA . LEU B 2 135 ? 15.913 -1.149 -3.488 1.00 13.79 124 LEU H CA 1
ATOM 2762 C C . LEU B 2 135 ? 17.440 -1.155 -3.570 1.00 13.77 124 LEU H C 1
ATOM 2763 O O . LEU B 2 135 ? 18.119 -1.230 -2.554 1.00 13.33 124 LEU H O 1
ATOM 2768 N N . ALA B 2 136 ? 17.953 -1.116 -4.798 1.00 15.96 125 ALA H N 1
ATOM 2769 C CA . ALA B 2 136 ? 19.393 -0.999 -5.046 1.00 16.25 125 ALA H CA 1
ATOM 2770 C C . ALA B 2 136 ? 19.734 0.449 -5.401 1.00 17.54 125 ALA H C 1
ATOM 2771 O O . ALA B 2 136 ? 18.911 1.164 -5.972 1.00 16.42 125 ALA H O 1
ATOM 2773 N N . PRO B 2 137 ? 20.957 0.876 -5.104 1.00 19.44 126 PRO H N 1
ATOM 2774 C CA . PRO B 2 137 ? 21.339 2.246 -5.449 1.00 21.83 126 PRO H CA 1
ATOM 2775 C C . PRO B 2 137 ? 21.492 2.433 -6.967 1.00 23.61 126 PRO H C 1
ATOM 2776 O O . PRO B 2 137 ? 21.539 1.452 -7.675 1.00 23.52 126 PRO H O 1
ATOM 2780 N N . VAL B 2 138 ? 21.570 3.670 -7.476 1.00 27.17 127 VAL H N 1
ATOM 2781 C CA . VAL B 2 138 ? 22.146 3.877 -8.825 1.00 29.14 127 VAL H CA 1
ATOM 2782 C C . VAL B 2 138 ? 23.646 3.629 -8.743 1.00 31.15 127 VAL H C 1
ATOM 2783 O O . VAL B 2 138 ? 24.214 3.658 -7.659 1.00 31.06 127 VAL H O 1
ATOM 2787 N N . CYS B 2 139 ? 24.287 3.404 -9.891 1.00 33.97 128 CYS H N 1
ATOM 2788 C CA . CYS B 2 139 ? 25.714 3.009 -9.936 1.00 35.54 128 CYS H CA 1
ATOM 2789 C C . CYS B 2 139 ? 26.675 4.019 -9.307 1.00 36.50 128 CYS H C 1
ATOM 2790 O O . CYS B 2 139 ? 27.661 3.637 -8.660 1.00 36.91 128 CYS H O 1
ATOM 2793 N N . GLY B 2 140 ? 26.387 5.303 -9.505 1.00 37.52 129 GLY H N 1
ATOM 2794 C CA . GLY B 2 140 ? 27.190 6.376 -8.919 1.00 38.21 129 GLY H CA 1
ATOM 2795 C C . GLY B 2 140 ? 27.252 6.321 -7.404 1.00 38.98 129 GLY H C 1
ATOM 2796 O O . GLY B 2 140 ? 28.284 6.650 -6.815 1.00 39.66 129 GLY H O 1
ATOM 2797 N N . ASP B 2 141 ? 26.161 5.873 -6.775 1.00 39.56 130 ASP H N 1
ATOM 2798 C CA . ASP B 2 141 ? 26.048 5.833 -5.304 1.00 39.70 130 ASP H CA 1
ATOM 2799 C C . ASP B 2 141 ? 26.676 4.609 -4.641 1.00 39.74 130 ASP H C 1
ATOM 2800 O O . ASP B 2 141 ? 26.497 4.396 -3.434 1.00 39.93 130 ASP H O 1
ATOM 2805 N N . THR B 2 142 ? 27.399 3.804 -5.417 1.00 39.62 131 THR H N 1
ATOM 2806 C CA . THR B 2 142 ? 28.118 2.654 -4.868 1.00 39.12 131 THR H CA 1
ATOM 2807 C C . THR B 2 142 ? 29.644 2.818 -4.990 1.00 38.57 131 THR H C 1
ATOM 2808 O O . THR B 2 142 ? 30.375 1.830 -5.020 1.00 39.40 131 THR H O 1
ATOM 2812 N N . THR B 2 143 ? 30.122 4.059 -5.033 1.00 37.66 132 THR H N 1
ATOM 2813 C CA . THR B 2 143 ? 31.555 4.319 -5.176 1.00 36.43 132 THR H CA 1
ATOM 2814 C C . THR B 2 143 ? 32.249 4.552 -3.824 1.00 35.29 132 THR H C 1
ATOM 2815 O O . THR B 2 143 ? 33.486 4.525 -3.757 1.00 36.03 132 THR H O 1
ATOM 2819 N N . GLY B 2 144 ? 31.467 4.765 -2.758 1.00 32.89 133 GLY H N 1
ATOM 2820 C CA . GLY B 2 144 ? 32.016 5.104 -1.431 1.00 30.73 133 GLY H CA 1
ATOM 2821 C C . GLY B 2 144 ? 32.334 3.891 -0.568 1.00 28.49 133 GLY H C 1
ATOM 2822 O O . GLY B 2 144 ? 32.290 2.770 -1.051 1.00 28.78 133 GLY H O 1
ATOM 2823 N N . SER B 2 145 ? 32.656 4.124 0.707 1.00 26.30 134 SER H N 1
ATOM 2824 C CA . SER B 2 145 ? 33.048 3.046 1.636 1.00 24.60 134 SER H CA 1
ATOM 2825 C C . SER B 2 145 ? 31.892 2.218 2.174 1.00 22.83 134 SER H C 1
ATOM 2826 O O . SER B 2 145 ? 32.080 1.082 2.626 1.00 21.94 134 SER H O 1
ATOM 2829 N N . SER B 2 146 ? 30.696 2.783 2.147 1.00 21.04 135 SER H N 1
ATOM 2830 C CA . SER B 2 146 ? 29.511 2.014 2.507 1.00 20.00 135 SER H CA 1
ATOM 2831 C C . SER B 2 146 ? 28.466 2.114 1.427 1.00 18.51 135 SER H C 1
ATOM 2832 O O . SER B 2 146 ? 28.550 2.965 0.542 1.00 17.96 135 SER H O 1
ATOM 2835 N N . VAL B 2 147 ? 27.497 1.211 1.511 1.00 18.22 136 VAL H N 1
ATOM 2836 C CA . VAL B 2 147 ? 26.360 1.223 0.590 1.00 16.94 136 VAL H CA 1
ATOM 2837 C C . VAL B 2 147 ? 25.099 0.960 1.408 1.00 15.36 136 VAL H C 1
ATOM 2838 O O . VAL B 2 147 ? 25.115 0.129 2.302 1.00 14.08 136 VAL H O 1
ATOM 2842 N N . THR B 2 148 ? 24.045 1.732 1.136 1.00 14.23 137 THR H N 1
ATOM 2843 C CA . THR B 2 148 ? 22.732 1.486 1.748 1.00 13.48 137 THR H CA 1
ATOM 2844 C C . THR B 2 148 ? 21.792 0.831 0.716 1.00 12.90 137 THR H C 1
ATOM 2845 O O . THR B 2 148 ? 21.644 1.305 -0.433 1.00 11.70 137 THR H O 1
ATOM 2849 N N . LEU B 2 149 ? 21.177 -0.260 1.159 1.00 11.57 138 LEU H N 1
ATOM 2850 C CA . LEU B 2 149 ? 20.215 -1.025 0.376 1.00 11.50 138 LEU H CA 1
ATOM 2851 C C . LEU B 2 149 ? 18.887 -0.924 1.085 1.00 11.41 138 LEU H C 1
ATOM 2852 O O . LEU B 2 149 ? 18.807 -0.540 2.244 1.00 10.93 138 LEU H O 1
ATOM 2857 N N . GLY B 2 150 ? 17.837 -1.300 0.388 1.00 11.85 139 GLY H N 1
ATOM 2858 C CA . GLY B 2 150 ? 16.553 -1.271 1.029 1.00 12.43 139 GLY H CA 1
ATOM 2859 C C . GLY B 2 150 ? 15.541 -2.220 0.465 1.00 12.89 139 GLY H C 1
ATOM 2860 O O . GLY B 2 150 ? 15.781 -2.932 -0.508 1.00 12.21 139 GLY H O 1
ATOM 2861 N N . CYS B 2 151 ? 14.388 -2.205 1.106 1.00 13.47 140 CYS H N 1
ATOM 2862 C CA . CYS B 2 151 ? 13.310 -3.097 0.753 1.00 13.06 140 CYS H CA 1
ATOM 2863 C C . CYS B 2 151 ? 11.995 -2.366 0.983 1.00 12.36 140 CYS H C 1
ATOM 2864 O O . CYS B 2 151 ? 11.782 -1.835 2.055 1.00 11.07 140 CYS H O 1
ATOM 2867 N N . LEU B 2 152 ? 11.123 -2.354 -0.027 1.00 12.12 141 LEU H N 1
ATOM 2868 C CA . LEU B 2 152 ? 9.844 -1.668 0.050 1.00 12.52 141 LEU H CA 1
ATOM 2869 C C . LEU B 2 152 ? 8.752 -2.741 0.082 1.00 13.47 141 LEU H C 1
ATOM 2870 O O . LEU B 2 152 ? 8.711 -3.602 -0.772 1.00 12.68 141 LEU H O 1
ATOM 2875 N N . VAL B 2 153 ? 7.894 -2.670 1.098 1.00 13.50 142 VAL H N 1
ATOM 2876 C CA . VAL B 2 153 ? 6.847 -3.651 1.318 1.00 13.91 142 VAL H CA 1
ATOM 2877 C C . VAL B 2 153 ? 5.528 -2.889 1.188 1.00 13.95 142 VAL H C 1
ATOM 2878 O O . VAL B 2 153 ? 5.098 -2.226 2.128 1.00 15.25 142 VAL H O 1
ATOM 2882 N N . LYS B 2 154 ? 4.886 -3.010 0.032 1.00 13.67 143 LYS H N 1
ATOM 2883 C CA . LYS B 2 154 ? 3.869 -2.076 -0.369 1.00 14.80 143 LYS H CA 1
ATOM 2884 C C . LYS B 2 154 ? 2.495 -2.724 -0.477 1.00 15.13 143 LYS H C 1
ATOM 2885 O O . LYS B 2 154 ? 2.349 -3.792 -1.040 1.00 13.73 143 LYS H O 1
ATOM 2891 N N . GLY B 2 155 ? 1.490 -2.059 0.072 1.00 14.94 144 GLY H N 1
ATOM 2892 C CA . GLY B 2 155 ? 0.112 -2.395 -0.248 1.00 14.87 144 GLY H CA 1
ATOM 2893 C C . GLY B 2 155 ? -0.423 -3.667 0.370 1.00 15.05 144 GLY H C 1
ATOM 2894 O O . GLY B 2 155 ? -1.113 -4.412 -0.301 1.00 17.83 144 GLY H O 1
ATOM 2895 N N . TYR B 2 156 ? -0.173 -3.892 1.656 1.00 14.19 145 TYR H N 1
ATOM 2896 C CA . TYR B 2 156 ? -0.700 -5.068 2.339 1.00 13.99 145 TYR H CA 1
ATOM 2897 C C . TYR B 2 156 ? -1.758 -4.719 3.378 1.00 13.71 145 TYR H C 1
ATOM 2898 O O . TYR B 2 156 ? -1.906 -3.553 3.787 1.00 12.82 145 TYR H O 1
ATOM 2907 N N . PHE B 2 157 ? -2.489 -5.741 3.783 1.00 13.42 146 PHE H N 1
ATOM 2908 C CA . PHE B 2 157 ? -3.498 -5.613 4.824 1.00 14.08 146 PHE H CA 1
ATOM 2909 C C . PHE B 2 157 ? -3.889 -6.992 5.354 1.00 14.13 146 PHE H C 1
ATOM 2910 O O . PHE B 2 157 ? -3.993 -7.939 4.565 1.00 14.01 146 PHE H O 1
ATOM 2918 N N . PRO B 2 158 ? -4.054 -7.135 6.692 1.00 14.95 147 PRO H N 1
ATOM 2919 C CA . PRO B 2 158 ? -3.772 -6.142 7.708 1.00 15.19 147 PRO H CA 1
ATOM 2920 C C . PRO B 2 158 ? -2.328 -6.263 8.181 1.00 15.61 147 PRO H C 1
ATOM 2921 O O . PRO B 2 158 ? -1.532 -7.007 7.600 1.00 16.03 147 PRO H O 1
ATOM 2925 N N . GLU B 2 159 ? -2.003 -5.531 9.238 1.00 16.57 148 GLU H N 1
ATOM 2926 C CA . GLU B 2 159 ? -0.735 -5.779 9.940 1.00 16.70 148 GLU H CA 1
ATOM 2927 C C . GLU B 2 159 ? -0.798 -7.137 10.653 1.00 17.56 148 GLU H C 1
ATOM 2928 O O . GLU B 2 159 ? -1.902 -7.647 10.902 1.00 17.43 148 GLU H O 1
ATOM 2934 N N . PRO B 2 160 ? 0.364 -7.723 11.003 1.00 16.90 149 PRO H N 1
ATOM 2935 C CA . PRO B 2 160 ? 1.722 -7.258 10.757 1.00 16.84 149 PRO H CA 1
ATOM 2936 C C . PRO B 2 160 ? 2.388 -7.921 9.563 1.00 16.05 149 PRO H C 1
ATOM 2937 O O . PRO B 2 160 ? 1.896 -8.911 9.029 1.00 17.29 149 PRO H O 1
ATOM 2941 N N . VAL B 2 161 ? 3.525 -7.366 9.154 1.00 15.85 150 VAL H N 1
ATOM 2942 C CA . VAL B 2 161 ? 4.504 -8.148 8.403 1.00 14.71 150 VAL H CA 1
ATOM 2943 C C . VAL B 2 161 ? 5.733 -8.268 9.259 1.00 15.27 150 VAL H C 1
ATOM 2944 O O . VAL B 2 161 ? 5.927 -7.456 10.179 1.00 14.94 150 VAL H O 1
ATOM 2948 N N . THR B 2 162 ? 6.564 -9.260 8.949 1.00 15.04 151 THR H N 1
ATOM 2949 C CA . THR B 2 162 ? 7.902 -9.371 9.526 1.00 14.95 151 THR H CA 1
ATOM 2950 C C . THR B 2 162 ? 8.913 -9.265 8.413 1.00 14.77 151 THR H C 1
ATOM 2951 O O . THR B 2 162 ? 8.831 -9.986 7.413 1.00 13.86 151 THR H O 1
ATOM 2955 N N . LEU B 2 163 ? 9.848 -8.338 8.587 1.00 14.88 152 LEU H N 1
ATOM 2956 C CA . LEU B 2 163 ? 10.911 -8.122 7.636 1.00 14.69 152 LEU H CA 1
ATOM 2957 C C . LEU B 2 163 ? 12.253 -8.429 8.318 1.00 14.81 152 LEU H C 1
ATOM 2958 O O . LEU B 2 163 ? 12.548 -7.909 9.412 1.00 15.07 152 LEU H O 1
ATOM 2963 N N . THR B 2 164 ? 13.054 -9.281 7.666 1.00 14.96 153 THR H N 1
ATOM 2964 C CA . THR B 2 164 ? 14.422 -9.551 8.100 1.00 14.16 153 THR H CA 1
ATOM 2965 C C . THR B 2 164 ? 15.373 -9.471 6.909 1.00 13.16 153 THR H C 1
ATOM 2966 O O . THR B 2 164 ? 14.950 -9.437 5.766 1.00 12.59 153 THR H O 1
ATOM 2970 N N . TRP B 2 165 ? 16.655 -9.404 7.239 1.00 13.15 154 TRP H N 1
ATOM 2971 C CA . TRP B 2 165 ? 17.734 -9.304 6.265 1.00 13.62 154 TRP H CA 1
ATOM 2972 C C . TRP B 2 165 ? 18.614 -10.529 6.451 1.00 14.47 154 TRP H C 1
ATOM 2973 O O . TRP B 2 165 ? 19.073 -10.801 7.546 1.00 14.41 154 TRP H O 1
ATOM 2984 N N . ASN B 2 166 ? 18.837 -11.255 5.353 1.00 15.50 155 ASN H N 1
ATOM 2985 C CA . ASN B 2 166 ? 19.582 -12.528 5.382 1.00 16.39 155 ASN H CA 1
ATOM 2986 C C . ASN B 2 166 ? 19.094 -13.453 6.493 1.00 17.58 155 ASN H C 1
ATOM 2987 O O . ASN B 2 166 ? 19.875 -13.927 7.328 1.00 18.20 155 ASN H O 1
ATOM 2992 N N . SER B 2 167 ? 17.784 -13.669 6.494 1.00 18.97 156 SER H N 1
ATOM 2993 C CA . SER B 2 167 ? 17.127 -14.595 7.436 1.00 19.64 156 SER H CA 1
ATOM 2994 C C . SER B 2 167 ? 17.396 -14.249 8.910 1.00 20.33 156 SER H C 1
ATOM 2995 O O . SER B 2 167 ? 17.367 -15.121 9.797 1.00 21.18 156 SER H O 1
ATOM 2998 N N . GLY B 2 168 ? 17.644 -12.968 9.182 1.00 19.72 157 GLY H N 1
ATOM 2999 C CA . GLY B 2 168 ? 17.939 -12.495 10.523 1.00 19.78 157 GLY H CA 1
ATOM 3000 C C . GLY B 2 168 ? 19.408 -12.383 10.899 1.00 20.18 157 GLY H C 1
ATOM 3001 O O . GLY B 2 168 ? 19.741 -11.842 11.957 1.00 21.22 157 GLY H O 1
ATOM 3002 N N . SER B 2 169 ? 20.313 -12.888 10.063 1.00 19.85 158 SER H N 1
ATOM 3003 C CA . SER B 2 169 ? 21.735 -12.789 10.375 1.00 20.49 158 SER H CA 1
ATOM 3004 C C . SER B 2 169 ? 22.328 -11.392 10.226 1.00 20.58 158 SER H C 1
ATOM 3005 O O . SER B 2 169 ? 23.403 -11.095 10.766 1.00 21.64 158 SER H O 1
ATOM 3008 N N . LEU B 2 170 ? 21.646 -10.535 9.473 1.00 20.55 159 LEU H N 1
ATOM 3009 C CA . LEU B 2 170 ? 22.091 -9.184 9.273 1.00 20.64 159 LEU H CA 1
ATOM 3010 C C . LEU B 2 170 ? 21.185 -8.262 10.087 1.00 20.89 159 LEU H C 1
ATOM 3011 O O . LEU B 2 170 ? 20.013 -8.099 9.777 1.00 19.86 159 LEU H O 1
ATOM 3016 N N . SER B 2 171 ? 21.724 -7.738 11.178 1.00 21.37 160 SER H N 1
ATOM 3017 C CA . SER B 2 171 ? 20.939 -6.938 12.122 1.00 22.10 160 SER H CA 1
ATOM 3018 C C . SER B 2 171 ? 21.541 -5.574 12.374 1.00 22.62 160 SER H C 1
ATOM 3019 O O . SER B 2 171 ? 20.821 -4.602 12.640 1.00 23.04 160 SER H O 1
ATOM 3022 N N . SER B 2 172 ? 22.862 -5.488 12.312 1.00 21.89 161 SER H N 1
ATOM 3023 C CA . SER B 2 172 ? 23.508 -4.210 12.502 1.00 21.63 161 SER H CA 1
ATOM 3024 C C . SER B 2 172 ? 23.310 -3.372 11.272 1.00 19.41 161 SER H C 1
ATOM 3025 O O . SER B 2 172 ? 23.276 -3.896 10.154 1.00 21.04 161 SER H O 1
ATOM 3028 N N . GLY B 2 173 ? 23.164 -2.074 11.493 1.00 16.31 162 GLY H N 1
ATOM 3029 C CA . GLY B 2 173 ? 23.018 -1.137 10.412 1.00 14.69 162 GLY H CA 1
ATOM 3030 C C . GLY B 2 173 ? 21.659 -1.195 9.746 1.00 13.24 162 GLY H C 1
ATOM 3031 O O . GLY B 2 173 ? 21.503 -0.654 8.666 1.00 12.62 162 GLY H O 1
ATOM 3032 N N . VAL B 2 174 ? 20.672 -1.831 10.378 1.00 12.31 163 VAL H N 1
ATOM 3033 C CA . VAL B 2 174 ? 19.297 -1.901 9.822 1.00 11.44 163 VAL H CA 1
ATOM 3034 C C . VAL B 2 174 ? 18.354 -0.869 10.453 1.00 11.16 163 VAL H C 1
ATOM 3035 O O . VAL B 2 174 ? 18.370 -0.649 11.682 1.00 10.86 163 VAL H O 1
ATOM 3039 N N . HIS B 2 175 ? 17.459 -0.298 9.631 1.00 11.22 164 HIS H N 1
ATOM 3040 C CA . HIS B 2 175 ? 16.372 0.535 10.118 1.00 11.52 164 HIS H CA 1
ATOM 3041 C C . HIS B 2 175 ? 15.111 0.080 9.462 1.00 10.76 164 HIS H C 1
ATOM 3042 O O . HIS B 2 175 ? 14.963 0.274 8.265 1.00 12.17 164 HIS H O 1
ATOM 3049 N N . THR B 2 176 ? 14.235 -0.563 10.223 1.00 11.00 165 THR H N 1
ATOM 3050 C CA . THR B 2 176 ? 12.919 -0.971 9.738 1.00 11.18 165 THR H CA 1
ATOM 3051 C C . THR B 2 176 ? 11.881 -0.006 10.296 1.00 11.25 165 THR H C 1
ATOM 3052 O O . THR B 2 176 ? 11.782 0.180 11.522 1.00 11.58 165 THR H O 1
ATOM 3056 N N . PHE B 2 177 ? 11.121 0.616 9.395 1.00 10.84 166 PHE H N 1
ATOM 3057 C CA . PHE B 2 177 ? 10.246 1.715 9.743 1.00 10.92 166 PHE H CA 1
ATOM 3058 C C . PHE B 2 177 ? 8.856 1.226 10.046 1.00 11.55 166 PHE H C 1
ATOM 3059 O O . PHE B 2 177 ? 8.391 0.265 9.471 1.00 12.29 166 PHE H O 1
ATOM 3067 N N . PRO B 2 178 ? 8.190 1.882 10.992 1.00 12.27 167 PRO H N 1
ATOM 3068 C CA . PRO B 2 178 ? 6.836 1.521 11.305 1.00 12.17 167 PRO H CA 1
ATOM 3069 C C . PRO B 2 178 ? 5.929 1.544 10.075 1.00 12.61 167 PRO H C 1
ATOM 3070 O O . PRO B 2 178 ? 6.069 2.418 9.217 1.00 13.19 167 PRO H O 1
ATOM 3074 N N . ALA B 2 179 ? 4.984 0.612 10.005 1.00 12.84 168 ALA H N 1
ATOM 3075 C CA . ALA B 2 179 ? 4.035 0.642 8.889 1.00 12.67 168 ALA H CA 1
ATOM 3076 C C . ALA B 2 179 ? 3.140 1.877 8.955 1.00 13.09 168 ALA H C 1
ATOM 3077 O O . ALA B 2 179 ? 2.821 2.358 10.031 1.00 12.76 168 ALA H O 1
ATOM 3079 N N . VAL B 2 180 ? 2.705 2.336 7.785 1.00 12.76 169 VAL H N 1
ATOM 3080 C CA . VAL B 2 180 ? 1.780 3.429 7.697 1.00 13.23 169 VAL H CA 1
ATOM 3081 C C . VAL B 2 180 ? 0.615 3.039 6.812 1.00 13.09 169 VAL H C 1
ATOM 3082 O O . VAL B 2 180 ? 0.813 2.515 5.730 1.00 13.11 169 VAL H O 1
ATOM 3086 N N . LEU B 2 181 ? -0.588 3.328 7.296 1.00 11.93 170 LEU H N 1
ATOM 3087 C CA . LEU B 2 181 ? -1.840 3.109 6.562 1.00 12.93 170 LEU H CA 1
ATOM 3088 C C . LEU B 2 181 ? -2.131 4.276 5.632 1.00 12.65 170 LEU H C 1
ATOM 3089 O O . LEU B 2 181 ? -2.164 5.431 6.073 1.00 12.46 170 LEU H O 1
ATOM 3094 N N . GLN B 2 182 ? -2.329 3.982 4.357 1.00 13.05 171 GLN H N 1
ATOM 3095 C CA . GLN B 2 182 ? -2.652 5.016 3.368 1.00 14.03 171 GLN H CA 1
ATOM 3096 C C . GLN B 2 182 ? -3.457 4.409 2.212 1.00 14.24 171 GLN H C 1
ATOM 3097 O O . GLN B 2 182 ? -3.174 3.317 1.755 1.00 14.17 171 GLN H O 1
ATOM 3103 N N . SER B 2 183 ? -4.497 5.114 1.773 1.00 15.07 172 SER H N 1
ATOM 3104 C CA . SER B 2 183 ? -5.402 4.569 0.765 1.00 15.29 172 SER H CA 1
ATOM 3105 C C . SER B 2 183 ? -5.798 3.116 1.141 1.00 15.25 172 SER H C 1
ATOM 3106 O O . SER B 2 183 ? -5.790 2.242 0.307 1.00 17.20 172 SER H O 1
ATOM 3109 N N . ASP B 2 184 ? -6.103 2.893 2.424 1.00 14.72 173 ASP H N 1
ATOM 3110 C CA . ASP B 2 184 ? -6.617 1.617 2.980 1.00 14.77 173 ASP H CA 1
ATOM 3111 C C . ASP B 2 184 ? -5.649 0.436 3.122 1.00 13.51 173 ASP H C 1
ATOM 3112 O O . ASP B 2 184 ? -6.050 -0.631 3.589 1.00 13.52 173 ASP H O 1
ATOM 3117 N N . LEU B 2 185 ? -4.395 0.634 2.701 1.00 13.41 174 LEU H N 1
ATOM 3118 C CA . LEU B 2 185 ? -3.367 -0.392 2.708 1.00 13.41 174 LEU H CA 1
ATOM 3119 C C . LEU B 2 185 ? -2.140 0.116 3.475 1.00 12.92 174 LEU H C 1
ATOM 3120 O O . LEU B 2 185 ? -1.882 1.331 3.552 1.00 13.73 174 LEU H O 1
ATOM 3125 N N . TYR B 2 186 ? -1.396 -0.830 4.032 1.00 13.65 175 TYR H N 1
ATOM 3126 C CA . TYR B 2 186 ? -0.140 -0.524 4.731 1.00 13.24 175 TYR H CA 1
ATOM 3127 C C . TYR B 2 186 ? 1.062 -0.533 3.786 1.00 14.52 175 TYR H C 1
ATOM 3128 O O . TYR B 2 186 ? 1.123 -1.318 2.837 1.00 13.88 175 TYR H O 1
ATOM 3137 N N . THR B 2 187 ? 2.033 0.331 4.083 1.00 13.20 176 THR H N 1
ATOM 3138 C CA . THR B 2 187 ? 3.341 0.267 3.450 1.00 13.11 176 THR H CA 1
ATOM 3139 C C . THR B 2 187 ? 4.382 0.340 4.552 1.00 12.06 176 THR H C 1
ATOM 3140 O O . THR B 2 187 ? 4.194 1.032 5.553 1.00 11.12 176 THR H O 1
ATOM 3144 N N . LEU B 2 188 ? 5.442 -0.440 4.374 1.00 12.15 177 LEU H N 1
ATOM 3145 C CA . LEU B 2 188 ? 6.558 -0.505 5.300 1.00 11.75 177 LEU H CA 1
ATOM 3146 C C . LEU B 2 188 ? 7.831 -0.481 4.456 1.00 10.82 177 LEU H C 1
ATOM 3147 O O . LEU B 2 188 ? 7.805 -0.797 3.282 1.00 11.17 177 LEU H O 1
ATOM 3152 N N . SER B 2 189 ? 8.949 -0.061 5.038 1.00 9.73 178 SER H N 1
ATOM 3153 C CA . SER B 2 189 ? 10.227 -0.119 4.356 1.00 9.62 178 SER H CA 1
ATOM 3154 C C . SER B 2 189 ? 11.311 -0.393 5.373 1.00 9.64 178 SER H C 1
ATOM 3155 O O . SER B 2 189 ? 11.112 -0.210 6.579 1.00 9.44 178 SER H O 1
ATOM 3158 N N . SER B 2 190 ? 12.431 -0.869 4.847 1.00 8.86 179 SER H N 1
ATOM 3159 C CA . SER B 2 190 ? 13.611 -1.124 5.664 1.00 8.74 179 SER H CA 1
ATOM 3160 C C . SER B 2 190 ? 14.884 -0.804 4.874 1.00 9.18 179 SER H C 1
ATOM 3161 O O . SER B 2 190 ? 14.952 -1.064 3.689 1.00 9.43 179 SER H O 1
ATOM 3164 N N . SER B 2 191 ? 15.867 -0.215 5.553 1.00 9.03 180 SER H N 1
ATOM 3165 C CA . SER B 2 191 ? 17.167 0.045 4.949 1.00 9.68 180 SER H CA 1
ATOM 3166 C C . SER B 2 191 ? 18.222 -0.768 5.689 1.00 10.36 180 SER H C 1
ATOM 3167 O O . SER B 2 191 ? 18.085 -1.065 6.882 1.00 10.84 180 SER H O 1
ATOM 3170 N N . VAL B 2 192 ? 19.262 -1.162 4.972 1.00 10.53 181 VAL H N 1
ATOM 3171 C CA . VAL B 2 192 ? 20.423 -1.782 5.630 1.00 11.06 181 VAL H CA 1
ATOM 3172 C C . VAL B 2 192 ? 21.685 -1.188 5.012 1.00 12.32 181 VAL H C 1
ATOM 3173 O O . VAL B 2 192 ? 21.755 -0.980 3.804 1.00 11.97 181 VAL H O 1
ATOM 3177 N N . THR B 2 193 ? 22.641 -0.831 5.873 1.00 12.69 182 THR H N 1
ATOM 3178 C CA . THR B 2 193 ? 23.885 -0.199 5.436 1.00 12.75 182 THR H CA 1
ATOM 3179 C C . THR B 2 193 ? 25.049 -1.126 5.769 1.00 13.29 182 THR H C 1
ATOM 3180 O O . THR B 2 193 ? 25.218 -1.538 6.924 1.00 13.43 182 THR H O 1
ATOM 3184 N N . VAL B 2 194 ? 25.853 -1.412 4.746 1.00 13.31 183 VAL H N 1
ATOM 3185 C CA . VAL B 2 194 ? 26.959 -2.381 4.845 1.00 14.65 183 VAL H CA 1
ATOM 3186 C C . VAL B 2 194 ? 28.209 -1.802 4.173 1.00 14.81 183 VAL H C 1
ATOM 3187 O O . VAL B 2 194 ? 28.132 -0.852 3.428 1.00 15.28 183 VAL H O 1
ATOM 3191 N N . THR B 2 195 ? 29.366 -2.428 4.374 1.00 15.57 184 THR H N 1
ATOM 3192 C CA . THR B 2 195 ? 30.553 -1.961 3.663 1.00 16.55 184 THR H CA 1
ATOM 3193 C C . THR B 2 195 ? 30.487 -2.245 2.174 1.00 16.61 184 THR H C 1
ATOM 3194 O O . THR B 2 195 ? 29.894 -3.230 1.743 1.00 17.56 184 THR H O 1
ATOM 3198 N N . SER B 2 196 ? 31.154 -1.399 1.391 1.00 18.72 185 SER H N 1
ATOM 3199 C CA . SER B 2 196 ? 31.254 -1.603 -0.054 1.00 19.89 185 SER H CA 1
ATOM 3200 C C . SER B 2 196 ? 31.936 -2.924 -0.413 1.00 20.38 185 SER H C 1
ATOM 3201 O O . SER B 2 196 ? 31.667 -3.513 -1.466 1.00 20.95 185 SER H O 1
ATOM 3204 N N . SER B 2 197 ? 32.809 -3.409 0.464 1.00 20.85 186 SER H N 1
ATOM 3205 C CA . SER B 2 197 ? 33.419 -4.719 0.268 1.00 20.76 186 SER H CA 1
ATOM 3206 C C . SER B 2 197 ? 32.452 -5.895 0.489 1.00 20.58 186 SER H C 1
ATOM 3207 O O . SER B 2 197 ? 32.726 -7.021 0.063 1.00 20.96 186 SER H O 1
ATOM 3210 N N . THR B 2 198 ? 31.316 -5.628 1.139 1.00 19.53 187 THR H N 1
ATOM 3211 C CA . THR B 2 198 ? 30.327 -6.647 1.459 1.00 19.41 187 THR H CA 1
ATOM 3212 C C . THR B 2 198 ? 29.358 -6.887 0.312 1.00 18.50 187 THR H C 1
ATOM 3213 O O . THR B 2 198 ? 29.023 -8.015 0.043 1.00 18.95 187 THR H O 1
ATOM 3217 N N . TRP B 2 199 ? 28.900 -5.815 -0.330 1.00 17.56 188 TRP H N 1
ATOM 3218 C CA . TRP B 2 199 ? 27.875 -5.877 -1.368 1.00 18.10 188 TRP H CA 1
ATOM 3219 C C . TRP B 2 199 ? 28.341 -5.015 -2.536 1.00 18.01 188 TRP H C 1
ATOM 3220 O O . TRP B 2 199 ? 28.787 -3.883 -2.317 1.00 18.18 188 TRP H O 1
ATOM 3231 N N . PRO B 2 200 ? 28.176 -5.506 -3.773 1.00 19.54 189 PRO H N 1
ATOM 3232 C CA . PRO B 2 200 ? 27.451 -6.716 -4.145 1.00 19.93 189 PRO H CA 1
ATOM 3233 C C . PRO B 2 200 ? 28.224 -8.046 -4.145 1.00 20.48 189 PRO H C 1
ATOM 3234 O O . PRO B 2 200 ? 27.653 -9.043 -4.584 1.00 20.23 189 PRO H O 1
ATOM 3238 N N . SER B 2 201 ? 29.457 -8.098 -3.623 1.00 20.26 190 SER H N 1
ATOM 3239 C CA . SER B 2 201 ? 30.230 -9.350 -3.666 1.00 21.56 190 SER H CA 1
ATOM 3240 C C . SER B 2 201 ? 29.604 -10.469 -2.837 1.00 22.10 190 SER H C 1
ATOM 3241 O O . SER B 2 201 ? 29.759 -11.638 -3.180 1.00 24.04 190 SER H O 1
ATOM 3244 N N . GLU B 2 202 ? 28.914 -10.121 -1.746 1.00 22.38 191 GLU H N 1
ATOM 3245 C CA . GLU B 2 202 ? 28.098 -11.079 -1.003 1.00 22.12 191 GLU H CA 1
ATOM 3246 C C . GLU B 2 202 ? 26.611 -10.749 -1.174 1.00 21.54 191 GLU H C 1
ATOM 3247 O O . GLU B 2 202 ? 26.229 -9.601 -1.433 1.00 21.60 191 GLU H O 1
ATOM 3253 N N . SER B 2 203 ? 25.783 -11.769 -1.030 1.00 20.09 192 SER H N 1
ATOM 3254 C CA . SER B 2 203 ? 24.349 -11.617 -1.237 1.00 19.90 192 SER H CA 1
ATOM 3255 C C . SER B 2 203 ? 23.677 -11.018 -0.016 1.00 18.58 192 SER H C 1
ATOM 3256 O O . SER B 2 203 ? 23.988 -11.382 1.128 1.00 18.40 192 SER H O 1
ATOM 3259 N N . ILE B 2 204 ? 22.737 -10.113 -0.287 1.00 16.12 193 ILE H N 1
ATOM 3260 C CA . ILE B 2 204 ? 21.872 -9.516 0.722 1.00 16.21 193 ILE H CA 1
ATOM 3261 C C . ILE B 2 204 ? 20.443 -9.613 0.222 1.00 15.22 193 ILE H C 1
ATOM 3262 O O . ILE B 2 204 ? 20.148 -9.178 -0.870 1.00 14.49 193 ILE H O 1
ATOM 3267 N N . THR B 2 205 ? 19.587 -10.201 1.053 1.00 15.07 194 THR H N 1
ATOM 3268 C CA . THR B 2 205 ? 18.224 -10.538 0.731 1.00 15.38 194 THR H CA 1
ATOM 3269 C C . THR B 2 205 ? 17.293 -10.022 1.819 1.00 16.20 194 THR H C 1
ATOM 3270 O O . THR B 2 205 ? 17.554 -10.230 2.997 1.00 14.62 194 THR H O 1
ATOM 3274 N N . CYS B 2 206 ? 16.214 -9.376 1.373 1.00 17.74 195 CYS H N 1
ATOM 3275 C CA . CYS B 2 206 ? 15.081 -8.967 2.215 1.00 18.13 195 CYS H CA 1
ATOM 3276 C C . CYS B 2 206 ? 14.140 -10.170 2.296 1.00 17.88 195 CYS H C 1
ATOM 3277 O O . CYS B 2 206 ? 13.724 -10.680 1.256 1.00 17.34 195 CYS H O 1
ATOM 3280 N N . ASN B 2 207 ? 13.782 -10.598 3.505 1.00 17.13 196 ASN H N 1
ATOM 3281 C CA . ASN B 2 207 ? 12.803 -11.672 3.706 1.00 17.69 196 ASN H CA 1
ATOM 3282 C C . ASN B 2 207 ? 11.553 -11.062 4.318 1.00 17.37 196 ASN H C 1
ATOM 3283 O O . ASN B 2 207 ? 11.633 -10.477 5.380 1.00 19.37 196 ASN H O 1
ATOM 3288 N N . VAL B 2 208 ? 10.396 -11.258 3.703 1.00 17.38 197 VAL H N 1
ATOM 3289 C CA . VAL B 2 208 ? 9.169 -10.641 4.201 1.00 16.56 197 VAL H CA 1
ATOM 3290 C C . VAL B 2 208 ? 8.080 -11.690 4.382 1.00 17.06 197 VAL H C 1
ATOM 3291 O O . VAL B 2 208 ? 7.761 -12.394 3.428 1.00 18.66 197 VAL H O 1
ATOM 3295 N N . ALA B 2 209 ? 7.502 -11.753 5.581 1.00 15.38 198 ALA H N 1
ATOM 3296 C CA . ALA B 2 209 ? 6.389 -12.663 5.870 1.00 15.92 198 ALA H CA 1
ATOM 3297 C C . ALA B 2 209 ? 5.170 -11.824 6.188 1.00 15.92 198 ALA H C 1
ATOM 3298 O O . ALA B 2 209 ? 5.262 -10.860 6.939 1.00 15.48 198 ALA H O 1
ATOM 3300 N N . HIS B 2 210 ? 4.031 -12.195 5.602 1.00 15.84 199 HIS H N 1
ATOM 3301 C CA . HIS B 2 210 ? 2.762 -11.569 5.913 1.00 16.67 199 HIS H CA 1
ATOM 3302 C C . HIS B 2 210 ? 1.814 -12.714 6.263 1.00 17.21 199 HIS H C 1
ATOM 3303 O O . HIS B 2 210 ? 1.231 -13.333 5.379 1.00 17.82 199 HIS H O 1
ATOM 3310 N N . PRO B 2 211 ? 1.702 -13.017 7.557 1.00 19.21 200 PRO H N 1
ATOM 3311 C CA . PRO B 2 211 ? 0.947 -14.203 7.987 1.00 19.39 200 PRO H CA 1
ATOM 3312 C C . PRO B 2 211 ? -0.527 -14.200 7.590 1.00 19.48 200 PRO H C 1
ATOM 3313 O O . PRO B 2 211 ? -1.055 -15.284 7.328 1.00 21.64 200 PRO H O 1
ATOM 3317 N N . ALA B 2 212 ? -1.167 -13.032 7.541 1.00 19.54 201 ALA H N 1
ATOM 3318 C CA . ALA B 2 212 ? -2.590 -12.968 7.209 1.00 19.34 201 ALA H CA 1
ATOM 3319 C C . ALA B 2 212 ? -2.883 -13.540 5.816 1.00 19.98 201 ALA H C 1
ATOM 3320 O O . ALA B 2 212 ? -3.969 -14.104 5.600 1.00 20.86 201 ALA H O 1
ATOM 3322 N N . SER B 2 213 ? -1.941 -13.383 4.875 1.00 19.69 202 SER H N 1
ATOM 3323 C CA . SER B 2 213 ? -2.092 -13.891 3.496 1.00 19.99 202 SER H CA 1
ATOM 3324 C C . SER B 2 213 ? -1.223 -15.138 3.262 1.00 20.64 202 SER H C 1
ATOM 3325 O O . SER B 2 213 ? -1.057 -15.606 2.130 1.00 21.25 202 SER H O 1
ATOM 3328 N N . SER B 2 214 ? -0.643 -15.661 4.338 1.00 21.66 203 SER H N 1
ATOM 3329 C CA . SER B 2 214 ? 0.243 -16.811 4.263 1.00 22.01 203 SER H CA 1
ATOM 3330 C C . SER B 2 214 ? 1.356 -16.660 3.214 1.00 22.85 203 SER H C 1
ATOM 3331 O O . SER B 2 214 ? 1.716 -17.623 2.537 1.00 23.44 203 SER H O 1
ATOM 3334 N N . THR B 2 215 ? 1.925 -15.461 3.085 1.00 22.79 204 THR H N 1
ATOM 3335 C CA . THR B 2 215 ? 2.956 -15.243 2.076 1.00 23.10 204 THR H CA 1
ATOM 3336 C C . THR B 2 215 ? 4.316 -15.048 2.736 1.00 23.05 204 THR H C 1
ATOM 3337 O O . THR B 2 215 ? 4.419 -14.499 3.837 1.00 21.90 204 THR H O 1
ATOM 3341 N N . LYS B 2 216 ? 5.340 -15.545 2.057 1.00 24.35 205 LYS H N 1
ATOM 3342 C CA . LYS B 2 216 ? 6.725 -15.379 2.466 1.00 24.30 205 LYS H CA 1
ATOM 3343 C C . LYS B 2 216 ? 7.495 -15.154 1.181 1.00 24.26 205 LYS H C 1
ATOM 3344 O O . LYS B 2 216 ? 7.388 -15.934 0.256 1.00 24.90 205 LYS H O 1
ATOM 3350 N N . VAL B 2 217 ? 8.237 -14.068 1.108 1.00 23.71 206 VAL H N 1
ATOM 3351 C CA . VAL B 2 217 ? 8.896 -13.678 -0.124 1.00 23.44 206 VAL H CA 1
ATOM 3352 C C . VAL B 2 217 ? 10.321 -13.330 0.253 1.00 23.31 206 VAL H C 1
ATOM 3353 O O . VAL B 2 217 ? 10.555 -12.698 1.272 1.00 22.38 206 VAL H O 1
ATOM 3357 N N . ASP B 2 218 ? 11.277 -13.784 -0.545 1.00 23.10 207 ASP H N 1
ATOM 3358 C CA . ASP B 2 218 ? 12.674 -13.383 -0.388 1.00 23.42 207 ASP H CA 1
ATOM 3359 C C . ASP B 2 218 ? 13.008 -12.575 -1.636 1.00 23.46 207 ASP H C 1
ATOM 3360 O O . ASP B 2 218 ? 12.710 -13.020 -2.752 1.00 24.87 207 ASP H O 1
ATOM 3365 N N . LYS B 2 219 ? 13.562 -11.378 -1.466 1.00 21.39 208 LYS H N 1
ATOM 3366 C CA . LYS B 2 219 ? 13.952 -10.544 -2.587 1.00 21.24 208 LYS H CA 1
ATOM 3367 C C . LYS B 2 219 ? 15.424 -10.204 -2.408 1.00 20.08 208 LYS H C 1
ATOM 3368 O O . LYS B 2 219 ? 15.809 -9.510 -1.461 1.00 18.27 208 LYS H O 1
ATOM 3374 N N . LYS B 2 220 ? 16.248 -10.762 -3.288 1.00 19.63 209 LYS H N 1
ATOM 3375 C CA . LYS B 2 220 ? 17.661 -10.450 -3.307 1.00 19.09 209 LYS H CA 1
ATOM 3376 C C . LYS B 2 220 ? 17.841 -9.011 -3.821 1.00 18.59 209 LYS H C 1
ATOM 3377 O O . LYS B 2 220 ? 17.152 -8.572 -4.765 1.00 18.76 209 LYS H O 1
ATOM 3383 N N . ILE B 2 221 ? 18.757 -8.265 -3.208 1.00 17.56 210 ILE H N 1
ATOM 3384 C CA . ILE B 2 221 ? 19.035 -6.914 -3.661 1.00 17.97 210 ILE H CA 1
ATOM 3385 C C . ILE B 2 221 ? 20.166 -7.050 -4.673 1.00 18.48 210 ILE H C 1
ATOM 3386 O O . ILE B 2 221 ? 21.265 -7.486 -4.340 1.00 18.82 210 ILE H O 1
ATOM 3391 N N . VAL B 2 222 ? 19.862 -6.731 -5.917 1.00 19.20 211 VAL H N 1
ATOM 3392 C CA . VAL B 2 222 ? 20.801 -6.913 -7.028 1.00 19.85 211 VAL H CA 1
ATOM 3393 C C . VAL B 2 222 ? 21.200 -5.554 -7.604 1.00 19.52 211 VAL H C 1
ATOM 3394 O O . VAL B 2 222 ? 20.347 -4.670 -7.748 1.00 18.18 211 VAL H O 1
ATOM 3398 N N . PRO B 2 223 ? 22.493 -5.384 -7.960 1.00 19.16 212 PRO H N 1
ATOM 3399 C CA . PRO B 2 223 ? 22.940 -4.110 -8.486 1.00 19.59 212 PRO H CA 1
ATOM 3400 C C . PRO B 2 223 ? 22.195 -3.743 -9.764 1.00 19.57 212 PRO H C 1
ATOM 3401 O O . PRO B 2 223 ? 21.750 -4.627 -10.504 1.00 19.42 212 PRO H O 1
ATOM 3405 N N . ARG B 2 224 ? 22.026 -2.455 -10.004 1.00 19.22 213 ARG H N 1
ATOM 3406 C CA . ARG B 2 224 ? 21.347 -2.012 -11.199 1.00 19.73 213 ARG H CA 1
ATOM 3407 C C . ARG B 2 224 ? 22.331 -2.070 -12.373 1.00 20.41 213 ARG H C 1
ATOM 3408 O O . ARG B 2 224 ? 21.886 -1.994 -13.524 1.00 22.54 213 ARG H O 1
ATOM 3416 N N . ALA C 3 2 ? -19.583 24.373 29.613 1.00 19.80 2 ALA A N 1
ATOM 3417 C CA . ALA C 3 2 ? -20.428 23.590 30.546 1.00 18.86 2 ALA A CA 1
ATOM 3418 C C . ALA C 3 2 ? -19.533 22.782 31.443 1.00 18.55 2 ALA A C 1
ATOM 3419 O O . ALA C 3 2 ? -18.654 22.067 30.971 1.00 18.18 2 ALA A O 1
ATOM 3421 N N . GLU C 3 3 ? -19.779 22.852 32.740 1.00 17.52 3 GLU A N 1
ATOM 3422 C CA . GLU C 3 3 ? -18.897 22.210 33.696 1.00 16.82 3 GLU A CA 1
ATOM 3423 C C . GLU C 3 3 ? -19.118 20.718 33.704 1.00 15.56 3 GLU A C 1
ATOM 3424 O O . GLU C 3 3 ? -20.228 20.243 33.515 1.00 16.58 3 GLU A O 1
ATOM 3430 N N . PHE C 3 4 ? -18.038 19.988 33.925 1.00 14.27 4 PHE A N 1
ATOM 3431 C CA . PHE C 3 4 ? -18.110 18.553 34.149 1.00 14.34 4 PHE A CA 1
ATOM 3432 C C . PHE C 3 4 ? -18.717 18.324 35.534 1.00 14.54 4 PHE A C 1
ATOM 3433 O O . PHE C 3 4 ? -18.407 19.029 36.492 1.00 14.25 4 PHE A O 1
ATOM 3441 N N . ARG C 3 5 ? -19.564 17.309 35.655 1.00 15.17 5 ARG A N 1
ATOM 3442 C CA . ARG C 3 5 ? -20.149 16.976 36.962 1.00 14.96 5 ARG A CA 1
ATOM 3443 C C . ARG C 3 5 ? -19.140 16.283 37.881 1.00 14.83 5 ARG A C 1
ATOM 3444 O O . ARG C 3 5 ? -18.450 15.360 37.457 1.00 13.87 5 ARG A O 1
ATOM 3452 N N . HIS C 3 6 ? -19.051 16.779 39.114 1.00 15.12 6 HIS A N 1
ATOM 3453 C CA . HIS C 3 6 ? -18.277 16.160 40.168 1.00 16.35 6 HIS A CA 1
ATOM 3454 C C . HIS C 3 6 ? -19.158 15.993 41.389 1.00 17.09 6 HIS A C 1
ATOM 3455 O O . HIS C 3 6 ? -19.678 16.988 41.920 1.00 18.15 6 HIS A O 1
ATOM 3462 N N . ASP C 3 7 ? -19.315 14.754 41.837 1.00 17.96 7 ASP A N 1
ATOM 3463 C CA . ASP C 3 7 ? -20.139 14.473 43.013 1.00 19.24 7 ASP A CA 1
ATOM 3464 C C . ASP C 3 7 ? -19.380 14.736 44.297 1.00 20.47 7 ASP A C 1
ATOM 3465 O O . ASP C 3 7 ? -18.169 14.771 44.311 1.00 20.24 7 ASP A O 1
ATOM 3470 N N . SER C 3 8 ? -20.121 14.900 45.385 1.00 22.59 8 SER A N 1
ATOM 3471 C CA . SER C 3 8 ? -19.525 15.198 46.683 1.00 23.42 8 SER A CA 1
ATOM 3472 C C . SER C 3 8 ? -19.905 14.147 47.728 1.00 24.65 8 SER A C 1
ATOM 3473 O O . SER C 3 8 ? -19.064 13.796 48.554 1.00 27.07 8 SER A O 1
#

Sequence (449 aa):
DVLMTQTPLSLPVNLGEQASISCRSSQSIVHSNGHTYLEWYLQRPGQSPKLLIYQVSTRFSGVPDRFSGSGSGTDFTLRISRVEAEDLGVYYCFQASLVPLTFGAGTKLELKRADAAPTVSIFPPSSEQLTSGGASVVCFLNNFYPKDINVKWKIDGSERQNGVLNSWTDQDSKDSTYSMSSTLTLTKDEYERHNSYTCEATHKTSTSPIVKSFNRNEVTLKESGPGLLKPSQTLSLTCSFSGFSIRTSKVGVSWIRQPSGKGLEWLAHIYWDDDKRYNPSLESRLTISKDTSRDMVFMKITSVDTADTATYYCARRGFYGRKYEVNHFDYWGQGTTLTVSSAKTTAPSVYPLAPVCGDTTGSSVTLGCLVKGYFPEPVTLTWNSGSLSSGVHTFPAVLQSDLYTLSSSVTVTSSTWPSESITCNVAHPASSTKVDKKIVPRAEFRHDS

Radius of gyration: 24.79 Å; Cα contacts (8 Å, |Δi|>4): 1157; chains: 3; bounding box: 60×47×69 Å

Foldseek 3Di:
DKAKAKPPQEAADAFFAKDKIKIFIPFFQQAPVGFRFKWKWFDAPPGDIDTADGSQFHGDPPHDPLWGWDDHGGIIMIMRHGHDPVRFGWMWIWGDRDPPTDIYPTHGYAHDDDFDFWDKDKDWADPVVLVVFKTKIKMKTDFGPDPDKDKFKDFQRHTDDPQKDKDKDQQDPPSRGIMMMMMRMDTSVVVVVTFKIKIWMDDPVDPDIDIDMGTPVD/DAKDKDWDQEAEFQAKTKMKIADDDDACQVQQWKKWKWKAWVPGDIDTAKIATSVGDIDGDVVQVVQWDKDADRVRRMIMIMGGRDDQRPFTWMKMFIQGDDPPPNVRTDRPDIHPTGGYGYAPDDFDAWDKDWAADAPVQLPDFKGKIKMKTDFGDDDDKDKDKPVPPQDPQKDKDDWDADNRGTITMMMHMDTSVPPPVPWIWIWMADVSVRDIDIGIHDHD/DDDDDDD

B-factor: mean 17.98, std 6.91, range [8.35, 57.04]

Solvent-accessible surface area: 20048 Å² total; per-residue (Å²): 136,4,120,6,66,7,82,45,102,41,30,48,5,62,85,27,67,145,8,60,1,53,2,131,3,72,86,60,0,76,14,94,67,58,53,22,0,0,1,0,0,3,20,68,94,80,118,30,4,98,4,4,0,37,30,15,70,57,101,48,93,83,16,44,115,32,5,55,8,42,41,82,19,38,79,0,24,1,123,2,66,151,2,76,60,94,3,27,6,31,0,6,0,0,0,0,1,32,28,14,1,24,22,3,72,8,0,84,2,10,50,81,77,75,67,21,61,12,76,11,19,2,1,8,4,4,79,61,5,35,113,84,36,18,0,2,0,0,0,0,0,6,52,0,15,24,58,100,34,81,30,69,5,55,4,64,60,73,85,65,136,120,39,35,19,48,7,137,29,122,41,56,107,192,59,13,6,17,1,6,3,1,5,0,48,15,81,62,90,30,11,84,156,45,62,38,0,16,0,34,0,88,7,144,49,38,157,66,84,32,69,86,53,6,57,70,116,126,66,86,17,125,6,49,34,67,28,76,20,119,44,89,71,61,0,57,3,31,0,43,10,60,70,41,35,3,144,114,30,85,7,8,1,0,0,0,12,36,22,80,88,146,20,12,53,2,0,0,2,3,15,100,67,59,50,87,64,34,14,81,82,24,78,114,57,11,76,1,47,35,51,42,77,162,30,40,0,53,0,102,2,61,71,2,82,69,78,3,16,6,29,0,11,0,0,22,5,0,38,193,52,202,119,80,38,31,10,8,0,20,84,26,3,162,16,18,90,4,18,0,3,67,22,175,78,48,42,16,49,10,22,15,2,4,8,8,91,45,59,52,120,43,98,56,5,13,0,0,0,1,0,59,13,0,8,21,71,78,14,71,23,51,3,44,102,41,96,39,84,89,41,40,32,58,2,70,24,42,40,82,99,46,54,22,14,16,5,0,0,0,50,16,74,49,89,36,7,80,92,107,65,1,26,0,8,2,19,0,83,51,30,106,44,123,48,90,61,113,1,84,70,110,105,69,2,54,26,50,115

GO terms:
  GO:1905898 positive regulation of response to endoplasmic reticulum stress (P, IDA)
  GO:0005634 nucleus (C, IGI)
  GO:0003682 chromatin binding (F, IGI)
  GO:0010629 negative regulation of gene expression (P, TAS)
  GO:0141137 positive regulation of gene expression, epigenetic (P, IGI)
  GO:0006357 regulation of transcription by RNA polymerase II (P, IGI)
  GO:0000122 negative regulation of transcription by RNA polymerase II (P, IGI)
  GO:1900221 regulation of amyloid-beta clearance (P, IMP)
  GO:0005515 protein binding (F, IPI)
  GO:0031901 early endosome membrane (C, IDA)
  GO:0005576 extracellular region (C, IDA)
  GO:0106003 amyloid-beta complex (C, IDA)
  GO:1904646 cellular response to amyloid-beta (P, IDA)
  GO:0032224 positive regulation of synaptic transmission, cholinergic (P, IDA)
  GO:0048018 receptor ligand activity (F, IDA)
  GO:0043083 synaptic cleft (C, TAS)
  GO:0005178 integrin binding (F, IDA)
  GO:0070381 endosome to plasma membrane transport vesicle (C, IDA)
  GO:0005739 mitochondrion (C, IDA)
  GO:0005764 lysosome (C, IDA)

Secondary structure (DSSP, 8-state):
-BPP---/-EEEEE--SEE-TTPPEEEEEEEESS-HHHH--EEEEEEEETTS--EEEEEE-TTS-EEE-TTTGGGEEEEEEGGGTEEEEEE-S--GGG-EEEEEEEEE-STT-TTS-EEEEE---EEEEE-S---BPPEEEEEPPPGGGGSSSEEEEEEEEEEEBSS--EEEEGGGTB-TTEEEPPPEEETTEEEEEEEEEEETTTTTTS--EEEEEEGGGTEEEEEE----/---EEEE-SEEEE-TTS-EEEEEEESS--B-TTS-B-EEEEEE-TTS--EEEEETTTEEPTT--TTEEEEEETTEEEEEESS--GGG-EEEEEEE-SBSSPEE---EEEEE----B--EEEEEPPPHHHHHHTEEEEEEEEEEEBSS--EEEEEETTEEE-SSEEEEEPPPPTTT--EEEEEEEEEEHHHHHH--EEEEEEE-TT-SS-EEEEEETT-

Organism: Homo sapiens (NCBI:txid9606)

InterPro domains:
  IPR002223 Pancreatic trypsin inhibitor Kunitz domain [PF00014] (290-341)
  IPR002223 Pancreatic trypsin inhibitor Kunitz domain [PR00759] (288-302)
  IPR002223 Pancreatic trypsin inhibitor Kunitz domain [PR00759] (316-326)
  IPR002223 Pancreatic trypsin inhibitor Kunitz domain [PR00759] (326-341)
  IPR002223 Pancreatic trypsin inhibitor Kunitz domain [PS50279] (291-341)
  IPR002223 Pancreatic trypsin inhibitor Kunitz domain [SM00131] (289-342)
  IPR008154 Amyloidogenic glycoprotein, extracellular [PS51869] (28-189)
  IPR008154 Amyloidogenic glycoprotein, extracellular [SM00006] (24-188)
  IPR008155 Amyloidogenic glycoprotein [PR00203] (177-195)
  IPR008155 Amyloidogenic glycoprotein [PR00203] (382-405)
  IPR008155 Amyloidogenic glycoprotein [PR00203] (699-724)
  IPR008155 Amyloidogenic glycoprotein [PR00203] (745-767)
  IPR008155 Amyloidogenic glycoprotein [PTHR23103] (10-770)
  IPR011178 Amyloidogenic glycoprotein, copper-binding [PF12924] (132-188)
  IPR011993 PH-like domain superfamily [G3DSA:2.30.29.30] (742-770)
  IPR013803 Amyloidogenic glycoprotein, amyloid-beta peptide [PF03494] (676-713)
  IPR013803 Amyloidogenic glycoprotein, amyloid-beta peptide [PR00204] (675-688)
  IPR013803 Amyloidogenic glycoprotein, amyloid-beta peptide [PR00204] (689-701)
  IPR013803 Amyloidogenic glycoprotein, amyloid-beta peptide [PR00204] (701-713)
  IPR015849 Amyloidogenic glycoprotein, heparin-binding [PF02177] (31-131)